Protein AF-A0A6G0EDM1-F1 (afdb_monomer_lite)

pLDDT: mean 84.26, std 10.59, range [36.5, 96.56]

Sequence (423 aa):
MSAPLSSSEIKSTLNNRSKDFVLNLASVLTGAAYDKDEYTKPDTIDELVSDYHSEVRQFVSDYKMLDRESVNLRAAKDFISNNYTNVKREQLDVDNRFSLLLSLYTLELEGELNYIVAASRIYDRKGRRSYFIDREIPISTISQSLDDFHDYWNSERPYPLLIRAYESNISDGGTIFEIFKEQGLRTRDEFGFRNDASGSDEYPSKPKITTRKHYPIKKIRFEITTEGGQTIFTFTDNYENGWKNILESLFKRTIDDEEIYNDLQRHKSKVATEIEQSASNATADSESSDQSVTGIIEDGIKRKIESAKGRVDMMELTDEEKAGLKDRLDSIELGGSELRGDSSTGTNQFRLVANLEDAYSSFDTMEQTFEEILNKASEENMKFVIKIKGRPIAIDSGTWDLLENGRISDENKRALEAFFGQI

Foldseek 3Di:
DDDQDDLVNLLVVQVVDDLVLLQLLLCLQVVDHDDPVPDDSVVSSVCCCPPVVPSSSLLVVLLVVCVVLVQDLVLLLQCCCVLPPPDASVLSPDDDSSVNSSSCSVVVNSVCSVVSSQQSLLSLQLQAFKKKFQADDPVVLLQVCQVVLQVVDVVPDPKHKDKDWDQDSPDPRKIKIKMKIWAPKDKDWDWDFDPPPDDDPDDGDDTDTDIDIDTDIDMWMWMWDDDPRMIMIRISDDCVPPNLVVVLSSCCVRPVDNCVVVRIGHDFQPLLVVLLVQLVVLLVCVVPDPDASQRSSFVSLVVLLVVLLVVLVVRSDDPVLSVLLNVQSVQKGWQAKWFADFVQLVDRIDDGGHPVVVVCVVDVCVSVVRSVSSNRGDSQRMWTWIDTVSFTWIRHPRHIDGPDPDDDDPSNVVSVCSSRVSD

Secondary structure (DSSP, 8-state):
-PPPPPHHHHHHHHHTS-HHHHHHHHHHHH-----TTT--HHHHHHHHHHTSHHHHHHHHHHHHHHHHTT--HHHHHHHHHHH-TT--GGGG--SSHHHHHHHHHHTT-GGGHHHHHHHHHHHTTTTTSEEEESS---HHHHHHTHHHHHHHHHHH-SS-EEEEEEEESSSTTEEEEEEEEE---EEEEEEE-----S-----PPPPEEEEEEE--EEEEEEEEEEETTEEEEEESS-TTTTTHHHHHHHHHHHHS-S-TTTS-EEPPPHHHHHHHHHHHHHHHHTTS-SS-HHHHHHHHHHHHHHHHHHHHHTSS--HHHHHHHHHHHTTEEEEEEEEEEETTTTEEEEEEES-HHHHHHH-TTHHHHHHHHHHHS-GGGEEEEEEETTEEEEEETTEEEESSSSPPPHHHHHHHHHHHT--

Radius of gyration: 26.84 Å; chains: 1; bounding box: 76×59×77 Å

Structure (mmCIF, N/CA/C/O backbone):
data_AF-A0A6G0EDM1-F1
#
_entry.id   AF-A0A6G0EDM1-F1
#
loop_
_atom_site.group_PDB
_atom_site.id
_atom_site.type_symbol
_atom_site.label_atom_id
_atom_site.label_alt_id
_atom_site.label_comp_id
_atom_site.label_asym_id
_atom_site.label_entity_id
_atom_site.label_seq_id
_atom_site.pdbx_PDB_ins_code
_atom_site.Cartn_x
_atom_site.Cartn_y
_atom_site.Cartn_z
_atom_site.occupancy
_atom_site.B_iso_or_equiv
_atom_site.auth_seq_id
_atom_site.auth_comp_id
_atom_site.auth_asym_id
_atom_site.auth_atom_id
_atom_site.pdbx_PDB_model_num
ATOM 1 N N . MET A 1 1 ? 25.141 -0.342 -5.848 1.00 36.50 1 MET A N 1
ATOM 2 C CA . MET A 1 1 ? 24.909 -0.536 -7.295 1.00 36.50 1 MET A CA 1
ATOM 3 C C . MET A 1 1 ? 25.006 -2.020 -7.614 1.00 36.50 1 MET A C 1
ATOM 5 O O . MET A 1 1 ? 25.980 -2.645 -7.210 1.00 36.50 1 MET A O 1
ATOM 9 N N . SER A 1 2 ? 23.981 -2.597 -8.242 1.00 44.38 2 SER A N 1
ATOM 10 C CA . SER A 1 2 ? 24.028 -3.982 -8.737 1.00 44.38 2 SER A CA 1
ATOM 11 C C . SER A 1 2 ? 24.921 -4.054 -9.978 1.00 44.38 2 SER A C 1
ATOM 13 O O . SER A 1 2 ? 25.015 -3.071 -10.710 1.00 44.38 2 SER A O 1
ATOM 15 N N . ALA A 1 3 ? 25.579 -5.193 -10.205 1.00 53.31 3 ALA A N 1
ATOM 16 C CA . ALA A 1 3 ? 26.336 -5.428 -11.432 1.00 53.31 3 ALA A CA 1
ATOM 17 C C . ALA A 1 3 ? 25.427 -5.246 -12.669 1.00 53.31 3 ALA A C 1
ATOM 19 O O . ALA A 1 3 ? 24.222 -5.513 -12.567 1.00 53.31 3 ALA A O 1
ATOM 20 N N . PRO A 1 4 ? 25.966 -4.774 -13.809 1.00 64.19 4 PRO A N 1
ATOM 21 C CA . PRO A 1 4 ? 25.211 -4.716 -15.053 1.00 64.19 4 PRO A CA 1
ATOM 22 C C . PRO A 1 4 ? 24.670 -6.111 -15.385 1.00 64.19 4 PRO A C 1
ATOM 24 O O . PRO A 1 4 ? 25.407 -7.092 -15.330 1.00 64.19 4 PRO A O 1
ATOM 27 N N . LEU A 1 5 ? 23.373 -6.178 -15.688 1.00 73.88 5 LEU A N 1
ATOM 28 C CA . LEU A 1 5 ? 22.692 -7.402 -16.101 1.00 73.88 5 LEU A CA 1
ATOM 29 C C . LEU A 1 5 ? 23.375 -7.985 -17.340 1.00 73.88 5 LEU A C 1
ATOM 31 O O . LEU A 1 5 ? 23.517 -7.292 -18.346 1.00 73.88 5 LEU A O 1
ATOM 35 N N . SER A 1 6 ? 23.778 -9.250 -17.269 1.00 82.44 6 SER A N 1
ATOM 36 C CA . SER A 1 6 ? 24.320 -9.968 -18.422 1.00 82.44 6 SER A CA 1
ATOM 37 C C . SER A 1 6 ? 23.206 -10.370 -19.392 1.00 82.44 6 SER A C 1
ATOM 39 O O . SER A 1 6 ? 22.073 -10.640 -18.985 1.00 82.44 6 SER A O 1
ATOM 41 N N . SER A 1 7 ? 23.541 -10.519 -20.676 1.00 81.75 7 SER A N 1
ATOM 42 C CA . SER A 1 7 ? 22.614 -11.046 -21.688 1.00 81.75 7 SER A CA 1
ATOM 43 C C . SER A 1 7 ? 22.028 -12.405 -21.288 1.00 81.75 7 SER A C 1
ATOM 45 O O . SER A 1 7 ? 20.865 -12.682 -21.562 1.00 81.75 7 SER A O 1
ATOM 47 N N . SER A 1 8 ? 22.794 -13.238 -20.572 1.00 83.31 8 SER A N 1
ATOM 48 C CA . SER A 1 8 ? 22.320 -14.533 -20.066 1.00 83.31 8 SER A CA 1
ATOM 49 C C . SER A 1 8 ? 21.222 -14.402 -18.999 1.00 83.31 8 SER A C 1
ATOM 51 O O . SER A 1 8 ? 20.237 -15.140 -19.032 1.00 83.31 8 SER A O 1
ATOM 53 N N . GLU A 1 9 ? 21.339 -13.424 -18.095 1.00 84.25 9 GLU A N 1
ATOM 54 C CA . GLU A 1 9 ? 20.330 -13.148 -17.066 1.00 84.25 9 GLU A CA 1
ATOM 55 C C . GLU A 1 9 ? 19.051 -12.577 -17.680 1.00 84.25 9 GLU A C 1
ATOM 57 O O . GLU A 1 9 ? 17.949 -12.943 -17.262 1.00 84.25 9 GLU A O 1
ATOM 62 N N . ILE A 1 10 ? 19.188 -11.717 -18.692 1.00 88.00 10 ILE A N 1
ATOM 63 C CA . ILE A 1 10 ? 18.056 -11.171 -19.445 1.00 88.00 10 ILE A CA 1
ATOM 64 C C . ILE A 1 10 ? 17.309 -12.304 -20.159 1.00 88.00 10 ILE A C 1
ATOM 66 O O . ILE A 1 10 ? 16.110 -12.477 -19.929 1.00 88.00 10 ILE A O 1
ATOM 70 N N . LYS A 1 11 ? 18.017 -13.134 -20.941 1.00 89.25 11 LYS A N 1
ATOM 71 C CA . LYS A 1 11 ? 17.420 -14.285 -21.643 1.00 89.25 11 LYS A CA 1
ATOM 72 C C . LYS A 1 11 ? 16.709 -15.227 -20.679 1.00 89.25 11 LYS A C 1
ATOM 74 O O . LYS A 1 11 ? 15.572 -15.608 -20.927 1.00 89.25 11 LYS A O 1
ATOM 79 N N . SER A 1 12 ? 17.341 -15.572 -19.556 1.00 88.81 12 SER A N 1
ATOM 80 C CA . SER A 1 12 ? 16.730 -16.414 -18.517 1.00 88.81 12 SER A CA 1
ATOM 81 C C . SER A 1 12 ? 15.439 -15.802 -17.956 1.00 88.81 12 SER A C 1
ATOM 83 O O . SER A 1 12 ? 14.426 -16.488 -17.816 1.00 88.81 12 SER A O 1
ATOM 85 N N . THR A 1 13 ? 15.438 -14.490 -17.703 1.00 89.06 13 THR A N 1
ATOM 86 C CA . THR A 1 13 ? 14.263 -13.773 -17.189 1.00 89.06 13 THR A CA 1
ATOM 87 C C . THR A 1 13 ? 13.094 -13.814 -18.179 1.00 89.06 13 THR A C 1
ATOM 89 O O . THR A 1 13 ? 11.968 -14.111 -17.774 1.00 89.06 13 THR A O 1
ATOM 92 N N . LEU A 1 14 ? 13.350 -13.568 -19.469 1.00 90.69 14 LEU A N 1
ATOM 93 C CA . LEU A 1 14 ? 12.321 -13.565 -20.518 1.00 90.69 14 LEU A CA 1
ATOM 94 C C . LEU A 1 14 ? 11.868 -14.981 -20.914 1.00 90.69 14 LEU A C 1
ATOM 96 O O . LEU A 1 14 ? 10.689 -15.210 -21.185 1.00 90.69 14 LEU A O 1
ATOM 100 N N . ASN A 1 15 ? 12.762 -15.972 -20.867 1.00 90.94 15 ASN A N 1
ATOM 101 C CA . ASN A 1 15 ? 12.434 -17.368 -21.168 1.00 90.94 15 ASN A CA 1
ATOM 102 C C . ASN A 1 15 ? 11.409 -17.975 -20.204 1.00 90.94 15 ASN A C 1
ATOM 104 O O . ASN A 1 15 ? 10.697 -18.900 -20.585 1.00 90.94 15 ASN A O 1
ATOM 108 N N . ASN A 1 16 ? 11.252 -17.428 -19.002 1.00 89.81 16 ASN A N 1
ATOM 109 C CA . ASN A 1 16 ? 10.227 -17.866 -18.051 1.00 89.81 16 ASN A CA 1
ATOM 110 C C . ASN A 1 16 ? 8.853 -17.201 -18.275 1.00 89.81 16 ASN A C 1
ATOM 112 O O . ASN A 1 16 ? 7.969 -17.311 -17.424 1.00 89.81 16 ASN A O 1
ATOM 116 N N . ARG A 1 17 ? 8.663 -16.467 -19.380 1.00 92.12 17 ARG A N 1
ATOM 117 C CA . ARG A 1 17 ? 7.410 -15.766 -19.716 1.00 92.12 17 ARG A CA 1
ATOM 118 C C . ARG A 1 17 ? 6.644 -16.454 -20.841 1.00 92.12 17 ARG A C 1
ATOM 120 O O . ARG A 1 17 ? 7.200 -17.281 -21.561 1.00 92.12 17 ARG A O 1
ATOM 127 N N . SER A 1 18 ? 5.356 -16.152 -20.983 1.00 92.44 18 SER A N 1
ATOM 128 C CA . SER A 1 18 ? 4.567 -16.661 -22.110 1.00 92.44 18 SER A CA 1
ATOM 129 C C . SER A 1 18 ? 5.084 -16.082 -23.432 1.00 92.44 18 SER A C 1
ATOM 131 O O . SER A 1 18 ? 5.744 -15.043 -23.446 1.00 92.44 18 SER A O 1
ATOM 133 N N . LYS A 1 19 ? 4.799 -16.764 -24.548 1.00 93.94 19 LYS A N 1
ATOM 134 C CA . LYS A 1 19 ? 5.107 -16.248 -25.891 1.00 93.94 19 LYS A CA 1
ATOM 135 C C . LYS A 1 19 ? 4.464 -14.873 -26.090 1.00 93.94 19 LYS A C 1
ATOM 137 O O . LYS A 1 19 ? 5.159 -13.922 -26.414 1.00 93.94 19 LYS A O 1
ATOM 142 N N . ASP A 1 20 ? 3.179 -14.770 -25.774 1.00 92.94 20 ASP A N 1
ATOM 143 C CA . ASP A 1 20 ? 2.389 -13.541 -25.878 1.00 92.94 20 ASP A CA 1
ATOM 144 C C . ASP A 1 20 ? 3.014 -12.365 -25.132 1.00 92.94 20 ASP A C 1
ATOM 146 O O . ASP A 1 20 ? 3.123 -11.273 -25.675 1.00 92.94 20 ASP A O 1
ATOM 150 N N . PHE A 1 21 ? 3.484 -12.602 -23.906 1.00 93.75 21 PHE A N 1
ATOM 151 C CA . PHE A 1 21 ? 4.142 -11.566 -23.125 1.00 93.75 21 PHE A CA 1
ATOM 152 C C . PHE A 1 21 ? 5.395 -11.035 -23.836 1.00 93.75 21 PHE A C 1
ATOM 154 O O . PHE A 1 21 ? 5.605 -9.829 -23.899 1.00 93.75 21 PHE A O 1
ATOM 161 N N . VAL A 1 22 ? 6.235 -11.935 -24.355 1.00 95.62 22 VAL A N 1
ATOM 162 C CA . VAL A 1 22 ? 7.496 -11.566 -25.015 1.00 95.62 22 VAL A CA 1
ATOM 163 C C . VAL A 1 22 ? 7.234 -10.771 -26.291 1.00 95.62 22 VAL A C 1
ATOM 165 O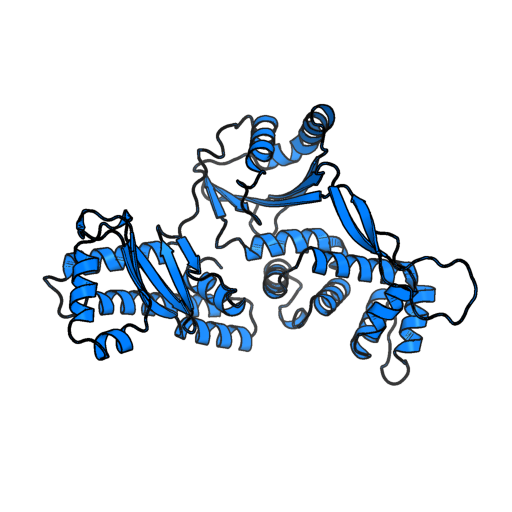 O . VAL A 1 22 ? 7.901 -9.766 -26.514 1.00 95.62 22 VAL A O 1
ATOM 168 N N . LEU A 1 23 ? 6.250 -11.183 -27.093 1.00 95.06 23 LEU A N 1
ATOM 169 C CA . LEU A 1 23 ? 5.884 -10.475 -28.322 1.00 95.06 23 LEU A CA 1
ATOM 170 C C . LEU A 1 23 ? 5.292 -9.091 -28.027 1.00 95.06 23 LEU A C 1
ATOM 172 O O . LEU A 1 23 ? 5.635 -8.121 -28.699 1.00 95.06 23 LEU A O 1
ATOM 176 N N . ASN A 1 24 ? 4.468 -8.970 -26.983 1.00 94.38 24 ASN A N 1
ATOM 177 C CA . ASN A 1 24 ? 3.940 -7.676 -26.553 1.00 94.38 24 ASN A CA 1
ATOM 178 C C . ASN A 1 24 ? 5.055 -6.759 -26.039 1.00 94.38 24 ASN A C 1
ATOM 180 O O . ASN A 1 24 ? 5.098 -5.590 -26.407 1.00 94.38 24 ASN A O 1
ATOM 184 N N . LEU A 1 25 ? 5.988 -7.285 -25.238 1.00 95.62 25 LEU A N 1
ATOM 185 C CA . LEU A 1 25 ? 7.158 -6.526 -24.796 1.00 95.62 25 LEU A CA 1
ATOM 186 C C . LEU A 1 25 ? 7.985 -6.040 -25.990 1.00 95.62 25 LEU A C 1
ATOM 188 O O . LEU A 1 25 ? 8.361 -4.874 -26.027 1.00 95.62 25 LEU A O 1
ATOM 192 N N . ALA A 1 26 ? 8.242 -6.907 -26.969 1.00 95.69 26 ALA A N 1
ATOM 193 C CA . ALA A 1 26 ? 8.959 -6.522 -28.179 1.00 95.69 26 ALA A CA 1
ATOM 194 C C . ALA A 1 26 ? 8.215 -5.433 -28.953 1.00 95.69 26 ALA A C 1
ATOM 196 O O . ALA A 1 26 ? 8.818 -4.436 -29.338 1.00 95.69 26 ALA A O 1
ATOM 197 N N . SER A 1 27 ? 6.897 -5.560 -29.093 1.00 95.31 27 SER A N 1
ATOM 198 C CA . SER A 1 27 ? 6.090 -4.551 -29.779 1.00 95.31 27 SER A CA 1
ATOM 199 C C . SER A 1 27 ? 6.179 -3.185 -29.094 1.00 95.31 27 SER A C 1
ATOM 201 O O . SER A 1 27 ? 6.383 -2.173 -29.757 1.00 95.31 27 SER A O 1
ATOM 203 N N . VAL A 1 28 ? 6.107 -3.159 -27.760 1.00 95.25 28 VAL A N 1
ATOM 204 C CA . VAL A 1 28 ? 6.186 -1.924 -26.967 1.00 95.25 28 VAL A CA 1
ATOM 205 C C . VAL A 1 28 ? 7.579 -1.291 -27.026 1.00 95.25 28 VAL A C 1
ATOM 207 O O . VAL A 1 28 ? 7.689 -0.083 -27.197 1.00 95.25 28 VAL A O 1
ATOM 210 N N . LEU A 1 29 ? 8.649 -2.084 -26.919 1.00 94.31 29 LEU A N 1
ATOM 211 C CA . LEU A 1 29 ? 10.016 -1.546 -26.896 1.00 94.31 29 LEU A CA 1
ATOM 212 C C . LEU A 1 29 ? 10.536 -1.127 -28.275 1.00 94.31 29 LEU A C 1
ATOM 214 O O . LEU A 1 29 ? 11.389 -0.249 -28.363 1.00 94.31 29 LEU A O 1
ATOM 218 N N . THR A 1 30 ? 10.061 -1.766 -29.343 1.00 93.00 30 THR A N 1
ATOM 219 C CA . THR A 1 30 ? 10.554 -1.516 -30.709 1.00 93.00 30 THR A CA 1
ATOM 220 C C . THR A 1 30 ? 9.620 -0.632 -31.535 1.00 93.00 30 THR A C 1
ATOM 222 O O . THR A 1 30 ? 10.042 -0.080 -32.550 1.00 93.00 30 THR A O 1
ATOM 225 N N . GLY A 1 31 ? 8.347 -0.520 -31.138 1.00 89.06 31 GLY A N 1
ATOM 226 C CA . GLY A 1 31 ? 7.288 0.110 -31.927 1.00 89.06 31 GLY A CA 1
ATOM 227 C C . GLY A 1 31 ? 6.832 -0.707 -33.146 1.00 89.06 31 GLY A C 1
ATOM 228 O O . GLY A 1 31 ? 6.008 -0.223 -33.921 1.00 89.06 31 GLY A O 1
ATOM 229 N N . ALA A 1 32 ? 7.357 -1.923 -33.345 1.00 90.56 32 ALA A N 1
ATOM 230 C CA . ALA A 1 32 ? 6.982 -2.808 -34.447 1.00 90.56 32 ALA A CA 1
ATOM 231 C C . ALA A 1 32 ? 5.837 -3.760 -34.061 1.00 90.56 32 ALA A C 1
ATOM 233 O O . ALA A 1 32 ? 5.612 -4.051 -32.890 1.00 90.56 32 ALA A O 1
ATOM 234 N N . ALA A 1 33 ? 5.109 -4.272 -35.054 1.00 88.44 33 ALA A N 1
ATOM 235 C CA . ALA A 1 33 ? 4.076 -5.281 -34.833 1.00 88.44 33 ALA A CA 1
ATOM 236 C C . ALA A 1 33 ? 4.687 -6.689 -34.879 1.00 88.44 33 ALA A C 1
ATOM 238 O O . ALA A 1 33 ? 5.347 -7.036 -35.855 1.00 88.44 33 ALA A O 1
ATOM 239 N N . TYR A 1 34 ? 4.427 -7.501 -33.852 1.00 89.88 34 TYR A N 1
ATOM 240 C CA . TYR A 1 34 ? 4.870 -8.896 -33.789 1.00 89.88 34 TYR A CA 1
ATOM 241 C C . TYR A 1 34 ? 3.672 -9.844 -33.855 1.00 89.88 34 TYR A C 1
ATOM 243 O O . TYR A 1 34 ? 2.905 -9.958 -32.896 1.00 89.88 34 TYR A O 1
ATOM 251 N N . ASP A 1 35 ? 3.524 -10.551 -34.977 1.00 83.81 35 ASP A N 1
ATOM 252 C CA . ASP A 1 35 ? 2.489 -11.573 -35.145 1.00 83.81 35 ASP A CA 1
ATOM 253 C C . ASP A 1 35 ? 2.888 -12.890 -34.447 1.00 83.81 35 ASP A C 1
ATOM 255 O O . ASP A 1 35 ? 4.031 -13.355 -34.526 1.00 83.81 35 ASP A O 1
ATOM 259 N N . LYS A 1 36 ? 1.932 -13.522 -33.757 1.00 85.38 36 LYS A N 1
ATOM 260 C CA . LYS A 1 36 ? 2.135 -14.807 -33.075 1.00 85.38 36 LYS A CA 1
ATOM 261 C C . LYS A 1 36 ? 2.402 -15.956 -34.041 1.00 85.38 36 LYS A C 1
ATOM 263 O O . LYS A 1 36 ? 3.023 -16.931 -33.611 1.00 85.38 36 LYS A O 1
ATOM 268 N N . ASP A 1 37 ? 1.945 -15.878 -35.281 1.00 87.31 37 ASP A N 1
ATOM 269 C CA . ASP A 1 37 ? 2.121 -16.940 -36.271 1.00 87.31 37 ASP A CA 1
ATOM 270 C C . ASP A 1 37 ? 3.470 -16.827 -36.995 1.00 87.31 37 ASP A C 1
ATOM 272 O O . ASP A 1 37 ? 4.042 -17.842 -37.393 1.00 87.31 37 ASP A O 1
ATOM 276 N N . GLU A 1 38 ? 4.022 -15.615 -37.090 1.00 87.50 38 GLU A N 1
ATOM 277 C CA . GLU A 1 38 ? 5.274 -15.337 -37.808 1.00 87.50 38 GLU A CA 1
ATOM 278 C C . GLU A 1 38 ? 6.511 -15.396 -36.903 1.00 87.50 38 GLU A C 1
ATOM 280 O O . GLU A 1 38 ? 7.567 -15.869 -37.326 1.00 87.50 38 GLU A O 1
ATOM 285 N N . TYR A 1 39 ? 6.388 -14.969 -35.642 1.00 90.38 39 TYR A N 1
ATOM 286 C CA . TYR A 1 39 ? 7.527 -14.845 -34.733 1.00 90.38 39 TYR A CA 1
ATOM 287 C C . TYR A 1 39 ? 7.566 -15.962 -33.693 1.00 90.38 39 TYR A C 1
ATOM 289 O O . TYR A 1 39 ? 6.559 -16.315 -33.064 1.00 90.38 39 TYR A O 1
ATOM 297 N N . THR A 1 40 ? 8.754 -16.521 -33.451 1.00 92.88 40 THR A N 1
ATOM 298 C CA . THR A 1 40 ? 8.971 -17.463 -32.349 1.00 92.88 40 THR A CA 1
ATOM 299 C C . THR A 1 40 ? 9.501 -16.739 -31.115 1.00 92.88 40 THR A C 1
ATOM 301 O O . THR A 1 40 ? 10.226 -15.756 -31.203 1.00 92.88 40 THR A O 1
ATOM 304 N N . LYS A 1 41 ? 9.156 -17.246 -29.925 1.00 93.94 41 LYS A N 1
ATOM 305 C CA . LYS A 1 41 ? 9.627 -16.659 -28.664 1.00 93.94 41 LYS A CA 1
ATOM 306 C C . LYS A 1 41 ? 11.166 -16.616 -28.559 1.00 93.94 41 LYS A C 1
ATOM 308 O O . LYS A 1 41 ? 11.662 -15.581 -28.126 1.00 93.94 41 LYS A O 1
ATOM 313 N N . PRO A 1 42 ? 11.920 -17.688 -28.886 1.00 94.25 42 PRO A N 1
ATOM 314 C CA . PRO A 1 42 ? 13.382 -17.633 -28.867 1.00 94.25 42 PRO A CA 1
ATOM 315 C C . PRO A 1 42 ? 13.954 -16.563 -29.798 1.00 94.25 42 PRO A C 1
ATOM 317 O O . PRO A 1 42 ? 14.795 -15.790 -29.350 1.00 94.25 42 PRO A O 1
ATOM 320 N N . ASP A 1 43 ? 13.448 -16.469 -31.031 1.00 93.12 43 ASP A N 1
ATOM 321 C CA . ASP A 1 43 ? 13.957 -15.514 -32.023 1.00 93.12 43 ASP A CA 1
ATOM 322 C C . ASP A 1 43 ? 13.710 -14.070 -31.573 1.00 93.12 43 ASP A C 1
ATOM 324 O O . ASP A 1 43 ? 14.628 -13.255 -31.582 1.00 93.12 43 ASP A O 1
ATOM 328 N N . THR A 1 44 ? 12.511 -13.772 -31.058 1.00 94.81 44 THR A N 1
ATOM 329 C CA . THR A 1 44 ? 12.201 -12.446 -30.504 1.00 94.81 44 THR A CA 1
ATOM 330 C C . THR A 1 44 ? 13.064 -12.111 -29.288 1.00 94.81 44 THR A C 1
ATOM 332 O O . THR A 1 44 ? 13.474 -10.969 -29.121 1.00 94.81 44 THR A O 1
ATOM 335 N N . ILE A 1 45 ? 13.365 -13.081 -28.414 1.00 94.81 45 ILE A N 1
ATOM 336 C CA . ILE A 1 45 ? 14.278 -12.853 -27.281 1.00 94.81 45 ILE A CA 1
ATOM 337 C C . ILE A 1 45 ? 15.694 -12.553 -27.781 1.00 94.81 45 ILE A C 1
ATOM 339 O O . ILE A 1 45 ? 16.375 -11.707 -27.200 1.00 94.81 45 ILE A O 1
ATOM 343 N N . ASP A 1 46 ? 16.153 -13.250 -28.817 1.00 93.38 46 ASP A N 1
ATOM 344 C CA . ASP A 1 46 ? 17.483 -13.048 -29.383 1.00 93.38 46 ASP A CA 1
ATOM 345 C C . ASP A 1 46 ? 17.608 -11.676 -30.055 1.00 93.38 46 ASP A C 1
ATOM 347 O O . ASP A 1 46 ? 18.583 -10.973 -29.779 1.00 93.38 46 ASP A O 1
ATOM 351 N N . GLU A 1 47 ? 16.597 -11.258 -30.819 1.00 93.75 47 GLU A N 1
ATOM 352 C CA . GLU A 1 47 ? 16.471 -9.905 -31.378 1.00 93.75 47 GLU A CA 1
ATOM 353 C C . GLU A 1 47 ? 16.492 -8.844 -30.272 1.00 93.75 47 GLU A C 1
ATOM 355 O O . GLU A 1 47 ? 17.353 -7.966 -30.256 1.00 93.75 47 GLU A O 1
ATOM 360 N N . LEU A 1 48 ? 15.619 -8.978 -29.272 1.00 93.38 48 LEU A N 1
ATOM 361 C CA . LEU A 1 48 ? 15.533 -8.070 -28.129 1.00 93.38 48 LEU A CA 1
ATOM 362 C C . LEU A 1 48 ? 16.864 -7.912 -27.374 1.00 93.38 48 LEU A C 1
ATOM 364 O O . LEU A 1 48 ? 17.205 -6.828 -26.907 1.00 93.38 48 LEU A O 1
ATOM 368 N N . VAL A 1 49 ? 17.618 -9.000 -27.217 1.00 93.38 49 VAL A N 1
ATOM 369 C CA . VAL A 1 49 ? 18.892 -8.996 -26.483 1.00 93.38 49 VAL A CA 1
ATOM 370 C C . VAL A 1 49 ? 20.054 -8.480 -27.330 1.00 93.38 49 VAL A C 1
ATOM 372 O O . VAL A 1 49 ? 21.020 -7.977 -26.746 1.00 93.38 49 VAL A O 1
ATOM 375 N N . SER A 1 50 ? 19.980 -8.633 -28.653 1.00 91.81 50 SER A N 1
ATOM 376 C CA . SER A 1 50 ? 20.985 -8.165 -29.611 1.00 91.81 50 SER A CA 1
ATOM 377 C C . SER A 1 50 ? 20.796 -6.685 -29.936 1.00 91.81 50 SER A C 1
ATOM 379 O O . SER A 1 50 ? 21.697 -5.881 -29.696 1.00 91.81 50 SER A O 1
ATOM 381 N N . ASP A 1 51 ? 19.609 -6.330 -30.421 1.00 93.12 51 ASP A N 1
ATOM 382 C CA . ASP A 1 51 ? 19.368 -5.076 -31.134 1.00 93.12 51 ASP A CA 1
ATOM 383 C C . ASP A 1 51 ? 18.741 -4.011 -30.219 1.00 93.12 51 ASP A C 1
ATOM 385 O O . ASP A 1 51 ? 19.002 -2.823 -30.391 1.00 93.12 51 ASP A O 1
ATOM 389 N N . TYR A 1 52 ? 18.014 -4.438 -29.177 1.00 93.00 52 TYR A N 1
ATOM 390 C CA . TYR A 1 52 ? 17.325 -3.578 -28.195 1.00 93.00 52 TYR A CA 1
ATOM 391 C C . TYR A 1 52 ? 17.819 -3.819 -26.759 1.00 93.00 52 TYR A C 1
ATOM 393 O O . TYR A 1 52 ? 17.067 -3.824 -25.775 1.00 93.00 52 TYR A O 1
ATOM 401 N N . HIS A 1 53 ? 19.124 -4.078 -26.635 1.00 90.06 53 HIS A N 1
ATOM 402 C CA . HIS A 1 53 ? 19.741 -4.508 -25.385 1.00 90.06 53 HIS A CA 1
ATOM 403 C C . HIS A 1 53 ? 19.539 -3.507 -24.238 1.00 90.06 53 HIS A C 1
ATOM 405 O O . HIS A 1 53 ? 19.308 -3.912 -23.095 1.00 90.06 53 HIS A O 1
ATOM 411 N N . SER A 1 54 ? 19.654 -2.205 -24.514 1.00 91.25 54 SER A N 1
ATOM 412 C CA . SER A 1 54 ? 19.504 -1.132 -23.522 1.00 91.25 54 SER A CA 1
ATOM 413 C C . SER A 1 54 ? 18.097 -1.077 -22.942 1.00 91.25 54 SER A C 1
ATOM 415 O O . SER A 1 54 ? 17.932 -1.026 -21.723 1.00 91.25 54 SER A O 1
ATOM 417 N N . GLU A 1 55 ? 17.103 -1.133 -23.815 1.00 93.88 55 GLU A N 1
ATOM 418 C CA . GLU A 1 55 ? 15.678 -1.010 -23.547 1.00 93.88 55 GLU A CA 1
ATOM 419 C C . GLU A 1 55 ? 15.214 -2.194 -22.702 1.00 93.88 55 GLU A C 1
ATOM 421 O O . GLU A 1 55 ? 14.651 -2.029 -21.618 1.00 93.88 55 GLU A O 1
ATOM 426 N N . VAL A 1 56 ? 15.562 -3.411 -23.121 1.00 94.19 56 VAL A N 1
ATOM 427 C CA . VAL A 1 56 ? 15.245 -4.622 -22.356 1.00 94.19 56 VAL A CA 1
ATOM 428 C C . VAL A 1 56 ? 15.984 -4.663 -21.026 1.00 94.19 56 VAL A C 1
ATOM 430 O O . VAL A 1 56 ? 15.431 -5.105 -20.014 1.00 94.19 56 VAL A O 1
ATOM 433 N N . ARG A 1 57 ? 17.236 -4.204 -20.984 1.00 93.19 57 ARG A N 1
ATOM 434 C CA . ARG A 1 57 ? 17.979 -4.119 -19.727 1.00 93.19 57 ARG A CA 1
ATOM 435 C C . ARG A 1 57 ? 17.313 -3.148 -18.754 1.00 93.19 57 ARG A C 1
ATOM 437 O O . ARG A 1 57 ? 17.254 -3.465 -17.561 1.00 93.19 57 ARG A O 1
ATOM 444 N N . GLN A 1 58 ? 16.828 -2.007 -19.239 1.00 93.81 58 GLN A N 1
ATOM 445 C CA . GLN A 1 58 ? 16.080 -1.046 -18.434 1.00 93.81 58 GLN A CA 1
ATOM 446 C C . GLN A 1 58 ? 14.784 -1.677 -17.917 1.00 93.81 58 GLN A C 1
ATOM 448 O O . GLN A 1 58 ? 14.585 -1.724 -16.704 1.00 93.81 58 GLN A O 1
ATOM 453 N N . PHE A 1 59 ? 14.006 -2.320 -18.789 1.00 95.19 59 PHE A N 1
ATOM 454 C CA . PHE A 1 59 ? 12.783 -3.028 -18.411 1.00 95.19 59 PHE A CA 1
ATOM 455 C C . PHE A 1 59 ? 13.020 -4.089 -17.316 1.00 95.19 59 PHE A C 1
ATOM 457 O O . PHE A 1 59 ? 12.318 -4.148 -16.305 1.00 95.19 59 PHE A O 1
ATOM 464 N N . VAL A 1 60 ? 14.056 -4.925 -17.453 1.00 93.38 60 VAL A N 1
ATOM 465 C CA . VAL A 1 60 ? 14.390 -5.937 -16.432 1.00 93.38 60 VAL A CA 1
ATOM 466 C C . VAL A 1 60 ? 14.873 -5.285 -15.129 1.00 93.38 60 VAL A C 1
ATOM 468 O O . VAL A 1 60 ? 14.598 -5.800 -14.040 1.00 93.38 60 VAL A O 1
ATOM 471 N N . SER A 1 61 ? 15.588 -4.160 -15.207 1.00 92.00 61 SER A N 1
ATOM 472 C CA . SER A 1 61 ? 16.000 -3.382 -14.032 1.00 92.00 61 SER A CA 1
ATOM 473 C C . SER A 1 61 ? 14.795 -2.805 -13.282 1.00 92.00 61 SER A C 1
ATOM 475 O O . SER A 1 61 ? 14.717 -2.922 -12.055 1.00 92.00 61 SER A O 1
ATOM 477 N N . ASP A 1 62 ? 13.832 -2.259 -14.014 1.00 95.19 62 ASP A N 1
ATOM 478 C CA . ASP A 1 62 ? 12.583 -1.711 -13.489 1.00 95.19 62 ASP A CA 1
ATOM 479 C C . ASP A 1 62 ? 11.731 -2.791 -12.826 1.00 95.19 62 ASP A C 1
ATOM 481 O O . ASP A 1 62 ? 11.245 -2.615 -11.705 1.00 95.19 62 ASP A O 1
ATOM 485 N N . TYR A 1 63 ? 11.657 -3.979 -13.430 1.00 93.44 63 TYR A N 1
ATOM 486 C CA . TYR A 1 63 ? 11.011 -5.123 -12.794 1.00 93.44 63 TYR A CA 1
ATOM 487 C C . TYR A 1 63 ? 11.694 -5.502 -11.474 1.00 93.44 63 TYR A C 1
ATOM 489 O O . TYR A 1 63 ? 11.025 -5.703 -10.456 1.00 93.44 63 TYR A O 1
ATOM 497 N N . LYS A 1 64 ? 13.032 -5.570 -11.455 1.00 90.88 64 LYS A N 1
ATOM 498 C CA . LYS A 1 64 ? 13.785 -5.844 -10.220 1.00 90.88 64 LYS A CA 1
ATOM 499 C C . LYS A 1 64 ? 13.532 -4.777 -9.153 1.00 90.88 64 LYS A C 1
ATOM 501 O O . LYS A 1 64 ? 13.559 -5.104 -7.966 1.00 90.88 64 LYS A O 1
ATOM 506 N N . MET A 1 65 ? 13.284 -3.525 -9.540 1.00 90.88 65 MET A N 1
ATOM 507 C CA . MET A 1 65 ? 12.878 -2.478 -8.606 1.00 90.88 65 MET A CA 1
ATOM 508 C C . MET A 1 65 ? 11.490 -2.754 -8.023 1.00 90.88 65 MET A C 1
ATOM 510 O O . MET A 1 65 ? 11.368 -2.745 -6.798 1.00 90.88 65 MET A O 1
ATOM 514 N N . LEU A 1 66 ? 10.483 -3.042 -8.856 1.00 92.75 66 LEU A N 1
ATOM 515 C CA . LEU A 1 66 ? 9.129 -3.383 -8.393 1.00 92.75 66 LEU A CA 1
ATOM 516 C C . LEU A 1 66 ? 9.137 -4.569 -7.421 1.00 92.75 66 LEU A C 1
ATOM 518 O O . LEU A 1 66 ? 8.431 -4.558 -6.409 1.00 92.75 66 LEU A O 1
ATOM 522 N N . ASP A 1 67 ? 9.946 -5.586 -7.716 1.00 89.94 67 ASP A N 1
ATOM 523 C CA . ASP A 1 67 ? 10.069 -6.777 -6.879 1.00 89.94 67 ASP A CA 1
ATOM 524 C C . ASP A 1 67 ? 10.787 -6.485 -5.552 1.00 89.94 67 ASP A C 1
ATOM 526 O O . ASP A 1 67 ? 10.270 -6.796 -4.477 1.00 89.94 67 ASP A O 1
ATOM 530 N N . ARG A 1 68 ? 11.929 -5.782 -5.599 1.00 89.12 68 ARG A N 1
ATOM 531 C CA . ARG A 1 68 ? 12.679 -5.364 -4.401 1.00 89.12 68 ARG A CA 1
ATOM 532 C C . ARG A 1 68 ? 11.846 -4.476 -3.482 1.00 89.12 68 ARG A C 1
ATOM 534 O O . ARG A 1 68 ? 11.917 -4.608 -2.265 1.00 89.12 68 ARG A O 1
ATOM 541 N N . GLU A 1 69 ? 11.076 -3.565 -4.061 1.00 87.31 69 GLU A N 1
ATOM 542 C CA . GLU A 1 69 ? 10.170 -2.676 -3.335 1.00 87.31 69 GLU A CA 1
ATOM 543 C C . GLU A 1 69 ? 8.866 -3.383 -2.946 1.00 87.31 69 GLU A C 1
ATOM 545 O O . GLU A 1 69 ? 8.015 -2.764 -2.313 1.00 87.31 69 GLU A O 1
ATOM 550 N N . SER A 1 70 ? 8.710 -4.672 -3.280 1.00 87.69 70 SER A N 1
ATOM 551 C CA . SER A 1 70 ? 7.553 -5.503 -2.933 1.00 87.69 70 SER A CA 1
ATOM 552 C C . SER A 1 70 ? 6.232 -4.796 -3.224 1.00 87.69 70 SER A C 1
ATOM 554 O O . SER A 1 70 ? 5.330 -4.785 -2.386 1.00 87.69 70 SER A O 1
ATOM 556 N N . VAL A 1 71 ? 6.141 -4.167 -4.399 1.00 90.00 71 VAL A N 1
ATOM 557 C CA . VAL A 1 71 ? 4.986 -3.348 -4.779 1.00 90.00 71 VAL A CA 1
ATOM 558 C C . VAL A 1 71 ? 3.721 -4.192 -4.690 1.00 90.00 71 VAL A C 1
ATOM 560 O O . VAL A 1 71 ? 3.670 -5.317 -5.205 1.00 90.00 71 VAL A O 1
ATOM 563 N N . ASN A 1 72 ? 2.725 -3.670 -3.979 1.00 90.19 72 ASN A N 1
ATOM 564 C CA . ASN A 1 72 ? 1.426 -4.305 -3.884 1.00 90.19 72 ASN A CA 1
ATOM 565 C C . ASN A 1 72 ? 0.676 -4.042 -5.197 1.00 90.19 72 ASN A C 1
ATOM 567 O O . ASN A 1 72 ? 0.437 -2.889 -5.545 1.00 90.19 72 ASN A O 1
ATOM 571 N N . LEU A 1 73 ? 0.345 -5.110 -5.928 1.00 91.62 73 LEU A N 1
ATOM 572 C CA . LEU A 1 73 ? -0.327 -5.022 -7.226 1.00 91.62 73 LEU A CA 1
ATOM 573 C C . LEU A 1 73 ? -1.644 -4.259 -7.116 1.00 91.62 73 LEU A C 1
ATOM 575 O O . LEU A 1 73 ? -1.859 -3.329 -7.878 1.00 91.62 73 LEU A O 1
ATOM 579 N N . ARG A 1 74 ? -2.479 -4.596 -6.130 1.00 88.56 74 ARG A N 1
ATOM 580 C CA . ARG A 1 74 ? -3.762 -3.928 -5.896 1.00 88.56 74 ARG A CA 1
ATOM 581 C C . ARG A 1 74 ? -3.571 -2.435 -5.654 1.00 88.56 74 ARG A C 1
ATOM 583 O O . ARG A 1 74 ? -4.165 -1.638 -6.366 1.00 88.56 74 ARG A O 1
ATOM 590 N N . ALA A 1 75 ? -2.721 -2.065 -4.696 1.00 89.31 75 ALA A N 1
ATOM 591 C CA . ALA A 1 75 ? -2.511 -0.659 -4.352 1.00 89.31 75 ALA A CA 1
ATOM 592 C C . ALA A 1 75 ? -1.917 0.142 -5.517 1.00 89.31 75 ALA A C 1
ATOM 594 O O . ALA A 1 75 ? -2.284 1.294 -5.711 1.00 89.31 75 ALA A O 1
ATOM 595 N N . ALA A 1 76 ? -1.030 -0.464 -6.314 1.00 93.25 76 ALA A N 1
ATOM 596 C CA . ALA A 1 76 ? -0.497 0.171 -7.513 1.00 93.25 76 ALA A CA 1
ATOM 597 C C . ALA A 1 76 ? -1.578 0.377 -8.574 1.00 93.25 76 ALA A C 1
ATOM 599 O O . ALA A 1 76 ? -1.718 1.489 -9.067 1.00 93.25 76 ALA A O 1
ATOM 600 N N . LYS A 1 77 ? -2.369 -0.656 -8.885 1.00 92.69 77 LYS A N 1
ATOM 601 C CA . LYS A 1 77 ? -3.472 -0.534 -9.842 1.00 92.69 77 LYS A CA 1
ATOM 602 C C . LYS A 1 77 ? -4.497 0.509 -9.384 1.00 92.69 77 LYS A C 1
ATOM 604 O O . LYS A 1 77 ? -4.913 1.315 -10.201 1.00 92.69 77 LYS A O 1
ATOM 609 N N . ASP A 1 78 ? -4.885 0.488 -8.101 1.00 88.06 78 ASP A N 1
ATOM 610 C CA . ASP A 1 78 ? -5.869 1.416 -7.515 1.00 88.06 78 ASP A CA 1
ATOM 611 C C . ASP A 1 78 ? -5.344 2.854 -7.595 1.00 88.06 78 ASP A C 1
ATOM 613 O O . ASP A 1 78 ? -6.047 3.756 -8.037 1.00 88.06 78 ASP A O 1
ATOM 617 N N . PHE A 1 79 ? -4.077 3.056 -7.226 1.00 91.06 79 PHE A N 1
ATOM 618 C CA . PHE A 1 79 ? -3.425 4.350 -7.349 1.00 91.06 79 PHE A CA 1
ATOM 619 C C . PHE A 1 79 ? -3.422 4.837 -8.804 1.00 91.06 79 PHE A C 1
ATOM 621 O O . PHE A 1 79 ? -3.873 5.947 -9.069 1.00 91.06 79 PHE A O 1
ATOM 628 N N . ILE A 1 80 ? -2.963 4.017 -9.752 1.00 93.19 80 ILE A N 1
ATOM 629 C CA . ILE A 1 80 ? -2.851 4.444 -11.151 1.00 93.19 80 ILE A CA 1
ATOM 630 C C . ILE A 1 80 ? -4.235 4.780 -11.725 1.00 93.19 80 ILE A C 1
ATOM 632 O O . ILE A 1 80 ? -4.408 5.859 -12.280 1.00 93.19 80 ILE A O 1
ATOM 636 N N . SER A 1 81 ? -5.237 3.912 -11.549 1.00 90.62 81 SER A N 1
ATOM 637 C CA . SER A 1 81 ? -6.576 4.152 -12.107 1.00 90.62 81 SER A CA 1
ATOM 638 C C . SER A 1 81 ? -7.272 5.376 -11.507 1.00 90.62 81 SER A C 1
ATOM 640 O O . SER A 1 81 ? -8.037 6.037 -12.197 1.00 90.62 81 SER A O 1
ATOM 642 N N . ASN A 1 82 ? -7.007 5.696 -10.237 1.00 87.62 82 ASN A N 1
ATOM 643 C CA . ASN A 1 82 ? -7.664 6.816 -9.559 1.00 87.62 82 ASN A CA 1
ATOM 644 C C . ASN A 1 82 ? -6.969 8.163 -9.798 1.00 87.62 82 ASN A C 1
ATOM 646 O O . ASN A 1 82 ? -7.597 9.202 -9.622 1.00 87.62 82 ASN A O 1
ATOM 650 N N . ASN A 1 83 ? -5.682 8.159 -10.161 1.00 89.31 83 ASN A N 1
ATOM 651 C CA . ASN A 1 83 ? -4.867 9.379 -10.230 1.00 89.31 83 ASN A CA 1
ATOM 652 C C . ASN A 1 83 ? -4.412 9.728 -11.656 1.00 89.31 83 ASN A C 1
ATOM 654 O O . ASN A 1 83 ? -3.973 10.851 -11.893 1.00 89.31 83 ASN A O 1
ATOM 658 N N . TYR A 1 84 ? -4.538 8.806 -12.616 1.00 88.75 84 TYR A N 1
ATOM 659 C CA . TYR A 1 84 ? -4.236 9.054 -14.026 1.00 88.75 84 TYR A CA 1
ATOM 660 C C . TYR A 1 84 ? -5.525 9.014 -14.843 1.00 88.75 84 TYR A C 1
ATOM 662 O O . TYR A 1 84 ? -6.069 7.950 -15.127 1.00 88.75 84 TYR A O 1
ATOM 670 N N . THR A 1 85 ? -5.988 10.185 -15.281 1.00 84.25 85 THR A N 1
ATOM 671 C CA . THR A 1 85 ? -7.273 10.361 -15.988 1.00 84.25 85 THR A CA 1
ATOM 672 C C . THR A 1 85 ? -7.400 9.556 -17.284 1.00 84.25 85 THR A C 1
ATOM 674 O O . THR A 1 85 ? -8.510 9.231 -17.701 1.00 84.25 85 THR A O 1
ATOM 677 N N . ASN A 1 86 ? -6.277 9.216 -17.921 1.00 86.12 86 ASN A N 1
ATOM 678 C CA . ASN A 1 86 ? -6.240 8.472 -19.182 1.00 86.12 86 ASN A CA 1
ATOM 679 C C . ASN A 1 86 ? -6.102 6.953 -19.001 1.00 86.12 86 ASN A C 1
ATOM 681 O O . ASN A 1 86 ? -6.056 6.234 -19.999 1.00 86.12 86 ASN A O 1
ATOM 685 N N . VAL A 1 87 ? -6.021 6.458 -17.762 1.00 90.56 87 VAL A N 1
ATOM 686 C CA . VAL A 1 87 ? -5.804 5.036 -17.485 1.00 90.56 87 VAL A CA 1
ATOM 687 C C . VAL A 1 87 ? -7.042 4.432 -16.850 1.00 90.56 87 VAL A C 1
ATOM 689 O O . VAL A 1 87 ? -7.424 4.770 -15.734 1.00 90.56 87 VAL A O 1
ATOM 692 N N . LYS A 1 88 ? -7.650 3.482 -17.555 1.00 88.75 88 LYS A N 1
ATOM 693 C CA . LYS A 1 88 ? -8.794 2.730 -17.048 1.00 88.75 88 LYS A CA 1
ATOM 694 C C . LYS A 1 88 ? -8.349 1.500 -16.269 1.00 88.75 88 LYS A C 1
ATOM 696 O O . LYS A 1 88 ? -7.308 0.905 -16.560 1.00 88.75 88 LYS A O 1
ATOM 701 N N . ARG A 1 89 ? -9.177 1.074 -15.312 1.00 88.12 89 ARG A N 1
ATOM 702 C CA . ARG A 1 89 ? -8.896 -0.079 -14.448 1.00 88.12 89 ARG A CA 1
ATOM 703 C C . ARG A 1 89 ? -8.656 -1.365 -15.243 1.00 88.12 89 ARG A C 1
ATOM 705 O O . ARG A 1 89 ? -7.753 -2.125 -14.903 1.00 88.12 89 ARG A O 1
ATOM 712 N N . GLU A 1 90 ? -9.395 -1.574 -16.328 1.00 87.50 90 GLU A N 1
ATOM 713 C CA . GLU A 1 90 ? -9.324 -2.780 -17.162 1.00 87.50 90 GLU A CA 1
ATOM 714 C C . GLU A 1 90 ? -7.983 -2.902 -17.900 1.00 87.50 90 GLU A C 1
ATOM 716 O O . GLU A 1 90 ? -7.517 -4.004 -18.173 1.00 87.50 90 GLU A O 1
ATOM 721 N N . GLN A 1 91 ? -7.310 -1.780 -18.182 1.00 88.62 91 GLN A N 1
ATOM 722 C CA . GLN A 1 91 ? -5.979 -1.777 -18.811 1.00 88.62 91 GLN A CA 1
ATOM 723 C C . GLN A 1 91 ? -4.879 -2.273 -17.856 1.00 88.62 91 GLN A C 1
ATOM 725 O O . GLN A 1 91 ? -3.765 -2.595 -18.279 1.00 88.62 91 GLN A O 1
ATOM 730 N N . LEU A 1 92 ? -5.194 -2.336 -16.561 1.00 91.56 92 LEU A N 1
ATOM 731 C CA . LEU A 1 92 ? -4.317 -2.796 -15.493 1.00 91.56 92 LEU A CA 1
ATOM 732 C C . LEU A 1 92 ? -4.769 -4.152 -14.933 1.00 91.56 92 LEU A C 1
ATOM 734 O O . LEU A 1 92 ? -4.323 -4.547 -13.850 1.00 91.56 92 LEU A O 1
ATOM 738 N N . ASP A 1 93 ? -5.639 -4.879 -15.638 1.00 87.81 93 ASP A N 1
ATOM 739 C CA . ASP A 1 93 ? -6.122 -6.188 -15.205 1.00 87.81 93 ASP A CA 1
ATOM 740 C C . ASP A 1 93 ? -5.075 -7.292 -15.431 1.00 87.81 93 ASP A C 1
ATOM 742 O O . ASP A 1 93 ? -5.085 -8.047 -16.400 1.00 87.81 93 ASP A O 1
ATOM 746 N N . VAL A 1 94 ? -4.069 -7.299 -14.554 1.00 90.12 94 VAL A N 1
ATOM 747 C CA . VAL A 1 94 ? -2.910 -8.192 -14.635 1.00 90.12 94 VAL A CA 1
ATOM 748 C C . VAL A 1 94 ? -2.551 -8.828 -13.293 1.00 90.12 94 VAL A C 1
ATOM 750 O O . VAL A 1 94 ? -2.585 -8.179 -12.246 1.00 90.12 94 VAL A O 1
ATOM 753 N N . ASP A 1 95 ? -2.098 -10.077 -13.313 1.00 89.12 95 ASP A N 1
ATOM 754 C CA . ASP A 1 95 ? -1.944 -10.865 -12.075 1.00 89.12 95 ASP A CA 1
ATOM 755 C C . ASP A 1 95 ? -0.559 -10.772 -11.425 1.00 89.12 95 ASP A C 1
ATOM 757 O O . ASP A 1 95 ? -0.310 -11.325 -10.354 1.00 89.12 95 ASP A O 1
ATOM 761 N N . ASN A 1 96 ? 0.400 -10.116 -12.080 1.00 91.25 96 ASN A N 1
ATOM 762 C CA . ASN A 1 96 ? 1.786 -10.097 -11.620 1.00 91.25 96 ASN A CA 1
ATOM 763 C C . ASN A 1 96 ? 2.505 -8.786 -11.959 1.00 91.25 96 ASN A C 1
ATOM 765 O O . ASN A 1 96 ? 2.174 -8.098 -12.921 1.00 91.25 96 ASN A O 1
ATOM 769 N N . ARG A 1 97 ? 3.548 -8.461 -11.178 1.00 93.25 97 ARG A N 1
ATOM 770 C CA . ARG A 1 97 ? 4.330 -7.214 -11.317 1.00 93.25 97 ARG A CA 1
ATOM 771 C C . ARG A 1 97 ? 5.002 -7.065 -12.680 1.00 93.25 97 ARG A C 1
ATOM 773 O O . ARG A 1 97 ? 5.243 -5.950 -13.118 1.00 93.25 97 ARG A O 1
ATOM 780 N N . PHE A 1 98 ? 5.322 -8.182 -13.329 1.00 93.00 98 PHE A N 1
ATOM 781 C CA . PHE A 1 98 ? 5.963 -8.196 -14.642 1.00 93.00 98 PHE A CA 1
ATOM 782 C C . PHE A 1 98 ? 4.986 -7.712 -15.724 1.00 93.00 98 PHE A C 1
ATOM 784 O O . PHE A 1 98 ? 5.345 -6.914 -16.582 1.00 93.00 98 PHE A O 1
ATOM 791 N N . SER A 1 99 ? 3.735 -8.161 -15.631 1.00 94.38 99 SER A N 1
ATOM 792 C CA . SER A 1 99 ? 2.639 -7.750 -16.510 1.00 94.38 99 SER A CA 1
ATOM 793 C C . SER A 1 99 ? 2.177 -6.329 -16.188 1.00 94.38 99 SER A C 1
ATOM 795 O O . SER A 1 99 ? 1.948 -5.561 -17.110 1.00 94.38 99 SER A O 1
ATOM 797 N N . LEU A 1 100 ? 2.168 -5.934 -14.906 1.00 95.38 100 LEU A N 1
ATOM 798 C CA . LEU A 1 100 ? 1.940 -4.538 -14.511 1.00 95.38 100 LEU A CA 1
ATOM 799 C C . LEU A 1 100 ? 2.978 -3.604 -15.135 1.00 95.38 100 LEU A C 1
ATOM 801 O O . LEU A 1 100 ? 2.608 -2.572 -15.678 1.00 95.38 100 LEU A O 1
ATOM 805 N N . LEU A 1 101 ? 4.263 -3.970 -15.097 1.00 96.56 101 LEU A N 1
ATOM 806 C CA . LEU A 1 101 ? 5.311 -3.162 -15.716 1.00 96.56 101 LEU A CA 1
ATOM 807 C C . LEU A 1 101 ? 5.122 -3.033 -17.229 1.00 96.56 101 LEU A C 1
ATOM 809 O O . LEU A 1 101 ? 5.297 -1.947 -17.768 1.00 96.56 101 LEU A O 1
ATOM 813 N N . LEU A 1 102 ? 4.742 -4.119 -17.907 1.00 96.00 102 LEU A N 1
ATOM 814 C CA . LEU A 1 102 ? 4.440 -4.061 -19.335 1.00 96.00 102 LEU A CA 1
ATOM 815 C C . LEU A 1 102 ? 3.254 -3.130 -19.623 1.00 96.00 102 LEU A C 1
ATOM 817 O O . LEU A 1 102 ? 3.341 -2.333 -20.553 1.00 96.00 102 LEU A O 1
ATOM 821 N N . SER A 1 103 ? 2.189 -3.171 -18.814 1.00 95.62 103 SER A N 1
ATOM 822 C CA . SER A 1 103 ? 1.084 -2.210 -18.923 1.00 95.62 103 SER A CA 1
ATOM 823 C C . SER A 1 103 ? 1.565 -0.772 -18.730 1.00 95.62 103 SER A C 1
ATOM 825 O O . SER A 1 103 ? 1.168 0.092 -19.499 1.00 95.62 103 SER A O 1
ATOM 827 N N . LEU A 1 104 ? 2.458 -0.508 -17.767 1.00 95.88 104 LEU A N 1
ATOM 828 C CA . LEU A 1 104 ? 3.020 0.833 -17.558 1.00 95.88 104 LEU A CA 1
ATOM 829 C C . LEU A 1 104 ? 3.804 1.335 -18.774 1.00 95.88 104 LEU A C 1
ATOM 831 O O . LEU A 1 104 ? 3.590 2.466 -19.183 1.00 95.88 104 LEU A O 1
ATOM 835 N N . TYR A 1 105 ? 4.646 0.494 -19.379 1.00 96.06 105 TYR A N 1
ATOM 836 C CA . TYR A 1 105 ? 5.355 0.840 -20.618 1.00 96.06 105 TYR A CA 1
ATOM 837 C C . TYR A 1 105 ? 4.387 1.037 -21.797 1.00 96.06 105 TYR A C 1
ATOM 839 O O . TYR A 1 105 ? 4.570 1.926 -22.616 1.00 96.06 105 TYR A O 1
ATOM 847 N N . THR A 1 106 ? 3.325 0.230 -21.880 1.00 94.31 106 THR A N 1
ATOM 848 C CA . THR A 1 106 ? 2.293 0.364 -22.928 1.00 94.31 106 THR A CA 1
ATOM 849 C C . THR A 1 106 ? 1.511 1.675 -22.794 1.00 94.31 106 THR A C 1
ATOM 851 O O . THR A 1 106 ? 1.025 2.210 -23.784 1.00 94.31 106 THR A O 1
ATOM 854 N N . LEU A 1 107 ? 1.370 2.174 -21.565 1.00 94.38 107 LEU A N 1
ATOM 855 C CA . LEU A 1 107 ? 0.688 3.423 -21.230 1.00 94.38 107 LEU A CA 1
ATOM 856 C C . LEU A 1 107 ? 1.641 4.631 -21.186 1.00 94.38 107 LEU A C 1
ATOM 858 O O . LEU A 1 107 ? 1.203 5.704 -20.780 1.00 94.38 107 LEU A O 1
ATOM 862 N N . GLU A 1 108 ? 2.913 4.459 -21.569 1.00 93.81 108 GLU A N 1
ATOM 863 C CA . GLU A 1 108 ? 3.953 5.504 -21.548 1.00 93.81 108 GLU A CA 1
ATOM 864 C C . GLU A 1 108 ? 4.177 6.119 -20.146 1.00 93.81 108 GLU A C 1
ATOM 866 O O . GLU A 1 108 ? 4.455 7.307 -19.985 1.00 93.81 108 GLU A O 1
ATOM 871 N N . LEU A 1 109 ? 4.029 5.301 -19.095 1.00 93.88 109 LEU A N 1
ATOM 872 C CA . LEU A 1 109 ? 4.184 5.688 -17.685 1.00 93.88 109 LEU A CA 1
ATOM 873 C C . LEU A 1 109 ? 5.517 5.241 -17.066 1.00 93.88 109 LEU A C 1
ATOM 875 O O . LEU A 1 109 ? 5.736 5.399 -15.860 1.00 93.88 109 LEU A O 1
ATOM 879 N N . GLU A 1 110 ? 6.434 4.668 -17.844 1.00 92.44 110 GLU A N 1
ATOM 880 C CA . GLU A 1 110 ? 7.729 4.192 -17.349 1.00 92.44 110 GLU A CA 1
ATOM 881 C C . GLU A 1 110 ? 8.603 5.322 -16.784 1.00 92.44 110 GLU A C 1
ATOM 883 O O . GLU A 1 110 ? 9.329 5.108 -15.808 1.00 92.44 110 GLU A O 1
ATOM 888 N N . GLY A 1 111 ? 8.471 6.543 -17.316 1.00 90.31 111 GLY A N 1
ATOM 889 C CA . GLY A 1 111 ? 9.144 7.736 -16.791 1.00 90.31 111 GLY A CA 1
ATOM 890 C C . GLY A 1 111 ? 8.739 8.086 -15.352 1.00 90.31 111 GLY A C 1
ATOM 891 O O . GLY A 1 111 ? 9.543 8.625 -14.588 1.00 90.31 111 GLY A O 1
ATOM 892 N N . GLU A 1 112 ? 7.528 7.706 -14.940 1.00 91.44 112 GLU A N 1
ATOM 893 C CA . GLU A 1 112 ? 6.971 7.986 -13.613 1.00 91.44 112 GLU A CA 1
ATOM 894 C C . GLU A 1 112 ? 7.096 6.808 -12.639 1.00 91.44 112 GLU A C 1
ATOM 896 O O . GLU A 1 112 ? 6.634 6.872 -11.498 1.00 91.44 112 GLU A O 1
ATOM 901 N N . LEU A 1 113 ? 7.773 5.728 -13.033 1.00 92.56 113 LEU A N 1
ATOM 902 C CA . LEU A 1 113 ? 7.799 4.482 -12.269 1.00 92.56 113 LEU A CA 1
ATOM 903 C C . LEU A 1 113 ? 8.255 4.665 -10.810 1.00 92.56 113 LEU A C 1
ATOM 905 O O . LEU A 1 113 ? 7.678 4.070 -9.901 1.00 92.56 113 LEU A O 1
ATOM 909 N N . ASN A 1 114 ? 9.270 5.497 -10.555 1.00 90.44 114 ASN A N 1
ATOM 910 C CA . ASN A 1 114 ? 9.727 5.775 -9.185 1.00 90.44 114 ASN A CA 1
ATOM 911 C C . ASN A 1 114 ? 8.629 6.424 -8.332 1.00 90.44 114 ASN A C 1
ATOM 913 O O . ASN A 1 114 ? 8.445 6.041 -7.173 1.00 90.44 114 ASN A O 1
ATOM 917 N N . TYR A 1 115 ? 7.903 7.378 -8.916 1.00 91.75 115 TYR A N 1
ATOM 918 C CA . TYR A 1 115 ? 6.784 8.052 -8.275 1.00 91.75 115 TYR A CA 1
ATOM 919 C C . TYR A 1 115 ? 5.637 7.069 -8.024 1.00 91.75 115 TYR A C 1
ATOM 921 O O . TYR A 1 115 ? 5.223 6.922 -6.878 1.00 91.75 115 TYR A O 1
ATOM 929 N N . ILE A 1 116 ? 5.226 6.289 -9.031 1.00 93.50 116 ILE A N 1
ATOM 930 C CA . ILE A 1 116 ? 4.184 5.255 -8.901 1.00 93.50 116 ILE A CA 1
ATOM 931 C C . ILE A 1 116 ? 4.524 4.266 -7.778 1.00 93.50 116 ILE A C 1
ATOM 933 O O . ILE A 1 116 ? 3.666 3.908 -6.968 1.00 93.50 116 ILE A O 1
ATOM 937 N N . VAL A 1 117 ? 5.784 3.837 -7.664 1.00 92.31 117 VAL A N 1
ATOM 938 C CA . VAL A 1 117 ? 6.229 2.958 -6.573 1.00 92.31 117 VAL A CA 1
ATOM 939 C C . VAL A 1 117 ? 6.126 3.638 -5.208 1.00 92.31 117 VAL A C 1
ATOM 941 O O . VAL A 1 117 ? 5.720 2.995 -4.236 1.00 92.31 117 VAL A O 1
ATOM 944 N N . ALA A 1 118 ? 6.515 4.907 -5.093 1.00 90.12 118 ALA A N 1
ATOM 945 C CA . ALA A 1 118 ? 6.425 5.631 -3.832 1.00 90.12 118 ALA A CA 1
ATOM 946 C C . ALA A 1 118 ? 4.963 5.875 -3.430 1.00 90.12 118 ALA A C 1
ATOM 948 O O . ALA A 1 118 ? 4.567 5.527 -2.314 1.00 90.12 118 ALA A O 1
ATOM 949 N N . ALA A 1 119 ? 4.169 6.389 -4.366 1.00 90.56 119 ALA A N 1
ATOM 950 C CA . ALA A 1 119 ? 2.774 6.745 -4.188 1.00 90.56 119 ALA A CA 1
ATOM 951 C C . ALA A 1 119 ? 1.898 5.524 -3.892 1.00 90.56 119 ALA A C 1
ATOM 953 O O . ALA A 1 119 ? 1.191 5.515 -2.891 1.00 90.56 119 ALA A O 1
ATOM 954 N N . SER A 1 120 ? 2.027 4.429 -4.649 1.00 91.75 120 SER A N 1
ATOM 955 C CA . SER A 1 120 ? 1.275 3.188 -4.382 1.00 91.75 120 SER A CA 1
ATOM 956 C C . SER A 1 120 ? 1.552 2.596 -2.996 1.00 91.75 120 SER A C 1
ATOM 958 O O . SER A 1 120 ? 0.664 2.016 -2.371 1.00 91.75 120 SER A O 1
ATOM 960 N N . ARG A 1 121 ? 2.773 2.757 -2.469 1.00 89.88 121 ARG A N 1
ATOM 961 C CA . ARG A 1 121 ? 3.111 2.318 -1.106 1.00 89.88 121 ARG A CA 1
ATOM 962 C C . ARG A 1 121 ? 2.506 3.211 -0.031 1.00 89.88 121 ARG A C 1
ATOM 964 O O . ARG A 1 121 ? 2.206 2.702 1.046 1.00 89.88 121 ARG A O 1
ATOM 971 N N . ILE A 1 122 ? 2.375 4.509 -0.291 1.00 88.81 122 ILE A N 1
ATOM 972 C CA . ILE A 1 122 ? 1.674 5.447 0.596 1.00 88.81 122 ILE A CA 1
ATOM 973 C C . ILE A 1 122 ? 0.178 5.141 0.563 1.00 88.81 122 ILE A C 1
ATOM 975 O O . ILE A 1 122 ? -0.427 4.958 1.616 1.00 88.81 122 ILE A O 1
ATOM 979 N N . TYR A 1 123 ? -0.372 4.938 -0.634 1.00 85.19 123 TYR A N 1
ATOM 980 C CA . TYR A 1 123 ? -1.756 4.542 -0.866 1.00 85.19 123 TYR A CA 1
ATOM 981 C C . TYR A 1 123 ? -2.118 3.247 -0.113 1.00 85.19 123 TYR A C 1
ATOM 983 O O . TYR A 1 123 ? -3.109 3.208 0.605 1.00 85.19 123 TYR A O 1
ATOM 991 N N . ASP A 1 124 ? -1.247 2.224 -0.133 1.00 84.00 124 ASP A N 1
ATOM 992 C CA . ASP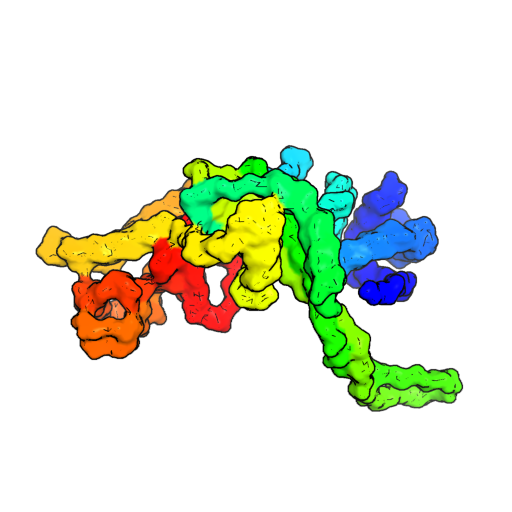 A 1 124 ? -1.404 0.977 0.650 1.00 84.00 124 ASP A CA 1
ATOM 993 C C . ASP A 1 124 ? -1.447 1.188 2.184 1.00 84.00 124 ASP A C 1
ATOM 995 O O . ASP A 1 124 ? -1.753 0.259 2.942 1.00 84.00 124 ASP A O 1
ATOM 999 N N . ARG A 1 125 ? -1.062 2.369 2.681 1.00 81.25 125 ARG A N 1
ATOM 1000 C CA . ARG A 1 125 ? -0.893 2.659 4.116 1.00 81.25 125 ARG A CA 1
ATOM 1001 C C . ARG A 1 125 ? -1.758 3.806 4.631 1.00 81.25 125 ARG A C 1
ATOM 1003 O O . ARG A 1 125 ? -1.849 3.926 5.857 1.00 81.25 125 ARG A O 1
ATOM 1010 N N . LYS A 1 126 ? -2.426 4.552 3.742 1.00 71.12 126 LYS A N 1
ATOM 1011 C CA . LYS A 1 126 ? -3.275 5.717 4.046 1.00 71.12 126 LYS A CA 1
ATOM 1012 C C . LYS A 1 126 ? -4.304 5.433 5.145 1.00 71.12 126 LYS A C 1
ATOM 1014 O O . LYS A 1 126 ? -4.471 6.228 6.052 1.00 71.12 126 LYS A O 1
ATOM 1019 N N . GLY A 1 127 ? -4.890 4.237 5.191 1.00 63.78 127 GLY A N 1
ATOM 1020 C CA . GLY A 1 127 ? -5.838 3.909 6.262 1.00 63.78 127 GLY A CA 1
ATOM 1021 C C . GLY A 1 127 ? -5.243 3.679 7.658 1.00 63.78 127 GLY A C 1
ATOM 1022 O O . GLY A 1 127 ? -5.916 3.877 8.662 1.00 63.78 127 GLY A O 1
ATOM 1023 N N . ARG A 1 128 ? -3.983 3.251 7.789 1.00 66.88 128 ARG A N 1
ATOM 1024 C CA . ARG A 1 128 ? -3.475 2.720 9.079 1.00 66.88 128 ARG A CA 1
ATOM 1025 C C . ARG A 1 128 ? -2.377 3.544 9.726 1.00 66.88 128 ARG A C 1
ATOM 1027 O O . ARG A 1 128 ? -2.132 3.392 10.927 1.00 66.88 128 ARG A O 1
ATOM 1034 N N . ARG A 1 129 ? -1.662 4.325 8.919 1.00 73.12 129 ARG A N 1
ATOM 1035 C CA . ARG A 1 129 ? -0.440 5.043 9.308 1.00 73.12 129 ARG A CA 1
ATOM 1036 C C . ARG A 1 129 ? -0.521 6.522 8.955 1.00 73.12 129 ARG A C 1
ATOM 1038 O O . ARG A 1 129 ? 0.503 7.130 8.645 1.00 73.12 129 ARG A O 1
ATOM 1045 N N . SER A 1 130 ? -1.736 7.058 9.007 1.00 82.12 130 SER A N 1
ATOM 1046 C CA . SER A 1 130 ? -1.975 8.489 8.947 1.00 82.12 130 SER A CA 1
ATOM 1047 C C . SER A 1 130 ? -2.001 9.074 10.348 1.00 82.12 130 SER A C 1
ATOM 1049 O O . SER A 1 130 ? -2.619 8.539 11.274 1.00 82.12 130 SER A O 1
ATOM 1051 N N . TYR A 1 131 ? -1.282 10.169 10.484 1.00 88.25 131 TYR A N 1
ATOM 1052 C CA . TYR A 1 131 ? -1.154 10.960 11.686 1.00 88.25 131 TYR A CA 1
ATOM 1053 C C . TYR A 1 131 ? -1.480 12.403 11.335 1.00 88.25 131 TYR A C 1
ATOM 1055 O O . TYR A 1 131 ? -1.355 12.777 10.175 1.00 88.25 131 TYR A O 1
ATOM 1063 N N . PHE A 1 132 ? -1.872 13.210 12.304 1.00 89.12 132 PHE A N 1
ATOM 1064 C CA . PHE A 1 132 ? -2.145 14.618 12.089 1.00 89.12 132 PHE A CA 1
ATOM 1065 C C . PHE A 1 132 ? -1.573 15.464 13.220 1.00 89.12 132 PHE A C 1
ATOM 1067 O O . PHE A 1 132 ? -1.301 14.965 14.314 1.00 89.12 132 PHE A O 1
ATOM 1074 N N . ILE A 1 133 ? -1.401 16.746 12.927 1.00 90.88 133 ILE A N 1
ATOM 1075 C CA . ILE A 1 133 ? -1.181 17.802 13.911 1.00 90.88 133 ILE A CA 1
ATOM 1076 C C . ILE A 1 133 ? -2.193 18.922 13.660 1.00 90.88 133 ILE A C 1
ATOM 1078 O O . ILE A 1 133 ? -2.541 19.206 12.509 1.00 90.88 133 ILE A O 1
ATOM 1082 N N . ASP A 1 134 ? -2.624 19.592 14.726 1.00 88.31 134 ASP A N 1
ATOM 1083 C CA . ASP A 1 134 ? -3.604 20.688 14.682 1.00 88.31 134 ASP A CA 1
ATOM 1084 C C . ASP A 1 134 ? -2.969 22.037 14.289 1.00 88.31 134 ASP A C 1
ATOM 1086 O O . ASP A 1 134 ? -3.193 23.068 14.926 1.00 88.31 134 ASP A O 1
ATOM 1090 N N . ARG A 1 135 ? -2.120 22.024 13.256 1.00 88.75 135 ARG A N 1
ATOM 1091 C CA . ARG A 1 135 ? -1.557 23.221 12.619 1.00 88.75 135 ARG A CA 1
ATOM 1092 C C . ARG A 1 135 ? -1.125 22.939 11.185 1.00 88.75 135 ARG A C 1
ATOM 1094 O O . ARG A 1 135 ? -0.785 21.806 10.843 1.00 88.75 135 ARG A O 1
ATOM 1101 N N . GLU A 1 136 ? -1.056 23.983 10.368 1.00 89.00 136 GLU A N 1
ATOM 1102 C CA . GLU A 1 136 ? -0.515 23.907 9.010 1.00 89.00 136 GLU A CA 1
ATOM 1103 C C . GLU A 1 136 ? 1.012 24.032 9.009 1.00 89.00 136 GLU A C 1
ATOM 1105 O O . GLU A 1 136 ? 1.580 24.939 9.621 1.00 89.00 136 GLU A O 1
ATOM 1110 N N . ILE A 1 137 ? 1.677 23.137 8.282 1.00 88.25 137 ILE A N 1
ATOM 1111 C CA . ILE A 1 137 ? 3.115 23.191 8.030 1.00 88.25 137 ILE A CA 1
ATOM 1112 C C . ILE A 1 137 ? 3.367 23.728 6.622 1.00 88.25 137 ILE A C 1
ATOM 1114 O O . ILE A 1 137 ? 2.728 23.274 5.671 1.00 88.25 137 ILE A O 1
ATOM 1118 N N . PRO A 1 138 ? 4.338 24.643 6.437 1.00 87.06 138 PRO A N 1
ATOM 1119 C CA . PRO A 1 138 ? 4.673 25.161 5.118 1.00 87.06 138 PRO A CA 1
ATOM 1120 C C . PRO A 1 138 ? 5.486 24.129 4.313 1.00 87.06 138 PRO A C 1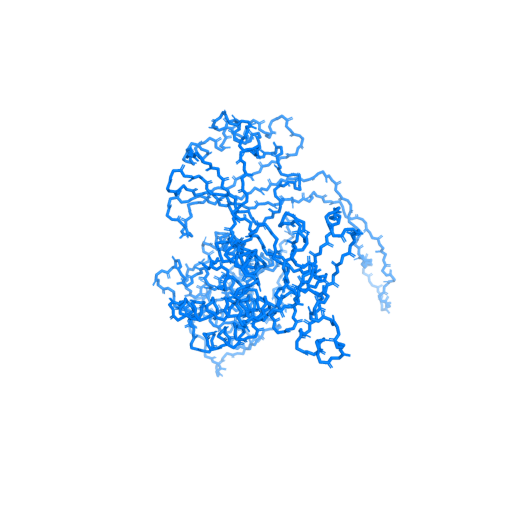
ATOM 1122 O O . PRO A 1 138 ? 6.716 24.180 4.250 1.00 87.06 138 PRO A O 1
ATOM 1125 N N . ILE A 1 139 ? 4.788 23.183 3.674 1.00 87.38 139 ILE A N 1
ATOM 1126 C CA . ILE A 1 139 ? 5.373 22.068 2.900 1.00 87.38 139 ILE A CA 1
ATOM 1127 C C . ILE A 1 139 ? 6.322 22.571 1.797 1.00 87.38 139 ILE A C 1
ATOM 1129 O O . ILE A 1 139 ? 7.383 21.985 1.555 1.00 87.38 139 ILE A O 1
ATOM 1133 N N . SER A 1 140 ? 5.981 23.694 1.159 1.00 86.50 140 SER A N 1
ATOM 1134 C CA . SER A 1 140 ? 6.811 24.327 0.129 1.00 86.50 140 SER A CA 1
ATOM 1135 C C . SER A 1 140 ? 8.190 24.728 0.655 1.00 86.50 140 SER A C 1
ATOM 1137 O O . SER A 1 140 ? 9.184 24.545 -0.045 1.00 86.50 140 SER A O 1
ATOM 1139 N N . THR A 1 141 ? 8.265 25.220 1.895 1.00 87.56 141 THR A N 1
ATOM 1140 C CA . THR A 1 141 ? 9.527 25.615 2.534 1.00 87.56 141 THR A CA 1
ATOM 1141 C C . THR A 1 141 ? 10.416 24.399 2.767 1.00 87.56 141 THR A C 1
ATOM 1143 O O . THR A 1 141 ? 11.604 24.446 2.466 1.00 87.56 141 THR A O 1
ATOM 1146 N N . ILE A 1 142 ? 9.839 23.273 3.205 1.00 88.06 142 ILE A N 1
ATOM 1147 C CA . ILE A 1 142 ? 10.586 22.017 3.380 1.00 88.06 142 ILE A CA 1
ATOM 1148 C C . ILE A 1 142 ? 11.247 21.606 2.065 1.00 88.06 142 ILE A C 1
ATOM 1150 O O . ILE A 1 142 ? 12.441 21.320 2.043 1.00 88.06 142 ILE A O 1
ATOM 1154 N N . SER A 1 143 ? 10.479 21.613 0.974 1.00 85.19 143 SER A N 1
ATOM 1155 C CA . SER A 1 143 ? 10.960 21.189 -0.345 1.00 85.19 143 SER A CA 1
ATOM 1156 C C . SER A 1 143 ? 12.059 22.103 -0.892 1.00 85.19 143 SER A C 1
ATOM 1158 O O . SER A 1 143 ? 13.024 21.616 -1.474 1.00 85.19 143 SER A O 1
ATOM 1160 N N . GLN A 1 144 ? 11.945 23.416 -0.671 1.00 88.75 144 GLN A N 1
ATOM 1161 C CA . GLN A 1 144 ? 12.935 24.406 -1.110 1.00 88.75 144 GLN A CA 1
ATOM 1162 C C . GLN A 1 144 ? 14.237 24.355 -0.299 1.00 88.75 144 GLN A C 1
ATOM 1164 O O . GLN A 1 144 ? 15.292 24.693 -0.826 1.00 88.75 144 GLN A O 1
ATOM 1169 N N . SER A 1 145 ? 14.179 23.909 0.957 1.00 92.06 145 SER A N 1
ATOM 1170 C CA . SER A 1 145 ? 15.334 23.837 1.861 1.00 92.06 145 SER A CA 1
ATOM 1171 C C . SER A 1 145 ? 16.001 22.455 1.917 1.00 92.06 145 SER A C 1
ATOM 1173 O O . SER A 1 145 ? 16.839 22.213 2.790 1.00 92.06 145 SER A O 1
ATOM 1175 N N . LEU A 1 146 ? 15.652 21.525 1.017 1.00 93.56 146 LEU A N 1
ATOM 1176 C CA . LEU A 1 146 ? 16.234 20.177 1.019 1.00 93.56 146 LEU A CA 1
ATOM 1177 C C . LEU A 1 146 ? 17.732 20.167 0.701 1.00 93.56 146 LEU A C 1
ATOM 1179 O O . LEU A 1 146 ? 18.453 19.399 1.335 1.00 93.56 146 LEU A O 1
ATOM 1183 N N . ASP A 1 147 ? 18.193 21.014 -0.221 1.00 93.12 147 ASP A N 1
ATOM 1184 C CA . ASP A 1 147 ? 19.613 21.091 -0.591 1.00 93.12 147 ASP A CA 1
ATOM 1185 C C . ASP A 1 147 ? 20.460 21.563 0.604 1.00 93.12 147 ASP A C 1
ATOM 1187 O O . ASP A 1 147 ? 21.422 20.898 0.989 1.00 93.12 147 ASP A O 1
ATOM 1191 N N . ASP A 1 148 ? 20.019 22.624 1.290 1.00 92.31 148 ASP A N 1
ATOM 1192 C CA . ASP A 1 148 ? 20.654 23.120 2.519 1.00 92.31 148 ASP A CA 1
ATOM 1193 C C . ASP A 1 148 ? 20.686 22.047 3.620 1.00 92.31 148 ASP A C 1
ATOM 1195 O O . ASP A 1 148 ? 21.664 21.914 4.366 1.00 92.31 148 ASP A O 1
ATOM 1199 N N . PHE A 1 149 ? 19.613 21.256 3.737 1.00 93.88 149 PHE A N 1
ATOM 1200 C CA . PHE A 1 149 ? 19.564 20.145 4.682 1.00 93.88 149 PHE A CA 1
ATOM 1201 C C . PHE A 1 149 ? 20.522 19.011 4.295 1.00 93.88 149 PHE A C 1
ATOM 1203 O O . PHE A 1 149 ? 21.162 18.434 5.180 1.00 93.88 149 PHE A O 1
ATOM 1210 N N . HIS A 1 150 ? 20.648 18.678 3.005 1.00 93.94 150 HIS A N 1
ATOM 1211 C CA . HIS A 1 150 ? 21.601 17.669 2.531 1.00 93.94 150 HIS A CA 1
ATOM 1212 C C . HIS A 1 150 ? 23.035 18.098 2.813 1.00 93.94 150 HIS A C 1
ATOM 1214 O O . HIS A 1 150 ? 23.797 17.285 3.337 1.00 93.94 150 HIS A O 1
ATOM 1220 N N . ASP A 1 151 ? 23.385 19.352 2.542 1.00 93.19 151 ASP A N 1
ATOM 1221 C CA . ASP A 1 151 ? 24.721 19.892 2.808 1.00 93.19 151 ASP A CA 1
ATOM 1222 C C . ASP A 1 151 ? 25.056 19.853 4.303 1.00 93.19 151 ASP A C 1
ATOM 1224 O O . ASP A 1 151 ? 26.125 19.378 4.704 1.00 93.19 151 ASP A O 1
ATOM 1228 N N . TYR A 1 152 ? 24.113 20.272 5.149 1.00 93.25 152 TYR A N 1
ATOM 1229 C CA . TYR A 1 152 ? 24.239 20.177 6.602 1.00 93.25 152 TYR A CA 1
ATOM 1230 C C . TYR A 1 152 ? 24.437 18.725 7.067 1.00 93.25 152 TYR A C 1
ATOM 1232 O O . TYR A 1 152 ? 25.409 18.397 7.751 1.00 93.25 152 TYR A O 1
ATOM 1240 N N . TRP A 1 153 ? 23.525 17.830 6.687 1.00 92.75 153 TRP A N 1
ATOM 1241 C CA . TRP A 1 153 ? 23.534 16.461 7.190 1.00 92.75 153 TRP A CA 1
ATOM 1242 C C . TRP A 1 153 ? 24.764 15.691 6.708 1.00 92.75 153 TRP A C 1
ATOM 1244 O O . TRP A 1 153 ? 25.419 15.006 7.496 1.00 92.75 153 TRP A O 1
ATOM 1254 N N . ASN A 1 154 ? 25.081 15.794 5.418 1.00 92.06 154 ASN A N 1
ATOM 1255 C CA . ASN A 1 154 ? 26.128 14.997 4.785 1.00 92.06 154 ASN A CA 1
ATOM 1256 C C . ASN A 1 154 ? 27.542 15.508 5.090 1.00 92.06 154 ASN A C 1
ATOM 1258 O O . ASN A 1 154 ? 28.494 14.747 4.923 1.00 92.06 154 ASN A O 1
ATOM 1262 N N . SER A 1 155 ? 27.695 16.748 5.565 1.00 90.75 155 SER A N 1
ATOM 1263 C CA . SER A 1 155 ? 28.983 17.265 6.045 1.00 90.75 155 SER A CA 1
ATOM 1264 C C . SER A 1 155 ? 29.274 16.891 7.503 1.00 90.75 155 SER A C 1
ATOM 1266 O O . SER A 1 155 ? 30.426 16.626 7.848 1.00 90.75 155 SER A O 1
ATOM 1268 N N . GLU A 1 156 ? 28.251 16.827 8.360 1.00 86.00 156 GLU A N 1
ATOM 1269 C CA . GLU A 1 156 ? 28.427 16.576 9.797 1.00 86.00 156 GLU A CA 1
ATOM 1270 C C . GLU A 1 156 ? 28.290 15.103 10.202 1.00 86.00 156 GLU A C 1
ATOM 1272 O O . GLU A 1 156 ? 28.781 14.694 11.262 1.00 86.00 156 GLU A O 1
ATOM 1277 N N . ARG A 1 157 ? 27.580 14.286 9.413 1.00 84.50 157 ARG A N 1
ATOM 1278 C CA . ARG A 1 157 ? 27.237 12.908 9.789 1.00 84.50 157 ARG A CA 1
ATOM 1279 C C . ARG A 1 157 ? 28.033 11.881 8.981 1.00 84.50 157 ARG A C 1
ATOM 1281 O O . ARG A 1 157 ? 28.218 12.036 7.782 1.00 84.50 157 ARG A O 1
ATOM 1288 N N . PRO A 1 158 ? 28.436 10.758 9.607 1.00 81.81 158 PRO A N 1
ATOM 1289 C CA . PRO A 1 158 ? 29.250 9.736 8.946 1.00 81.81 158 PRO A CA 1
ATOM 1290 C C . PRO A 1 158 ? 28.492 8.935 7.881 1.00 81.81 158 PRO A C 1
ATOM 1292 O O . PRO A 1 158 ? 29.117 8.218 7.106 1.00 81.81 158 PRO A O 1
ATOM 1295 N N . TYR A 1 159 ? 27.159 8.999 7.880 1.00 87.62 159 TYR A N 1
ATOM 1296 C CA . TYR A 1 159 ? 26.325 8.234 6.964 1.00 87.62 159 TYR A CA 1
ATOM 1297 C C . TYR A 1 159 ? 25.474 9.177 6.125 1.00 87.62 159 TYR A C 1
ATOM 1299 O O . TYR A 1 159 ? 24.583 9.831 6.693 1.00 87.62 159 TYR A O 1
ATOM 1307 N N . PRO A 1 160 ? 25.727 9.230 4.806 1.00 89.25 160 PRO A N 1
ATOM 1308 C CA . PRO A 1 160 ? 25.024 10.141 3.934 1.00 89.25 160 PRO A CA 1
ATOM 1309 C C . PRO A 1 160 ? 23.545 9.783 3.825 1.00 89.25 160 PRO A C 1
ATOM 1311 O O . PRO A 1 160 ? 23.112 8.635 4.012 1.00 89.25 160 PRO A O 1
ATOM 1314 N N . LEU A 1 161 ? 22.775 10.809 3.508 1.00 93.19 161 LEU A N 1
ATOM 1315 C CA . LEU A 1 161 ? 21.341 10.769 3.351 1.00 93.19 161 LEU A CA 1
ATOM 1316 C C . LEU A 1 161 ? 20.946 11.533 2.087 1.00 93.19 161 LEU A C 1
ATOM 1318 O O . LEU A 1 161 ? 21.539 12.553 1.743 1.00 93.19 161 LEU A O 1
ATOM 1322 N N . LEU A 1 162 ? 19.932 11.012 1.404 1.00 93.06 162 LEU A N 1
ATOM 1323 C CA . LEU A 1 162 ? 19.299 11.628 0.246 1.00 93.06 162 LEU A CA 1
ATOM 1324 C C . LEU A 1 162 ? 17.796 11.685 0.500 1.00 93.06 162 LEU A C 1
ATOM 1326 O O . LEU A 1 162 ? 17.190 10.658 0.810 1.00 93.06 162 LEU A O 1
ATOM 1330 N N . ILE A 1 163 ? 17.199 12.860 0.330 1.00 93.69 163 ILE A N 1
ATOM 1331 C CA . ILE A 1 163 ? 15.744 13.044 0.326 1.00 93.69 163 ILE A CA 1
ATOM 1332 C C . ILE A 1 163 ? 15.326 13.424 -1.083 1.00 93.69 163 ILE A C 1
ATOM 1334 O O . ILE A 1 163 ? 15.922 14.313 -1.682 1.00 93.69 163 ILE A O 1
ATOM 1338 N N . ARG A 1 164 ? 14.301 12.756 -1.600 1.00 92.06 164 ARG A N 1
ATOM 1339 C CA . ARG A 1 164 ? 13.604 13.162 -2.820 1.00 92.06 164 ARG A CA 1
ATOM 1340 C C . ARG A 1 164 ? 12.209 13.631 -2.452 1.00 92.06 164 ARG A C 1
ATOM 1342 O O . ARG A 1 164 ? 11.567 12.977 -1.634 1.00 92.06 164 ARG A O 1
ATOM 1349 N N . ALA A 1 165 ? 11.770 14.726 -3.052 1.00 91.81 165 ALA A N 1
ATOM 1350 C CA . ALA A 1 165 ? 10.411 15.226 -2.931 1.00 91.81 165 ALA A CA 1
ATOM 1351 C C . ALA A 1 165 ? 9.702 15.120 -4.283 1.00 91.81 165 ALA A C 1
ATOM 1353 O O . ALA A 1 165 ? 10.312 15.357 -5.327 1.00 91.81 165 ALA A O 1
ATOM 1354 N N . TYR A 1 166 ? 8.430 14.749 -4.244 1.00 90.12 166 TYR A N 1
ATOM 1355 C CA . TYR A 1 166 ? 7.541 14.667 -5.395 1.00 90.12 166 TYR A CA 1
ATOM 1356 C C . TYR A 1 166 ? 6.247 15.391 -5.050 1.00 90.12 166 TYR A C 1
ATOM 1358 O O . TYR A 1 166 ? 5.741 15.232 -3.938 1.00 90.12 166 TYR A O 1
ATOM 1366 N N . GLU A 1 167 ? 5.691 16.138 -5.995 1.00 88.38 167 GLU A N 1
ATOM 1367 C CA . GLU A 1 167 ? 4.314 16.606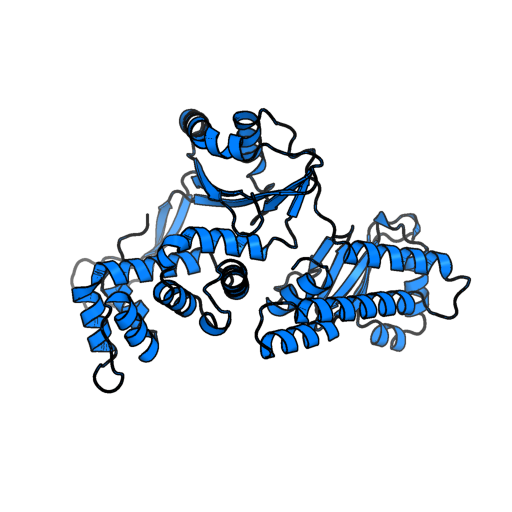 -5.869 1.00 88.38 167 GLU A CA 1
ATOM 1368 C C . GLU A 1 167 ? 3.376 15.391 -5.797 1.00 88.38 167 GLU A C 1
ATOM 1370 O O . GLU A 1 167 ? 3.584 14.384 -6.483 1.00 88.38 167 GLU A O 1
ATOM 1375 N N . SER A 1 168 ? 2.411 15.425 -4.880 1.00 86.50 168 SER A N 1
ATOM 1376 C CA . SER A 1 168 ? 1.488 14.316 -4.672 1.00 86.50 168 SER A CA 1
ATOM 1377 C C . SER A 1 168 ? 0.234 14.515 -5.508 1.00 86.50 168 SER A C 1
ATOM 1379 O O . SER A 1 168 ? -0.506 15.463 -5.290 1.00 86.50 168 SER A O 1
ATOM 1381 N N . ASN A 1 169 ? -0.060 13.558 -6.384 1.00 82.44 169 ASN A N 1
ATOM 1382 C CA . ASN A 1 169 ? -1.375 13.436 -7.008 1.00 82.44 169 ASN A CA 1
ATOM 1383 C C . ASN A 1 169 ? -2.372 12.677 -6.117 1.00 82.44 169 ASN A C 1
ATOM 1385 O O . ASN A 1 169 ? -3.551 12.669 -6.430 1.00 82.44 169 ASN A O 1
ATOM 1389 N N . ILE A 1 170 ? -1.929 12.053 -5.010 1.00 80.56 170 ILE A N 1
ATOM 1390 C CA . ILE A 1 170 ? -2.814 11.300 -4.095 1.00 80.56 170 ILE A CA 1
ATOM 1391 C C . ILE A 1 170 ? -3.793 12.236 -3.374 1.00 80.56 170 ILE A C 1
ATOM 1393 O O . ILE A 1 170 ? -4.903 11.828 -3.021 1.00 80.56 170 ILE A O 1
ATOM 1397 N N . SER A 1 171 ? -3.341 13.454 -3.088 1.00 80.38 171 SER A N 1
ATOM 1398 C CA . SER A 1 171 ? -4.056 14.444 -2.295 1.00 80.38 171 SER A CA 1
ATOM 1399 C C . SER A 1 171 ? -3.676 15.835 -2.798 1.00 80.38 171 SER A C 1
ATOM 1401 O O . SER A 1 171 ? -2.488 16.107 -2.990 1.00 80.38 171 SER A O 1
ATOM 1403 N N . ASP A 1 172 ? -4.659 16.716 -2.970 1.00 77.75 172 ASP A N 1
ATOM 1404 C CA . ASP A 1 172 ? -4.432 18.068 -3.483 1.00 77.75 172 ASP A CA 1
ATOM 1405 C C . ASP A 1 172 ? -3.422 18.841 -2.618 1.00 77.75 172 ASP A C 1
ATOM 1407 O O . ASP A 1 172 ? -3.572 18.957 -1.401 1.00 77.75 172 ASP A O 1
ATOM 1411 N N . GLY A 1 173 ? -2.368 19.365 -3.252 1.00 79.56 173 GLY A N 1
ATOM 1412 C CA . GLY A 1 173 ? -1.321 20.141 -2.577 1.00 79.56 173 GLY A CA 1
ATOM 1413 C C . GLY A 1 173 ? -0.391 19.326 -1.669 1.00 79.56 173 GLY A C 1
ATOM 1414 O O . GLY A 1 173 ? 0.359 19.911 -0.885 1.00 79.56 173 GLY A O 1
ATOM 1415 N N . GLY A 1 174 ? -0.422 17.992 -1.750 1.00 88.31 174 GLY A N 1
ATOM 1416 C CA . GLY A 1 174 ? 0.471 17.125 -0.988 1.00 88.31 174 GLY A CA 1
ATOM 1417 C C . GLY A 1 174 ? 1.892 17.047 -1.548 1.00 88.31 174 GLY A C 1
ATOM 1418 O O . GLY A 1 174 ? 2.152 17.290 -2.726 1.00 88.31 174 GLY A O 1
ATOM 1419 N N . THR A 1 175 ? 2.844 16.630 -0.715 1.00 93.12 175 THR A N 1
ATOM 1420 C CA . THR A 1 175 ? 4.204 16.270 -1.151 1.00 93.12 175 THR A CA 1
ATOM 1421 C C . THR A 1 175 ? 4.615 14.921 -0.585 1.00 93.12 175 THR A C 1
ATOM 1423 O O . THR A 1 175 ? 4.511 14.666 0.616 1.00 93.12 175 THR A O 1
ATOM 1426 N N . ILE A 1 176 ? 5.124 14.054 -1.458 1.00 94.19 176 ILE A N 1
ATOM 1427 C CA . ILE A 1 176 ? 5.715 12.770 -1.095 1.00 94.19 176 ILE A CA 1
ATOM 1428 C C . ILE A 1 176 ? 7.214 12.952 -0.902 1.00 94.19 176 ILE A C 1
ATOM 1430 O O . ILE A 1 176 ? 7.927 13.336 -1.825 1.00 94.19 176 ILE A O 1
ATOM 1434 N N . PHE A 1 177 ? 7.707 12.580 0.272 1.00 94.31 177 PHE A N 1
ATOM 1435 C CA . PHE A 1 177 ? 9.124 12.536 0.592 1.00 94.31 177 PHE A CA 1
ATOM 1436 C C . PHE A 1 177 ? 9.620 11.091 0.627 1.00 94.31 177 PHE A C 1
ATOM 1438 O O . PHE A 1 177 ? 9.038 10.219 1.277 1.00 94.31 177 PHE A O 1
ATOM 1445 N N . GLU A 1 178 ? 10.741 10.832 -0.038 1.00 94.31 178 GLU A N 1
ATOM 1446 C CA . GLU A 1 178 ? 11.439 9.551 -0.043 1.00 94.31 178 GLU A CA 1
ATOM 1447 C C . GLU A 1 178 ? 12.857 9.737 0.499 1.00 94.31 178 GLU A C 1
ATOM 1449 O O . GLU A 1 178 ? 13.708 10.358 -0.138 1.00 94.31 178 GLU A O 1
ATOM 1454 N N . ILE A 1 179 ? 13.114 9.184 1.686 1.00 94.12 179 ILE A N 1
ATOM 1455 C CA . ILE A 1 179 ? 14.400 9.301 2.374 1.00 94.12 179 ILE A CA 1
ATOM 1456 C C . ILE A 1 179 ? 15.188 8.005 2.220 1.00 94.12 179 ILE A C 1
ATOM 1458 O O . ILE A 1 179 ? 14.733 6.927 2.616 1.00 94.12 179 ILE A O 1
ATOM 1462 N N . PHE A 1 180 ? 16.412 8.130 1.722 1.00 92.88 180 PHE A N 1
ATOM 1463 C CA . PHE A 1 180 ? 17.423 7.086 1.668 1.00 92.88 180 PHE A CA 1
ATOM 1464 C C . PHE A 1 180 ? 18.543 7.419 2.639 1.00 92.88 180 PHE A C 1
ATOM 1466 O O . PHE A 1 180 ? 19.117 8.500 2.580 1.00 92.88 180 PHE A O 1
ATOM 1473 N N . LYS A 1 181 ? 18.898 6.471 3.501 1.00 91.75 181 LYS A N 1
ATOM 1474 C CA . LYS A 1 181 ? 20.018 6.616 4.427 1.00 91.75 181 LYS A CA 1
ATOM 1475 C C . LYS A 1 181 ? 20.980 5.460 4.250 1.00 91.75 181 LYS A C 1
ATOM 1477 O O . LYS A 1 181 ? 20.578 4.301 4.390 1.00 91.75 181 LYS A O 1
ATOM 1482 N N . GLU A 1 182 ? 22.246 5.762 4.005 1.00 89.75 182 GLU A N 1
ATOM 1483 C CA . GLU A 1 182 ? 23.285 4.745 4.077 1.00 89.75 182 GLU A CA 1
ATOM 1484 C C . GLU A 1 182 ? 23.419 4.232 5.521 1.00 89.75 182 GLU A C 1
ATOM 1486 O O . GLU A 1 182 ? 23.276 4.964 6.503 1.00 89.75 182 GLU A O 1
ATOM 1491 N N . GLN A 1 183 ? 23.642 2.936 5.676 1.00 85.12 183 GLN A N 1
ATOM 1492 C CA . GLN A 1 183 ? 23.999 2.324 6.946 1.00 85.12 183 GLN A CA 1
ATOM 1493 C C . GLN A 1 183 ? 25.469 1.928 6.913 1.00 85.12 183 GLN A C 1
ATOM 1495 O O . GLN A 1 183 ? 26.010 1.590 5.861 1.00 85.12 183 GLN A O 1
ATOM 1500 N N . GLY A 1 184 ? 26.097 1.911 8.089 1.00 81.94 184 GLY A N 1
ATOM 1501 C CA . GLY A 1 184 ? 27.474 1.455 8.226 1.00 81.94 184 GLY A CA 1
ATOM 1502 C C . GLY A 1 184 ? 27.708 0.062 7.641 1.00 81.94 184 GLY A C 1
ATOM 1503 O O . GLY A 1 184 ? 26.783 -0.743 7.497 1.00 81.94 184 GLY A O 1
ATOM 1504 N N . LEU A 1 185 ? 28.974 -0.200 7.316 1.00 83.12 185 LEU A N 1
ATOM 1505 C CA . LEU A 1 185 ? 29.440 -1.416 6.658 1.00 83.12 185 LEU A CA 1
ATOM 1506 C C . LEU A 1 185 ? 28.874 -2.681 7.322 1.00 83.12 185 LEU A C 1
ATOM 1508 O O . LEU A 1 185 ? 29.104 -2.931 8.506 1.00 83.12 185 LEU A O 1
ATOM 1512 N N . ARG A 1 186 ? 28.187 -3.515 6.539 1.00 82.50 186 ARG A N 1
ATOM 1513 C CA . ARG A 1 186 ? 27.714 -4.840 6.952 1.00 82.50 186 ARG A CA 1
ATOM 1514 C C . ARG A 1 186 ? 28.369 -5.938 6.129 1.00 82.50 186 ARG A C 1
ATOM 1516 O O . ARG A 1 186 ? 28.690 -5.769 4.953 1.00 82.50 186 ARG A O 1
ATOM 1523 N N . THR A 1 187 ? 28.543 -7.095 6.749 1.00 80.38 187 THR A N 1
ATOM 1524 C CA . THR A 1 187 ? 28.984 -8.327 6.091 1.00 80.38 187 THR A CA 1
ATOM 1525 C C . THR A 1 187 ? 27.793 -9.256 5.930 1.00 80.38 187 THR A C 1
ATOM 1527 O O . THR A 1 187 ? 27.059 -9.487 6.889 1.00 80.38 187 THR A O 1
ATOM 1530 N N . ARG A 1 188 ? 27.587 -9.771 4.718 1.00 75.06 188 ARG A N 1
ATOM 1531 C CA . ARG A 1 188 ? 26.602 -10.815 4.434 1.00 75.06 188 ARG A CA 1
ATOM 1532 C C . ARG A 1 188 ? 27.328 -12.085 4.022 1.00 75.06 188 ARG A C 1
ATOM 1534 O O . ARG A 1 188 ? 28.228 -12.024 3.187 1.00 75.06 188 ARG A O 1
ATOM 1541 N N . ASP A 1 189 ? 26.904 -13.200 4.592 1.00 77.50 189 ASP A N 1
ATOM 1542 C CA . ASP A 1 189 ? 27.333 -14.524 4.166 1.00 77.50 189 ASP A CA 1
ATOM 1543 C C . ASP A 1 189 ? 26.647 -14.875 2.841 1.00 77.50 189 ASP A C 1
ATOM 1545 O O . ASP A 1 189 ? 25.420 -14.825 2.721 1.00 77.50 189 ASP A O 1
ATOM 1549 N N . GLU A 1 190 ? 27.444 -15.202 1.832 1.00 74.62 190 GLU A N 1
ATOM 1550 C CA . GLU A 1 190 ? 26.993 -15.625 0.512 1.00 74.62 190 GLU A CA 1
ATOM 1551 C C . GLU A 1 190 ? 27.632 -16.974 0.167 1.00 74.62 190 GLU A C 1
ATOM 1553 O O . GLU A 1 190 ? 28.823 -17.213 0.403 1.00 74.62 190 GLU A O 1
ATOM 1558 N N . PHE A 1 191 ? 26.822 -17.871 -0.396 1.00 68.50 191 PHE A N 1
ATOM 1559 C CA . PHE A 1 191 ? 27.309 -19.129 -0.944 1.00 68.50 191 PHE A CA 1
ATOM 1560 C C . PHE A 1 191 ? 28.039 -18.849 -2.255 1.00 68.50 191 PHE A C 1
ATOM 1562 O O . PHE A 1 191 ? 27.435 -18.380 -3.218 1.00 68.50 191 PHE A O 1
ATOM 1569 N N . GLY A 1 192 ? 29.336 -19.147 -2.284 1.00 57.03 192 GLY A N 1
ATOM 1570 C CA . GLY A 1 192 ? 30.145 -19.093 -3.496 1.00 57.03 192 GLY A CA 1
ATOM 1571 C C . GLY A 1 192 ? 30.534 -20.496 -3.949 1.00 57.03 192 GLY A C 1
ATOM 1572 O O . GLY A 1 192 ? 30.995 -21.309 -3.141 1.00 57.03 192 GLY A O 1
ATOM 1573 N N . PHE A 1 193 ? 30.387 -20.769 -5.245 1.00 57.69 193 PHE A N 1
ATOM 1574 C CA . PHE A 1 193 ? 31.108 -21.859 -5.901 1.00 57.69 193 PHE A CA 1
ATOM 1575 C C . PHE A 1 193 ? 32.547 -21.402 -6.164 1.00 57.69 193 PHE A C 1
ATOM 1577 O O . PHE A 1 193 ? 32.793 -20.210 -6.370 1.00 57.69 193 PHE A O 1
ATOM 1584 N N . ARG A 1 194 ? 33.524 -22.314 -6.118 1.00 55.22 194 ARG A N 1
ATOM 1585 C CA . ARG A 1 194 ? 34.898 -21.950 -6.484 1.00 55.22 194 ARG A CA 1
ATOM 1586 C C . ARG A 1 194 ? 34.947 -21.601 -7.970 1.00 55.22 194 ARG A C 1
ATOM 1588 O O . ARG A 1 194 ? 34.442 -22.353 -8.795 1.00 55.22 194 ARG A O 1
ATOM 1595 N N . ASN A 1 195 ? 35.609 -20.492 -8.298 1.00 49.31 195 ASN A N 1
ATOM 1596 C CA . ASN A 1 195 ? 36.170 -20.300 -9.631 1.00 49.31 195 ASN A CA 1
ATOM 1597 C C . ASN A 1 195 ? 37.351 -21.264 -9.751 1.00 49.31 195 ASN A C 1
ATOM 1599 O O . ASN A 1 195 ? 38.490 -20.884 -9.473 1.00 49.31 195 ASN A O 1
ATOM 1603 N N . ASP A 1 196 ? 37.079 -22.522 -10.080 1.00 50.72 196 ASP A N 1
ATOM 1604 C CA . ASP A 1 196 ? 38.146 -23.436 -10.449 1.00 50.72 196 ASP A CA 1
ATOM 1605 C C . ASP A 1 196 ? 38.623 -22.996 -11.835 1.00 50.72 196 ASP A C 1
ATOM 1607 O O . ASP A 1 196 ? 37.902 -23.049 -12.834 1.00 50.72 196 ASP A O 1
ATOM 1611 N N . ALA A 1 197 ? 39.824 -22.420 -11.855 1.00 48.44 197 ALA A N 1
ATOM 1612 C CA . ALA A 1 197 ? 40.514 -22.066 -13.076 1.00 48.44 197 ALA A CA 1
ATOM 1613 C C . ALA A 1 197 ? 40.648 -23.335 -13.926 1.00 48.44 197 ALA A C 1
ATOM 1615 O O . ALA A 1 197 ? 41.444 -24.207 -13.603 1.00 48.44 197 ALA A O 1
ATOM 1616 N N . SER A 1 198 ? 39.844 -23.409 -14.988 1.00 49.69 198 SER A N 1
ATOM 1617 C CA . SER A 1 198 ? 40.029 -24.239 -16.182 1.00 49.69 198 SER A CA 1
ATOM 1618 C C . SER A 1 198 ? 40.496 -25.686 -15.954 1.00 49.69 198 SER A C 1
ATOM 1620 O O . SER A 1 198 ? 41.689 -25.951 -15.834 1.00 49.69 198 SER A O 1
ATOM 1622 N N . GLY A 1 199 ? 39.557 -26.625 -16.104 1.00 50.56 199 GLY A N 1
ATOM 1623 C CA . GLY A 1 199 ? 39.849 -27.956 -16.640 1.00 50.56 199 GLY A CA 1
ATOM 1624 C C . GLY A 1 199 ? 39.789 -29.098 -15.632 1.00 50.56 199 GLY A C 1
ATOM 1625 O O . GLY A 1 199 ? 40.801 -29.479 -15.058 1.00 50.56 199 GLY A O 1
ATOM 1626 N N . SER A 1 200 ? 38.614 -29.698 -15.472 1.00 49.22 200 SER A N 1
ATOM 1627 C CA . SER A 1 200 ? 38.421 -31.153 -15.340 1.00 49.22 200 SER A CA 1
ATOM 1628 C C . SER A 1 200 ? 36.936 -31.452 -15.132 1.00 49.22 200 SER A C 1
ATOM 1630 O O . SER A 1 200 ? 36.209 -30.632 -14.577 1.00 49.22 200 SER A O 1
ATOM 1632 N N . ASP A 1 201 ? 36.496 -32.621 -15.600 1.00 52.81 201 ASP A N 1
ATOM 1633 C CA . ASP A 1 201 ? 35.164 -33.210 -15.396 1.00 52.81 201 ASP A CA 1
ATOM 1634 C C . ASP A 1 201 ? 34.901 -33.581 -13.915 1.00 52.81 201 ASP A C 1
ATOM 1636 O O . ASP A 1 201 ? 34.484 -34.698 -13.599 1.00 52.81 201 ASP A O 1
ATOM 1640 N N . GLU A 1 202 ? 35.178 -32.681 -12.969 1.00 53.06 202 GLU A N 1
ATOM 1641 C CA . GLU A 1 202 ? 34.894 -32.896 -11.550 1.00 53.06 202 GLU A CA 1
ATOM 1642 C C . GLU A 1 202 ? 33.549 -32.281 -11.142 1.00 53.06 202 GLU A C 1
ATOM 1644 O O . GLU A 1 202 ? 33.190 -31.163 -11.514 1.00 53.06 202 GLU A O 1
ATOM 1649 N N . TYR A 1 203 ? 32.793 -33.052 -10.352 1.00 56.91 203 TYR A N 1
ATOM 1650 C CA . TYR A 1 203 ? 31.538 -32.649 -9.716 1.00 56.91 203 TYR A CA 1
ATOM 1651 C C . TYR A 1 203 ? 31.643 -31.258 -9.061 1.00 56.91 203 TYR A C 1
ATOM 1653 O O . TYR A 1 203 ? 32.694 -30.937 -8.500 1.00 56.91 203 TYR A O 1
ATOM 1661 N N . PRO A 1 204 ? 30.556 -30.456 -9.035 1.00 56.66 204 PRO A N 1
ATOM 1662 C CA . PRO A 1 204 ? 30.587 -29.130 -8.426 1.00 56.66 204 PRO A CA 1
ATOM 1663 C C . PRO A 1 204 ? 31.120 -29.200 -6.990 1.00 56.66 204 PRO A C 1
ATOM 1665 O O . PRO A 1 204 ? 30.622 -29.958 -6.151 1.00 56.66 204 PRO A O 1
ATOM 1668 N N . SER A 1 205 ? 32.165 -28.415 -6.718 1.00 61.56 205 SER A N 1
ATOM 1669 C CA . SER A 1 205 ? 32.844 -28.393 -5.427 1.00 61.56 205 SER A CA 1
ATOM 1670 C C . SER A 1 205 ? 31.886 -27.982 -4.298 1.00 61.56 205 SER A C 1
ATOM 1672 O O . SER A 1 205 ? 30.975 -27.174 -4.491 1.00 61.56 205 SER A O 1
ATOM 1674 N N . LYS A 1 206 ? 32.071 -28.562 -3.096 1.00 62.81 206 LYS A N 1
ATOM 1675 C CA . LYS A 1 206 ? 31.236 -28.259 -1.917 1.00 62.81 206 LYS A CA 1
ATOM 1676 C C . LYS A 1 206 ? 31.170 -26.736 -1.710 1.00 62.81 206 LYS A C 1
ATOM 1678 O O . LYS A 1 206 ? 32.235 -26.115 -1.609 1.00 62.81 206 LYS A O 1
ATOM 1683 N N . PRO A 1 207 ? 29.969 -26.140 -1.605 1.00 62.50 207 PRO A N 1
ATOM 1684 C CA . PRO A 1 207 ? 29.837 -24.698 -1.470 1.00 62.50 207 PRO A CA 1
ATOM 1685 C C . PRO A 1 207 ? 30.510 -24.226 -0.176 1.00 62.50 207 PRO A C 1
ATOM 1687 O O . PRO A 1 207 ? 30.412 -24.882 0.865 1.00 62.50 207 PRO A O 1
ATOM 1690 N N . LYS A 1 208 ? 31.209 -23.087 -0.241 1.00 62.72 208 LYS A N 1
ATOM 1691 C CA . LYS A 1 208 ? 31.792 -22.430 0.936 1.00 62.72 208 LYS A CA 1
ATOM 1692 C C . LYS A 1 208 ? 31.063 -21.126 1.215 1.00 62.72 208 LYS A C 1
ATOM 1694 O O . LYS A 1 208 ? 30.677 -20.406 0.296 1.00 62.72 208 LYS A O 1
ATOM 1699 N N . ILE A 1 209 ? 30.910 -20.830 2.500 1.00 71.12 209 ILE A N 1
ATOM 1700 C CA . ILE A 1 209 ? 30.408 -19.539 2.958 1.00 71.12 209 ILE A CA 1
ATOM 1701 C C . ILE A 1 209 ? 31.520 -18.512 2.735 1.00 71.12 209 ILE A C 1
ATOM 1703 O O . ILE A 1 209 ? 32.629 -18.660 3.252 1.00 71.12 209 ILE A O 1
ATOM 1707 N N . THR A 1 210 ? 31.229 -17.498 1.930 1.00 72.12 210 THR A N 1
ATOM 1708 C CA . THR A 1 210 ? 32.085 -16.328 1.710 1.00 72.12 210 THR A CA 1
ATOM 1709 C C . THR A 1 210 ? 31.406 -15.097 2.295 1.00 72.12 210 THR A C 1
ATOM 1711 O O . THR A 1 210 ? 30.184 -15.056 2.381 1.00 72.12 210 THR A O 1
ATOM 1714 N N . THR A 1 211 ? 32.171 -14.092 2.720 1.00 73.00 211 THR A N 1
ATOM 1715 C CA . THR A 1 211 ? 31.612 -12.853 3.281 1.00 73.00 211 THR A CA 1
ATOM 1716 C C . THR A 1 211 ? 31.730 -11.712 2.281 1.00 73.00 211 THR A C 1
ATOM 1718 O O . THR A 1 211 ? 32.828 -11.327 1.875 1.00 73.00 211 THR A O 1
ATOM 1721 N N . ARG A 1 212 ? 30.594 -11.116 1.910 1.00 77.62 212 ARG A N 1
ATOM 1722 C CA . ARG A 1 212 ? 30.546 -9.904 1.091 1.00 77.62 212 ARG A CA 1
ATOM 1723 C C . ARG A 1 212 ? 30.266 -8.685 1.960 1.00 77.62 212 ARG A C 1
ATOM 1725 O O . ARG A 1 212 ? 29.244 -8.588 2.642 1.00 77.62 212 ARG A O 1
ATOM 1732 N N . LYS A 1 213 ? 31.186 -7.725 1.908 1.00 78.25 213 LYS A N 1
ATOM 1733 C CA . LYS A 1 213 ? 31.030 -6.396 2.505 1.00 78.25 213 LYS A CA 1
ATOM 1734 C C . LYS A 1 213 ? 30.091 -5.541 1.648 1.00 78.25 213 LYS A C 1
ATOM 1736 O O . LYS A 1 213 ? 30.264 -5.475 0.432 1.00 78.25 213 LYS A O 1
ATOM 1741 N N . HIS A 1 214 ? 29.114 -4.893 2.270 1.00 79.94 214 HIS A N 1
ATOM 1742 C CA . HIS A 1 214 ? 28.195 -3.965 1.610 1.00 79.94 214 HIS A CA 1
ATOM 1743 C C . HIS A 1 214 ? 27.732 -2.865 2.574 1.00 79.94 214 HIS A C 1
ATOM 1745 O O . HIS A 1 214 ? 27.767 -3.043 3.789 1.00 79.94 214 HIS A O 1
ATOM 1751 N N . TYR A 1 215 ? 27.275 -1.743 2.023 1.00 81.00 215 TYR A N 1
ATOM 1752 C CA . TYR A 1 215 ? 26.636 -0.656 2.765 1.00 81.00 215 TYR A CA 1
ATOM 1753 C C . TYR A 1 215 ? 25.124 -0.749 2.528 1.00 81.00 215 TYR A C 1
ATOM 1755 O O . TYR A 1 215 ? 24.672 -0.519 1.401 1.00 81.00 215 TYR A O 1
ATOM 1763 N N . PRO A 1 216 ? 24.329 -1.190 3.519 1.00 84.44 216 PRO A N 1
ATOM 1764 C CA . PRO A 1 216 ? 22.884 -1.271 3.358 1.00 84.44 216 PRO A CA 1
ATOM 1765 C C . PRO A 1 216 ? 22.292 0.128 3.216 1.00 84.44 216 PRO A C 1
ATOM 1767 O O . PRO A 1 216 ? 22.748 1.063 3.865 1.00 84.44 216 PRO A O 1
ATOM 1770 N N . ILE A 1 217 ? 21.226 0.260 2.432 1.00 86.81 217 ILE A N 1
ATOM 1771 C CA . ILE A 1 217 ? 20.449 1.498 2.363 1.00 86.81 217 ILE A CA 1
ATOM 1772 C C . ILE A 1 217 ? 19.134 1.260 3.091 1.00 86.81 217 ILE A C 1
ATOM 1774 O O . ILE A 1 217 ? 18.370 0.359 2.740 1.00 86.81 217 ILE A O 1
ATOM 1778 N N . LYS A 1 218 ? 18.879 2.067 4.117 1.00 89.69 218 LYS A N 1
ATOM 1779 C CA . LYS A 1 218 ? 17.587 2.135 4.795 1.00 89.69 218 LYS A CA 1
ATOM 1780 C C . LYS A 1 218 ? 16.707 3.141 4.057 1.00 89.69 218 LYS A C 1
ATOM 1782 O O . LYS A 1 218 ? 17.209 4.168 3.604 1.00 89.69 218 LYS A O 1
ATOM 1787 N N . LYS A 1 219 ? 15.407 2.865 3.966 1.00 91.12 219 LYS A N 1
ATOM 1788 C CA . LYS A 1 219 ? 14.458 3.708 3.237 1.00 91.12 219 LYS A CA 1
ATOM 1789 C C . LYS A 1 219 ? 13.161 3.926 4.014 1.00 91.12 219 LYS A C 1
ATOM 1791 O O . LYS A 1 219 ? 12.663 2.978 4.616 1.00 91.12 219 LYS A O 1
ATOM 1796 N N . ILE A 1 220 ? 12.628 5.144 3.993 1.00 91.81 220 ILE A N 1
ATOM 1797 C CA . ILE A 1 220 ? 11.258 5.464 4.422 1.00 91.81 220 ILE A CA 1
ATOM 1798 C C . ILE A 1 220 ? 10.641 6.424 3.417 1.00 91.81 220 ILE A C 1
ATOM 1800 O O . ILE A 1 220 ? 11.341 7.211 2.783 1.00 91.81 220 ILE A O 1
ATOM 1804 N N . ARG A 1 221 ? 9.325 6.334 3.268 1.00 93.31 221 ARG A N 1
ATOM 1805 C CA . ARG A 1 221 ? 8.529 7.292 2.508 1.00 93.31 221 ARG A CA 1
ATOM 1806 C C . ARG A 1 221 ? 7.387 7.791 3.356 1.00 93.31 221 ARG A C 1
ATOM 1808 O O . ARG A 1 221 ? 6.832 6.994 4.126 1.00 93.31 221 ARG A O 1
ATOM 1815 N N . PHE A 1 222 ? 7.022 9.040 3.156 1.00 93.50 222 PHE A N 1
ATOM 1816 C CA . PHE A 1 222 ? 5.815 9.605 3.724 1.00 93.50 222 PHE A CA 1
ATOM 1817 C C . PHE A 1 222 ? 5.254 10.693 2.823 1.00 93.50 222 PHE A C 1
ATOM 1819 O O . PHE A 1 222 ? 5.992 11.318 2.070 1.00 93.50 222 PHE A O 1
ATOM 1826 N N . GLU A 1 223 ? 3.951 10.889 2.903 1.00 93.88 223 GLU A N 1
ATOM 1827 C CA . GLU A 1 223 ? 3.259 12.035 2.321 1.00 93.88 223 GLU A CA 1
ATOM 1828 C C . GLU A 1 223 ? 2.951 13.039 3.431 1.00 93.88 223 GLU A C 1
ATOM 1830 O O . GLU A 1 223 ? 2.575 12.623 4.531 1.00 93.88 223 GLU A O 1
ATOM 1835 N N . ILE A 1 224 ? 3.124 14.329 3.139 1.00 92.94 224 ILE A N 1
ATOM 1836 C CA . ILE A 1 224 ? 2.580 15.433 3.933 1.00 92.94 224 ILE A CA 1
ATOM 1837 C C . ILE A 1 224 ? 1.499 16.116 3.104 1.00 92.94 224 ILE A C 1
ATOM 1839 O O . ILE A 1 224 ? 1.752 16.462 1.948 1.00 92.94 224 ILE A O 1
ATOM 1843 N N . THR A 1 225 ? 0.333 16.339 3.698 1.00 91.44 225 THR A N 1
ATOM 1844 C CA . THR A 1 225 ? -0.765 17.120 3.115 1.00 91.44 225 THR A CA 1
ATOM 1845 C C . THR A 1 225 ? -1.321 18.091 4.139 1.00 91.44 225 THR A C 1
ATOM 1847 O O . THR A 1 225 ? -1.271 17.821 5.338 1.00 91.44 225 THR A O 1
ATOM 1850 N N . THR A 1 226 ? -1.882 19.202 3.673 1.00 89.06 226 THR A N 1
ATOM 1851 C CA . THR A 1 226 ? -2.562 20.173 4.534 1.00 89.06 226 THR A CA 1
ATOM 1852 C C . THR A 1 226 ? -4.044 20.178 4.187 1.00 89.06 226 THR A C 1
ATOM 1854 O O . THR A 1 226 ? -4.405 20.425 3.040 1.00 89.06 226 THR A O 1
ATOM 1857 N N . GLU A 1 227 ? -4.903 19.893 5.162 1.00 84.38 227 GLU A N 1
ATOM 1858 C CA . GLU A 1 227 ? -6.354 19.845 4.980 1.00 84.38 227 GLU A CA 1
ATOM 1859 C C . GLU A 1 227 ? -7.048 20.454 6.202 1.00 84.38 227 GLU A C 1
ATOM 1861 O O . GLU A 1 227 ? -6.760 20.090 7.339 1.00 84.38 227 GLU A O 1
ATOM 1866 N N . GLY A 1 228 ? -7.957 21.410 5.982 1.00 81.38 228 GLY A N 1
ATOM 1867 C CA . GLY A 1 228 ? -8.799 21.958 7.051 1.00 81.38 228 GLY A CA 1
ATOM 1868 C C . GLY A 1 228 ? -8.044 22.613 8.218 1.00 81.38 228 GLY A C 1
ATOM 1869 O O . GLY A 1 228 ? -8.533 22.569 9.344 1.00 81.38 228 GLY A O 1
ATOM 1870 N N . GLY A 1 229 ? -6.865 23.202 7.980 1.00 83.75 229 GLY A N 1
ATOM 1871 C CA . GLY A 1 229 ? -6.020 23.779 9.035 1.00 83.75 229 GLY A CA 1
ATOM 1872 C C . GLY A 1 229 ? -5.135 22.766 9.774 1.00 83.75 229 GLY A C 1
ATOM 1873 O O . GLY A 1 229 ? -4.382 23.157 10.668 1.00 83.75 229 GLY A O 1
ATOM 1874 N N . GLN A 1 230 ? -5.208 21.483 9.411 1.00 90.19 230 GLN A N 1
ATOM 1875 C CA . GLN A 1 230 ? -4.391 20.404 9.960 1.00 90.19 230 GLN A CA 1
ATOM 1876 C C . GLN A 1 230 ? -3.342 19.955 8.942 1.00 90.19 230 GLN A C 1
ATOM 1878 O O . GLN A 1 230 ? -3.559 20.018 7.731 1.00 90.19 230 GLN A O 1
ATOM 1883 N N . THR A 1 231 ? -2.214 19.445 9.434 1.00 90.56 231 THR A N 1
ATOM 1884 C CA . THR A 1 231 ? -1.224 18.760 8.593 1.00 90.56 231 THR A CA 1
ATOM 1885 C C . THR A 1 231 ? -1.304 17.265 8.840 1.00 90.56 231 THR A C 1
ATOM 1887 O O . THR A 1 231 ? -1.174 16.824 9.981 1.00 90.56 231 THR A O 1
ATOM 1890 N N . ILE A 1 232 ? -1.476 16.487 7.776 1.00 89.69 232 ILE A N 1
ATOM 1891 C CA . ILE A 1 232 ? -1.598 15.033 7.806 1.00 89.69 232 ILE A CA 1
ATOM 1892 C C . ILE A 1 232 ? -0.305 14.405 7.277 1.00 89.69 232 ILE A C 1
ATOM 1894 O O . ILE A 1 232 ? 0.205 14.774 6.222 1.00 89.69 232 ILE A O 1
ATOM 1898 N N . PHE A 1 233 ? 0.206 13.418 8.007 1.00 91.19 233 PHE A N 1
ATOM 1899 C CA . PHE A 1 233 ? 1.373 12.616 7.662 1.00 91.19 233 PHE A CA 1
ATOM 1900 C C . PHE A 1 233 ? 0.961 11.178 7.398 1.00 91.19 233 PHE A C 1
ATOM 1902 O O . PHE A 1 233 ? 0.481 10.506 8.309 1.00 91.19 233 PHE A O 1
ATOM 1909 N N . THR A 1 234 ? 1.234 10.657 6.206 1.00 90.12 234 THR A N 1
ATOM 1910 C CA . THR A 1 234 ? 0.990 9.243 5.885 1.00 90.12 234 THR A CA 1
ATOM 1911 C C . THR A 1 234 ? 2.309 8.512 5.684 1.00 90.12 234 THR A C 1
ATOM 1913 O O . THR A 1 234 ? 2.967 8.678 4.659 1.00 90.12 234 THR A O 1
ATOM 1916 N N . PHE A 1 235 ? 2.707 7.670 6.643 1.00 90.12 235 PHE A N 1
ATOM 1917 C CA . PHE A 1 235 ? 3.987 6.958 6.587 1.00 90.12 235 PHE A CA 1
ATOM 1918 C C . PHE A 1 235 ? 3.870 5.552 5.991 1.00 90.12 235 PHE A C 1
ATOM 1920 O O . PHE A 1 235 ? 3.016 4.743 6.361 1.00 90.12 235 PHE A O 1
ATOM 1927 N N . THR A 1 236 ? 4.831 5.194 5.138 1.00 88.56 236 THR A N 1
ATOM 1928 C CA . THR A 1 236 ? 4.942 3.818 4.623 1.00 88.56 236 THR A CA 1
ATOM 1929 C C . THR A 1 236 ? 5.489 2.832 5.653 1.00 88.56 236 THR A C 1
ATOM 1931 O O . THR A 1 236 ? 5.139 1.648 5.613 1.00 88.56 236 THR A O 1
ATOM 1934 N N . ASP A 1 237 ? 6.318 3.302 6.592 1.00 84.50 237 ASP A N 1
ATOM 1935 C CA . ASP A 1 237 ? 6.847 2.507 7.702 1.00 84.50 237 ASP A CA 1
ATOM 1936 C C . ASP A 1 237 ? 6.672 3.190 9.069 1.00 84.50 237 ASP A C 1
ATOM 1938 O O . ASP A 1 237 ? 6.354 4.371 9.114 1.00 84.50 237 ASP A O 1
ATOM 1942 N N . ASN A 1 238 ? 6.875 2.479 10.184 1.00 82.69 238 ASN A N 1
ATOM 1943 C CA . ASN A 1 238 ? 6.916 3.130 11.495 1.00 82.69 238 ASN A CA 1
ATOM 1944 C C . ASN A 1 238 ? 8.107 4.113 11.542 1.00 82.69 238 ASN A C 1
ATOM 1946 O O . ASN A 1 238 ? 9.270 3.698 11.476 1.00 82.69 238 ASN A O 1
ATOM 1950 N N . TYR A 1 239 ? 7.815 5.411 11.661 1.00 82.62 239 TYR A N 1
ATOM 1951 C CA . TYR A 1 239 ? 8.821 6.473 11.722 1.00 82.62 239 TYR A CA 1
ATOM 1952 C C . TYR A 1 239 ? 9.668 6.408 13.009 1.00 82.62 239 TYR A C 1
ATOM 1954 O O . TYR A 1 239 ? 10.834 6.814 13.022 1.00 82.62 239 TYR A O 1
ATOM 1962 N N . GLU A 1 240 ? 9.147 5.822 14.085 1.00 83.44 240 GLU A N 1
ATOM 1963 C CA . GLU A 1 240 ? 9.868 5.682 15.355 1.00 83.44 240 GLU A CA 1
ATOM 1964 C C . GLU A 1 240 ? 11.053 4.719 15.251 1.00 83.44 240 GLU A C 1
ATOM 1966 O O . GLU A 1 240 ? 12.022 4.836 16.002 1.00 83.44 240 GLU A O 1
ATOM 1971 N N . ASN A 1 241 ? 11.037 3.805 14.273 1.00 83.44 241 ASN A N 1
ATOM 1972 C CA . ASN A 1 241 ? 12.083 2.805 14.068 1.00 83.44 241 ASN A CA 1
ATOM 1973 C C . ASN A 1 241 ? 13.354 3.422 13.471 1.00 83.44 241 ASN A C 1
ATOM 1975 O O . ASN A 1 241 ? 13.778 3.049 12.380 1.00 83.44 241 ASN A O 1
ATOM 1979 N N . GLY A 1 242 ? 13.991 4.365 14.164 1.00 81.62 242 GLY A N 1
ATOM 1980 C CA . GLY A 1 242 ? 15.252 4.998 13.780 1.00 81.62 242 GLY A CA 1
ATOM 1981 C C . GLY A 1 242 ? 15.138 6.013 12.640 1.00 81.62 242 GLY A C 1
ATOM 1982 O O . GLY A 1 242 ? 16.124 6.189 11.918 1.00 81.62 242 GLY A O 1
ATOM 1983 N N . TRP A 1 243 ? 13.957 6.608 12.431 1.00 89.94 243 TRP A N 1
ATOM 1984 C CA . TRP A 1 243 ? 13.766 7.770 11.549 1.00 89.94 243 TRP A CA 1
ATOM 1985 C C . TRP A 1 243 ? 13.445 9.060 12.303 1.00 89.94 243 TRP A C 1
ATOM 1987 O O . TRP A 1 243 ? 13.833 10.113 11.810 1.00 89.94 243 TRP A O 1
ATOM 1997 N N . LYS A 1 244 ? 12.857 8.979 13.505 1.00 88.06 244 LYS A N 1
ATOM 1998 C CA . LYS A 1 244 ? 12.515 10.124 14.368 1.00 88.06 244 LYS A CA 1
ATOM 1999 C C . LYS A 1 244 ? 13.586 11.228 14.383 1.00 88.06 244 LYS A C 1
ATOM 2001 O O . LYS A 1 244 ? 13.330 12.298 13.858 1.00 88.06 244 LYS A O 1
ATOM 2006 N N . ASN A 1 245 ? 14.821 10.935 14.799 1.00 87.88 245 ASN A N 1
ATOM 2007 C CA . ASN A 1 245 ? 15.886 11.953 14.879 1.00 87.88 245 ASN A CA 1
ATOM 2008 C C . ASN A 1 245 ? 16.250 12.606 13.530 1.00 87.88 245 ASN A C 1
ATOM 2010 O O . ASN A 1 245 ? 16.692 13.751 13.489 1.00 87.88 245 ASN A O 1
ATOM 2014 N N . ILE A 1 246 ? 16.147 11.857 12.424 1.00 89.75 246 ILE A N 1
ATOM 2015 C CA . ILE A 1 246 ? 16.427 12.383 11.076 1.00 89.75 246 ILE A CA 1
ATOM 2016 C C . ILE A 1 246 ? 15.341 13.375 10.694 1.00 89.75 246 ILE A C 1
ATOM 2018 O O . ILE A 1 246 ? 15.640 14.446 10.181 1.00 89.75 246 ILE A O 1
ATOM 2022 N N . LEU A 1 247 ? 14.093 12.997 10.950 1.00 90.12 247 LEU A N 1
ATOM 2023 C CA . LEU A 1 247 ? 12.939 13.805 10.616 1.00 90.12 247 LEU A CA 1
ATOM 2024 C C . LEU A 1 247 ? 12.843 15.035 11.531 1.00 90.12 247 LEU A C 1
ATOM 2026 O O . LEU A 1 247 ? 12.642 16.125 11.026 1.00 90.12 247 LEU A O 1
ATOM 2030 N N . GLU A 1 248 ? 13.111 14.908 12.834 1.00 90.62 248 GLU A N 1
ATOM 2031 C CA . GLU A 1 248 ? 13.253 16.054 13.752 1.00 90.62 248 GLU A CA 1
ATOM 2032 C C . GLU A 1 248 ? 14.320 17.035 13.258 1.00 90.62 248 GLU A C 1
ATOM 2034 O O . GLU A 1 248 ? 14.088 18.236 13.216 1.00 90.62 248 GLU A O 1
ATOM 2039 N N . SER A 1 249 ? 15.481 16.530 12.823 1.00 91.06 249 SER A N 1
ATOM 2040 C CA . SER A 1 249 ? 16.537 17.391 12.272 1.00 91.06 249 SER A CA 1
ATOM 2041 C C . SER A 1 249 ? 16.108 18.068 10.970 1.00 91.06 249 SER A C 1
ATOM 2043 O O . SER A 1 249 ? 16.497 19.210 10.734 1.00 91.06 249 SER A O 1
ATOM 2045 N N . LEU A 1 250 ? 15.336 17.368 10.130 1.00 92.19 250 LEU A N 1
ATOM 2046 C CA . LEU A 1 250 ? 14.766 17.920 8.904 1.00 92.19 250 LEU A CA 1
ATOM 2047 C C . LEU A 1 250 ? 13.829 19.080 9.248 1.00 92.19 250 LEU A C 1
ATOM 2049 O O . LEU A 1 250 ? 14.114 20.203 8.852 1.00 92.19 250 LEU A O 1
ATOM 2053 N N . PHE A 1 251 ? 12.787 18.838 10.045 1.00 92.25 251 PHE A N 1
ATOM 2054 C CA . PHE A 1 251 ? 11.788 19.855 10.385 1.00 92.25 251 PHE A CA 1
ATOM 2055 C C . PHE A 1 251 ? 12.384 21.028 11.167 1.00 92.25 251 PHE A C 1
ATOM 2057 O O . PHE A 1 251 ? 12.152 22.178 10.798 1.00 92.25 251 PHE A O 1
ATOM 2064 N N . LYS A 1 252 ? 13.262 20.771 12.142 1.00 91.88 252 LYS A N 1
ATOM 2065 C CA . LYS A 1 252 ? 14.022 21.822 12.832 1.00 91.88 252 LYS A CA 1
ATOM 2066 C C . LYS A 1 252 ? 14.755 22.721 11.846 1.00 91.88 252 LYS A C 1
ATOM 2068 O O . LYS A 1 252 ? 14.749 23.936 11.974 1.00 91.88 252 LYS A O 1
ATOM 2073 N N . ARG A 1 253 ? 15.433 22.139 10.857 1.00 90.38 253 ARG A N 1
ATOM 2074 C CA . ARG A 1 253 ? 16.281 22.929 9.963 1.00 90.38 253 ARG A CA 1
ATOM 2075 C C . ARG A 1 253 ? 15.492 23.640 8.872 1.00 90.38 253 ARG A C 1
ATOM 2077 O O . ARG A 1 253 ? 15.890 24.729 8.477 1.00 90.38 253 ARG A O 1
ATOM 2084 N N . THR A 1 254 ? 14.420 23.030 8.380 1.00 90.88 254 THR A N 1
ATOM 2085 C CA . THR A 1 254 ? 13.641 23.584 7.270 1.00 90.88 254 THR A CA 1
ATOM 2086 C C . THR A 1 254 ? 12.551 24.546 7.726 1.00 90.88 254 THR A C 1
ATOM 2088 O O . THR A 1 254 ? 12.222 25.467 6.989 1.00 90.88 254 THR A O 1
ATOM 2091 N N . ILE A 1 255 ? 11.961 24.327 8.905 1.00 90.81 255 ILE A N 1
ATOM 2092 C CA . ILE A 1 255 ? 10.797 25.089 9.391 1.00 90.81 255 ILE A CA 1
ATOM 2093 C C . ILE A 1 255 ? 10.897 25.501 10.871 1.00 90.81 255 ILE A C 1
ATOM 2095 O O . ILE A 1 255 ? 9.916 25.996 11.411 1.00 90.81 255 ILE A O 1
ATOM 2099 N N . ASP A 1 256 ? 12.057 25.322 11.514 1.00 89.06 256 ASP A N 1
ATOM 2100 C CA . ASP A 1 256 ? 12.299 25.662 12.930 1.00 89.06 256 ASP A CA 1
ATOM 2101 C C . ASP A 1 256 ? 11.342 24.969 13.919 1.00 89.06 256 ASP A C 1
ATOM 2103 O O . ASP A 1 256 ? 10.948 25.529 14.938 1.00 89.06 256 ASP A O 1
ATOM 2107 N N . ASP A 1 257 ? 10.963 23.723 13.609 1.00 84.94 257 ASP A N 1
ATOM 2108 C CA . ASP A 1 257 ? 10.036 22.921 14.415 1.00 84.94 257 ASP A CA 1
ATOM 2109 C C . ASP A 1 257 ? 10.708 21.648 14.958 1.00 84.94 257 ASP A C 1
ATOM 2111 O O . ASP A 1 257 ? 10.930 20.674 14.232 1.00 84.94 257 ASP A O 1
ATOM 2115 N N . GLU A 1 258 ? 11.046 21.660 16.251 1.00 76.31 258 GLU A N 1
ATOM 2116 C CA . GLU A 1 258 ? 11.636 20.517 16.970 1.00 76.31 258 GLU A CA 1
ATOM 2117 C C . GLU A 1 258 ? 10.592 19.595 17.613 1.00 76.31 258 GLU A C 1
ATOM 2119 O O . GLU A 1 258 ? 10.914 18.464 17.981 1.00 76.31 258 GLU A O 1
ATOM 2124 N N . GLU A 1 259 ? 9.348 20.057 17.754 1.00 77.25 259 GLU A N 1
ATOM 2125 C CA . GLU A 1 259 ? 8.319 19.406 18.573 1.00 77.25 259 GLU A CA 1
ATOM 2126 C C . GLU A 1 259 ? 7.195 18.774 17.750 1.00 77.25 259 GLU A C 1
ATOM 2128 O O . GLU A 1 259 ? 6.287 18.167 18.312 1.00 77.25 259 GLU A O 1
ATOM 2133 N N . ILE A 1 260 ? 7.294 18.812 16.421 1.00 82.50 260 ILE A N 1
ATOM 2134 C CA . ILE A 1 260 ? 6.344 18.213 15.475 1.00 82.50 260 ILE A CA 1
ATOM 2135 C C . ILE A 1 260 ? 5.879 16.792 15.847 1.00 82.50 260 ILE A C 1
ATOM 2137 O O . ILE A 1 260 ? 4.731 16.427 15.613 1.00 82.50 260 ILE A O 1
ATOM 2141 N N . TYR A 1 261 ? 6.755 15.981 16.451 1.00 78.62 261 TYR A N 1
ATOM 2142 C CA . TYR A 1 261 ? 6.441 14.612 16.871 1.00 78.62 261 TYR A CA 1
ATOM 2143 C C . TYR A 1 261 ? 5.769 14.502 18.233 1.00 78.62 261 TYR A C 1
ATOM 2145 O O . TYR A 1 261 ? 5.139 13.481 18.496 1.00 78.62 261 TYR A O 1
ATOM 2153 N N . ASN A 1 262 ? 5.923 15.504 19.096 1.00 80.38 262 ASN A N 1
ATOM 2154 C CA . ASN A 1 262 ? 5.192 15.569 20.358 1.00 80.38 262 ASN A CA 1
ATOM 2155 C C . ASN A 1 262 ? 3.715 15.890 20.098 1.00 80.38 262 ASN A C 1
ATOM 2157 O O . ASN A 1 262 ? 2.849 15.381 20.804 1.00 80.38 262 ASN A O 1
ATOM 2161 N N . ASP A 1 263 ? 3.446 16.657 19.040 1.00 83.56 263 ASP A N 1
ATOM 2162 C CA . ASP A 1 263 ? 2.096 17.047 18.629 1.00 83.56 263 ASP A CA 1
ATOM 2163 C C . ASP A 1 263 ? 1.408 15.992 17.747 1.00 83.56 263 ASP A C 1
ATOM 2165 O O . ASP A 1 263 ? 0.211 16.087 17.480 1.00 83.56 263 ASP A O 1
ATOM 2169 N N . LEU A 1 264 ? 2.151 14.982 17.279 1.00 86.69 264 LEU A N 1
ATOM 2170 C CA . LEU A 1 264 ? 1.680 14.016 16.294 1.00 86.69 264 LEU A CA 1
ATOM 2171 C C . LEU A 1 264 ? 0.647 13.049 16.891 1.00 86.69 264 LEU A C 1
ATOM 2173 O O . LEU A 1 264 ? 0.973 12.170 17.690 1.00 86.69 264 LEU A O 1
ATOM 2177 N N . GLN A 1 265 ? -0.597 13.151 16.431 1.00 85.25 265 GLN A N 1
ATOM 2178 C CA . GLN A 1 265 ? -1.700 12.286 16.847 1.00 85.25 265 GLN A CA 1
ATOM 2179 C C . GLN A 1 265 ? -2.056 11.293 15.744 1.00 85.25 265 GLN A C 1
ATOM 2181 O O . GLN A 1 265 ? -2.055 11.622 14.562 1.00 85.25 265 GLN A O 1
ATOM 2186 N N . ARG A 1 266 ? -2.375 10.045 16.099 1.00 81.81 266 ARG A N 1
ATOM 2187 C CA . ARG A 1 266 ? -2.808 9.042 15.112 1.00 81.81 266 ARG A CA 1
ATOM 2188 C C . ARG A 1 266 ? -4.251 9.318 14.691 1.00 81.81 266 ARG A C 1
ATOM 2190 O O . ARG A 1 266 ? -5.112 9.521 15.545 1.00 81.81 266 ARG A O 1
ATOM 2197 N N . HIS A 1 267 ? -4.534 9.259 13.390 1.00 78.00 267 HIS A N 1
ATOM 2198 C CA . HIS A 1 267 ? -5.902 9.395 12.901 1.00 78.00 267 HIS A CA 1
ATOM 2199 C C . HIS A 1 267 ? -6.751 8.209 13.385 1.00 78.00 267 HIS A C 1
ATOM 2201 O O . HIS A 1 267 ? -6.423 7.046 13.133 1.00 78.00 267 HIS A O 1
ATOM 2207 N N . LYS A 1 268 ? -7.856 8.506 14.074 1.00 80.31 268 LYS A N 1
ATOM 2208 C CA . LYS A 1 268 ? -8.842 7.510 14.516 1.00 80.31 268 LYS A CA 1
ATOM 2209 C C . LYS A 1 268 ? -9.900 7.302 13.432 1.00 80.31 268 LYS A C 1
ATOM 2211 O O . LYS A 1 268 ? -10.324 8.260 12.788 1.00 80.31 268 LYS A O 1
ATOM 2216 N N . SER A 1 269 ? -10.316 6.061 13.200 1.00 82.25 269 SER A N 1
ATOM 2217 C CA . SER A 1 269 ? -11.465 5.743 12.354 1.00 82.25 269 SER A CA 1
ATOM 2218 C C . SER A 1 269 ? -12.743 6.139 13.081 1.00 82.25 269 SER A C 1
ATOM 2220 O O . SER A 1 269 ? -13.038 5.633 14.162 1.00 82.25 269 SER A O 1
ATOM 2222 N N . LYS A 1 270 ? -13.546 6.989 12.436 1.00 83.94 270 LYS A N 1
ATOM 2223 C CA . LYS A 1 270 ? -14.872 7.362 12.935 1.00 83.94 270 LYS A CA 1
ATOM 2224 C C . LYS A 1 270 ? -15.750 6.133 13.178 1.00 83.94 270 LYS A C 1
ATOM 2226 O O . LYS A 1 270 ? -16.428 6.071 14.191 1.00 83.94 270 LYS A O 1
ATOM 2231 N N . VAL A 1 271 ? -15.696 5.141 12.286 1.00 85.19 271 VAL A N 1
ATOM 2232 C CA . VAL A 1 271 ? -16.473 3.899 12.421 1.00 85.19 271 VAL A CA 1
ATOM 2233 C C . VAL A 1 271 ? -16.001 3.077 13.617 1.00 85.19 271 VAL A C 1
ATOM 2235 O O . VAL A 1 271 ? -16.835 2.574 14.358 1.00 85.19 271 VAL A O 1
ATOM 2238 N N . ALA A 1 272 ? -14.687 2.962 13.833 1.00 85.12 272 ALA A N 1
ATOM 2239 C CA . ALA A 1 272 ? -14.148 2.277 15.008 1.00 85.12 272 ALA A CA 1
ATOM 2240 C C . ALA A 1 272 ? -14.614 2.951 16.307 1.00 85.12 272 ALA A C 1
ATOM 2242 O O . ALA A 1 272 ? -15.149 2.277 17.182 1.00 85.12 272 ALA A O 1
ATOM 2243 N N . THR A 1 273 ? -14.504 4.279 16.383 1.00 84.38 273 THR A N 1
ATOM 2244 C CA . THR A 1 273 ? -14.971 5.060 17.537 1.00 84.38 273 THR A CA 1
ATOM 2245 C C . THR A 1 273 ? -16.483 4.954 17.737 1.00 84.38 273 THR A C 1
ATOM 2247 O O . THR A 1 273 ? -16.945 4.835 18.863 1.00 84.38 273 THR A O 1
ATOM 2250 N N . GLU A 1 274 ? -17.274 4.949 16.663 1.00 84.25 274 GLU A N 1
ATOM 2251 C CA . GLU A 1 274 ? -18.727 4.763 16.748 1.00 84.25 274 GLU A CA 1
ATOM 2252 C C . GLU A 1 274 ? -19.110 3.356 17.223 1.00 84.25 274 GLU A C 1
ATOM 2254 O O . GLU A 1 274 ? -20.114 3.219 17.916 1.00 84.25 274 GLU A O 1
ATOM 2259 N N . ILE A 1 275 ? -18.345 2.317 16.869 1.00 83.19 275 ILE A N 1
ATOM 2260 C CA . ILE A 1 275 ? -18.557 0.951 17.376 1.00 83.19 275 ILE A CA 1
ATOM 2261 C C . ILE A 1 275 ? -18.245 0.892 18.872 1.00 83.19 275 ILE A C 1
ATOM 2263 O O . ILE A 1 275 ? -19.076 0.401 19.631 1.00 83.19 275 ILE A O 1
ATOM 2267 N N . GLU A 1 276 ? -17.100 1.437 19.293 1.00 81.69 276 GLU A N 1
ATOM 2268 C CA . GLU A 1 276 ? -16.716 1.534 20.709 1.00 81.69 276 GLU A CA 1
ATOM 2269 C C . GLU A 1 276 ? -17.783 2.290 21.514 1.00 81.69 276 GLU A C 1
ATOM 2271 O O . GLU A 1 276 ? -18.290 1.776 22.505 1.00 81.69 276 GLU A O 1
ATOM 2276 N N . GLN A 1 277 ? -18.218 3.455 21.025 1.00 81.94 277 GLN A N 1
ATOM 2277 C CA . GLN A 1 277 ? -19.239 4.268 21.682 1.00 81.94 277 GLN A CA 1
ATOM 2278 C C . GLN A 1 277 ? -20.621 3.599 21.682 1.00 81.94 277 GLN A C 1
ATOM 2280 O O . GLN A 1 277 ? -21.361 3.717 22.655 1.00 81.94 277 GLN A O 1
ATOM 2285 N N . SER A 1 278 ? -20.992 2.890 20.610 1.00 79.06 278 SER A N 1
ATOM 2286 C CA . SER A 1 278 ? -22.257 2.139 20.571 1.00 79.06 278 SER A CA 1
ATOM 2287 C C . SER A 1 278 ? -22.260 1.019 21.602 1.00 79.06 278 SER A C 1
ATOM 2289 O O . SER A 1 278 ? -23.284 0.789 22.237 1.00 79.06 278 SER A O 1
ATOM 2291 N N . ALA A 1 279 ? -21.122 0.352 21.792 1.00 75.25 279 ALA A N 1
ATOM 2292 C CA . ALA A 1 279 ? -20.985 -0.678 22.805 1.00 75.25 279 ALA A CA 1
ATOM 2293 C C . ALA A 1 279 ? -21.040 -0.094 24.224 1.00 75.25 279 ALA A C 1
ATOM 2295 O O . ALA A 1 279 ? -21.798 -0.598 25.046 1.00 75.25 279 ALA A O 1
ATOM 2296 N N . SER A 1 280 ? -20.344 1.017 24.484 1.00 76.44 280 SER A N 1
ATOM 2297 C CA . SER A 1 280 ? -20.462 1.757 25.747 1.00 76.44 280 SER A CA 1
ATOM 2298 C C . SER A 1 280 ? -21.903 2.164 26.060 1.00 76.44 280 SER A C 1
ATOM 2300 O O . SER A 1 280 ? -22.416 1.893 27.144 1.00 76.44 280 SER A O 1
ATOM 2302 N N . ASN A 1 281 ? -22.606 2.761 25.095 1.00 77.06 281 ASN A N 1
ATOM 2303 C CA . ASN A 1 281 ? -23.996 3.175 25.290 1.00 77.06 281 ASN A CA 1
ATOM 2304 C C . ASN A 1 281 ? -24.919 1.972 25.536 1.00 77.06 281 ASN A C 1
ATOM 2306 O O . ASN A 1 281 ? -25.789 2.034 26.399 1.00 77.06 281 ASN A O 1
ATOM 2310 N N . ALA A 1 282 ? -24.704 0.859 24.824 1.00 74.75 282 ALA A N 1
ATOM 2311 C CA . ALA A 1 282 ? -25.481 -0.363 25.015 1.00 74.75 282 ALA A CA 1
ATOM 2312 C C . ALA A 1 282 ? -25.327 -0.929 26.436 1.00 74.75 282 ALA A C 1
ATOM 2314 O O . ALA A 1 282 ? -26.308 -1.396 27.009 1.00 74.75 282 ALA A O 1
ATOM 2315 N N . THR A 1 283 ? -24.133 -0.836 27.031 1.00 69.38 283 THR A N 1
ATOM 2316 C CA . THR A 1 283 ? -23.920 -1.247 28.429 1.00 69.38 283 THR A CA 1
ATOM 2317 C C . THR A 1 283 ? -24.660 -0.347 29.424 1.00 69.38 283 THR A C 1
ATOM 2319 O O . THR A 1 283 ? -25.280 -0.849 30.363 1.00 69.38 283 THR A O 1
ATOM 2322 N N . ALA A 1 284 ? -24.682 0.970 29.181 1.00 66.25 284 ALA A N 1
ATOM 2323 C CA . ALA A 1 284 ? -25.339 1.951 30.046 1.00 66.25 284 ALA A CA 1
ATOM 2324 C C . ALA A 1 284 ? -26.880 1.891 29.991 1.00 66.25 284 ALA A C 1
ATOM 2326 O O . ALA A 1 284 ? -27.532 2.080 31.016 1.00 66.25 284 ALA A O 1
ATOM 2327 N N . ASP A 1 285 ? -27.458 1.597 28.821 1.00 61.22 285 ASP A N 1
ATOM 2328 C CA . ASP A 1 285 ? -28.914 1.570 28.600 1.00 61.22 285 ASP A CA 1
ATOM 2329 C C . ASP A 1 285 ? -29.553 0.180 28.827 1.00 61.22 285 ASP A C 1
ATOM 2331 O O . ASP A 1 285 ? -30.784 0.046 28.768 1.00 61.22 285 ASP A O 1
ATOM 2335 N N . SER A 1 286 ? -28.743 -0.851 29.115 1.00 55.53 286 SER A N 1
ATOM 2336 C CA . SER A 1 286 ? -29.163 -2.261 29.243 1.00 55.53 286 SER A CA 1
ATOM 2337 C C . SER A 1 286 ? -30.234 -2.526 30.314 1.00 55.53 286 SER A C 1
ATOM 2339 O O . SER A 1 286 ? -30.926 -3.538 30.250 1.00 55.53 286 SER A O 1
ATOM 2341 N N . GLU A 1 287 ? -30.462 -1.600 31.252 1.00 54.09 287 GLU A N 1
ATOM 2342 C CA . GLU A 1 287 ? -31.556 -1.701 32.231 1.00 54.09 287 GLU A CA 1
ATOM 2343 C C . GLU A 1 287 ? -32.955 -1.397 31.642 1.00 54.09 287 GLU A C 1
ATOM 2345 O O . GLU A 1 287 ? -33.960 -1.573 32.333 1.00 54.09 287 GLU A O 1
ATOM 2350 N N . SER A 1 288 ? -33.055 -0.937 30.385 1.00 50.78 288 SER A N 1
ATOM 2351 C CA . SER A 1 288 ? -34.299 -0.381 29.815 1.00 50.78 288 SER A CA 1
ATOM 2352 C C . SER A 1 288 ? -34.712 -0.899 28.427 1.00 50.78 288 SER A C 1
ATOM 2354 O O . SER A 1 288 ? -35.722 -0.442 27.885 1.00 50.78 288 SER A O 1
ATOM 2356 N N . SER A 1 289 ? -33.977 -1.858 27.855 1.00 57.41 289 SER A N 1
ATOM 2357 C CA . SER A 1 289 ? -34.179 -2.363 26.488 1.00 57.41 289 SER A CA 1
ATOM 2358 C C . SER A 1 289 ? -34.379 -3.886 26.461 1.00 57.41 289 SER A C 1
ATOM 2360 O O . SER A 1 289 ? -33.661 -4.608 27.143 1.00 57.41 289 SER A O 1
ATOM 2362 N N . ASP A 1 290 ? -35.311 -4.380 25.634 1.00 63.94 290 ASP A N 1
ATOM 2363 C CA . ASP A 1 290 ? -35.541 -5.824 25.409 1.00 63.94 290 ASP A CA 1
ATOM 2364 C C . ASP A 1 290 ? -34.449 -6.486 24.530 1.00 63.94 290 ASP A C 1
ATOM 2366 O O . ASP A 1 290 ? -34.476 -7.700 24.324 1.00 63.94 290 ASP A O 1
ATOM 2370 N N . GLN A 1 291 ? -33.508 -5.713 23.969 1.00 68.00 291 GLN A N 1
ATOM 2371 C CA . GLN A 1 291 ? -32.379 -6.234 23.189 1.00 68.00 291 GLN A CA 1
ATOM 2372 C C . GLN A 1 291 ? -31.137 -6.430 24.069 1.00 68.00 291 GLN A C 1
ATOM 2374 O O . GLN A 1 291 ? -30.815 -5.575 24.895 1.00 68.00 291 GLN A O 1
ATOM 2379 N N . SER A 1 292 ? -30.416 -7.532 23.837 1.00 76.38 292 SER A N 1
ATOM 2380 C CA . SER A 1 292 ? -29.106 -7.797 24.442 1.00 76.38 292 SER A CA 1
ATOM 2381 C C . SER A 1 292 ? -28.064 -6.763 23.999 1.00 76.38 292 SER A C 1
ATOM 2383 O O . SER A 1 292 ? -28.153 -6.187 22.904 1.00 76.38 292 SER A O 1
ATOM 2385 N N . VAL A 1 293 ? -27.036 -6.548 24.826 1.00 76.50 293 VAL A N 1
ATOM 2386 C CA . VAL A 1 293 ? -25.931 -5.614 24.525 1.00 76.50 293 VAL A CA 1
ATOM 2387 C C . VAL A 1 293 ? -25.235 -6.029 23.225 1.00 76.50 293 VAL A C 1
ATOM 2389 O O . VAL A 1 293 ? -24.888 -5.197 22.384 1.00 76.50 293 VAL A O 1
ATOM 2392 N N . THR A 1 294 ? -25.085 -7.339 23.031 1.00 78.44 294 THR A N 1
ATOM 2393 C CA . THR A 1 294 ? -24.518 -7.961 21.830 1.00 78.44 294 THR A CA 1
ATOM 2394 C C . THR A 1 294 ? -25.339 -7.645 20.579 1.00 78.44 294 THR A C 1
ATOM 2396 O O . THR A 1 294 ? -24.767 -7.214 19.577 1.00 78.44 294 THR A O 1
ATOM 2399 N N . GLY A 1 295 ? -26.671 -7.747 20.650 1.00 81.38 295 GLY A N 1
ATOM 2400 C CA . GLY A 1 295 ? -27.572 -7.453 19.532 1.00 81.38 295 GLY A CA 1
ATOM 2401 C C . GLY A 1 295 ? -27.498 -5.997 19.059 1.00 81.38 295 GLY A C 1
ATOM 2402 O O . GLY A 1 295 ? -27.453 -5.737 17.855 1.00 81.38 295 GLY A O 1
ATOM 2403 N N . ILE A 1 296 ? -27.393 -5.040 19.988 1.00 81.69 296 ILE A N 1
ATOM 2404 C CA . ILE A 1 296 ? -27.253 -3.610 19.655 1.00 81.69 296 ILE A CA 1
ATOM 2405 C C . ILE A 1 296 ? -25.942 -3.349 18.892 1.00 81.69 296 ILE A C 1
ATOM 2407 O O . ILE A 1 296 ? -25.926 -2.610 17.897 1.00 81.69 296 ILE A O 1
ATOM 2411 N N . ILE A 1 297 ? -24.841 -3.969 19.330 1.00 82.81 297 ILE A N 1
ATOM 2412 C CA . ILE A 1 297 ? -23.528 -3.846 18.679 1.00 82.81 297 ILE A CA 1
ATOM 2413 C C . ILE A 1 297 ? -23.567 -4.468 17.278 1.00 82.81 297 ILE A C 1
ATOM 2415 O O . ILE A 1 297 ? -23.103 -3.849 16.316 1.00 82.81 297 ILE A O 1
ATOM 2419 N N . GLU A 1 298 ? -24.155 -5.656 17.136 1.00 87.62 298 GLU A N 1
ATOM 2420 C CA . GLU A 1 298 ? -24.301 -6.342 15.849 1.00 87.62 298 GLU A CA 1
ATOM 2421 C C . GLU A 1 298 ? -25.135 -5.538 14.844 1.00 87.62 298 GLU A C 1
ATOM 2423 O O . GLU A 1 298 ? -24.740 -5.402 13.683 1.00 87.62 298 GLU A O 1
ATOM 2428 N N . ASP A 1 299 ? -26.243 -4.936 15.276 1.00 87.06 299 ASP A N 1
ATOM 2429 C CA . ASP A 1 299 ? -27.057 -4.054 14.432 1.00 87.06 299 ASP A CA 1
ATOM 2430 C C . ASP A 1 299 ? -26.299 -2.772 14.044 1.00 87.06 299 ASP A C 1
ATOM 2432 O O . ASP A 1 299 ? -26.449 -2.243 12.933 1.00 87.06 299 ASP A O 1
ATOM 2436 N N . GLY A 1 300 ? -25.436 -2.268 14.931 1.00 86.81 300 GLY A N 1
ATOM 2437 C CA . GLY A 1 300 ? -24.465 -1.218 14.624 1.00 86.81 300 GLY A CA 1
ATOM 2438 C C . GLY A 1 300 ? -23.510 -1.626 13.500 1.00 86.81 300 GLY A C 1
ATOM 2439 O O . GLY A 1 300 ? -23.390 -0.907 12.503 1.00 86.81 300 GLY A O 1
ATOM 2440 N N . ILE A 1 301 ? -22.888 -2.801 13.619 1.00 90.12 301 ILE A N 1
ATOM 2441 C CA . ILE A 1 301 ? -21.967 -3.355 12.617 1.00 90.12 301 ILE A CA 1
ATOM 2442 C C . ILE A 1 301 ? -22.682 -3.547 11.271 1.00 90.12 301 ILE A C 1
ATOM 2444 O O . ILE A 1 301 ? -22.182 -3.062 10.253 1.00 90.12 301 ILE A O 1
ATOM 2448 N N . LYS A 1 302 ? -23.882 -4.146 11.249 1.00 92.12 302 LYS A N 1
ATOM 2449 C CA . LYS A 1 302 ? -24.685 -4.347 10.025 1.00 92.12 302 LYS A CA 1
ATOM 2450 C C . LYS A 1 302 ? -24.984 -3.034 9.300 1.00 92.12 302 LYS A C 1
ATOM 2452 O O . LYS A 1 302 ? -24.801 -2.938 8.088 1.00 92.12 302 LYS A O 1
ATOM 2457 N N . ARG A 1 303 ? -25.362 -1.974 10.026 1.00 91.00 303 ARG A N 1
ATOM 2458 C CA . ARG A 1 303 ? -25.569 -0.641 9.422 1.00 91.00 303 ARG A CA 1
ATOM 2459 C C . ARG A 1 303 ? -24.293 -0.086 8.785 1.00 91.00 303 ARG A C 1
ATOM 2461 O O . ARG A 1 303 ? -24.352 0.543 7.726 1.00 91.00 303 ARG A O 1
ATOM 2468 N N . LYS A 1 304 ? -23.132 -0.310 9.408 1.00 92.38 304 LYS A N 1
ATOM 2469 C CA . LYS A 1 304 ? -21.834 0.120 8.862 1.00 92.38 304 LYS A CA 1
ATOM 2470 C C . LYS A 1 304 ? -21.404 -0.717 7.659 1.00 92.38 304 LYS A C 1
ATOM 2472 O O . LYS A 1 304 ? -20.826 -0.146 6.735 1.00 92.38 304 LYS A O 1
ATOM 2477 N N . ILE A 1 305 ? -21.750 -2.005 7.618 1.00 94.25 305 ILE A N 1
ATOM 2478 C CA . ILE A 1 305 ? -21.581 -2.868 6.439 1.00 94.25 305 ILE A CA 1
ATOM 2479 C C . ILE A 1 305 ? -22.367 -2.307 5.252 1.00 94.25 305 ILE A C 1
ATOM 2481 O O . ILE A 1 305 ? -21.779 -2.085 4.196 1.00 94.25 305 ILE A O 1
ATOM 2485 N N . GLU A 1 306 ? -23.648 -1.978 5.421 1.00 94.31 306 GLU A N 1
ATOM 2486 C CA . GLU A 1 306 ? -24.458 -1.413 4.329 1.00 94.31 306 GLU A CA 1
ATOM 2487 C C . GLU A 1 306 ? -23.907 -0.068 3.829 1.00 94.31 306 GLU A C 1
ATOM 2489 O O . GLU A 1 306 ? -23.778 0.161 2.625 1.00 94.31 306 GLU A O 1
ATOM 2494 N N . SER A 1 307 ? -23.461 0.800 4.742 1.00 91.94 307 SER A N 1
ATOM 2495 C CA . SER A 1 307 ? -22.770 2.041 4.367 1.00 91.94 307 SER A CA 1
ATOM 2496 C C . SER A 1 307 ? -21.435 1.785 3.646 1.00 91.94 307 SER A C 1
ATOM 2498 O O . SER A 1 307 ? -21.059 2.526 2.736 1.00 91.94 307 SER A O 1
ATOM 2500 N N . ALA A 1 308 ? -20.700 0.735 4.019 1.00 92.44 308 ALA A N 1
ATOM 2501 C CA . ALA A 1 308 ? -19.485 0.314 3.326 1.00 92.44 308 ALA A CA 1
ATOM 2502 C C . ALA A 1 308 ? -19.773 -0.205 1.913 1.00 92.44 308 ALA A C 1
ATOM 2504 O O . ALA A 1 308 ? -19.064 0.176 0.984 1.00 92.44 308 ALA A O 1
ATOM 2505 N N . LYS A 1 309 ? -20.839 -0.988 1.717 1.00 94.31 309 LYS A N 1
ATOM 2506 C CA . LYS A 1 309 ? -21.259 -1.452 0.386 1.00 94.31 309 LYS A CA 1
ATOM 2507 C C . LYS A 1 309 ? -21.597 -0.286 -0.540 1.00 94.31 309 LYS A C 1
ATOM 2509 O O . LYS A 1 309 ? -21.157 -0.290 -1.686 1.00 94.31 309 LYS A O 1
ATOM 2514 N N . GLY A 1 310 ? -22.289 0.734 -0.026 1.00 91.31 310 GLY A N 1
ATOM 2515 C CA . GLY A 1 310 ? -22.568 1.958 -0.782 1.00 91.31 310 GLY A CA 1
ATOM 2516 C C . GLY A 1 310 ? -21.300 2.709 -1.206 1.00 91.31 310 GLY A C 1
ATOM 2517 O O . GLY A 1 310 ? -21.242 3.233 -2.313 1.00 91.31 310 GLY A O 1
ATOM 2518 N N . ARG A 1 311 ? -20.249 2.709 -0.373 1.00 88.56 311 ARG A N 1
ATOM 2519 C CA . ARG A 1 311 ? -18.930 3.255 -0.750 1.00 88.56 311 ARG A CA 1
ATOM 2520 C C . ARG A 1 311 ? -18.253 2.414 -1.829 1.00 88.56 311 ARG A C 1
ATOM 2522 O O . ARG A 1 311 ? -17.721 2.985 -2.771 1.00 88.56 311 ARG A O 1
ATOM 2529 N N . VAL A 1 312 ? -18.318 1.083 -1.729 1.00 90.56 312 VAL A N 1
ATOM 2530 C CA . VAL A 1 312 ? -17.783 0.162 -2.752 1.00 90.56 312 VAL A CA 1
ATOM 2531 C C . VAL A 1 312 ? -18.434 0.400 -4.117 1.00 90.56 312 VAL A C 1
ATOM 2533 O O . VAL A 1 312 ? -17.746 0.348 -5.134 1.00 90.56 312 VAL A O 1
ATOM 2536 N N . ASP A 1 313 ? -19.729 0.720 -4.155 1.00 89.81 313 ASP A N 1
ATOM 2537 C CA . ASP A 1 313 ? -20.428 1.023 -5.409 1.00 89.81 313 ASP A CA 1
ATOM 2538 C C . ASP A 1 313 ? -19.866 2.246 -6.140 1.00 89.81 313 ASP A C 1
ATOM 2540 O O . ASP A 1 313 ? -19.838 2.256 -7.373 1.00 89.81 313 ASP A O 1
ATOM 2544 N N . MET A 1 314 ? -19.356 3.225 -5.390 1.00 86.75 314 MET A N 1
ATOM 2545 C CA . MET A 1 314 ? -18.753 4.453 -5.916 1.00 86.75 314 MET A CA 1
ATOM 2546 C C . MET A 1 314 ? -17.279 4.290 -6.313 1.00 86.75 314 MET A C 1
ATOM 2548 O O . MET A 1 314 ? -16.697 5.225 -6.849 1.00 86.75 314 MET A O 1
ATOM 2552 N N . MET A 1 315 ? -16.654 3.141 -6.040 1.00 86.50 315 MET A N 1
ATOM 2553 C CA . MET A 1 315 ? -15.251 2.918 -6.391 1.00 86.50 315 MET A CA 1
ATOM 2554 C C . MET A 1 315 ? -15.087 2.602 -7.883 1.00 86.50 315 MET A C 1
ATOM 2556 O O . MET A 1 315 ? -15.903 1.885 -8.469 1.00 86.50 315 MET A O 1
ATOM 2560 N N . GLU A 1 316 ? -13.978 3.059 -8.466 1.00 84.31 316 GLU A N 1
ATOM 2561 C CA . GLU A 1 316 ? -13.545 2.729 -9.831 1.00 84.31 316 GLU A CA 1
ATOM 2562 C C . GLU A 1 316 ? -12.957 1.309 -9.882 1.00 84.31 316 GLU A C 1
ATOM 2564 O O . GLU A 1 316 ? -11.744 1.089 -9.898 1.00 84.31 316 GLU A O 1
ATOM 2569 N N . LEU A 1 317 ? -13.851 0.322 -9.821 1.00 85.38 317 LEU A N 1
ATOM 2570 C CA . LEU A 1 317 ? -13.541 -1.104 -9.822 1.00 85.38 317 LEU A CA 1
ATOM 2571 C C . LEU A 1 317 ? -14.403 -1.864 -10.808 1.00 85.38 317 LEU A C 1
ATOM 2573 O O . LEU A 1 317 ? -15.529 -1.459 -11.096 1.00 85.38 317 LEU A O 1
ATOM 2577 N N . THR A 1 318 ? -13.886 -3.007 -11.247 1.00 86.81 318 THR A N 1
ATOM 2578 C CA . THR A 1 318 ? -14.665 -3.955 -12.045 1.00 86.81 318 THR A CA 1
ATOM 2579 C C . THR A 1 318 ? -15.843 -4.505 -11.232 1.00 86.81 318 THR A C 1
ATOM 2581 O O . THR A 1 318 ? -15.794 -4.576 -9.999 1.00 86.81 318 THR A O 1
ATOM 2584 N N . ASP A 1 319 ? -16.911 -4.928 -11.910 1.00 88.75 319 ASP A N 1
ATOM 2585 C CA . ASP A 1 319 ? -18.100 -5.483 -11.246 1.00 88.75 319 ASP A CA 1
ATOM 2586 C C . ASP A 1 319 ? -17.771 -6.729 -10.407 1.00 88.75 319 ASP A C 1
ATOM 2588 O O . ASP A 1 319 ? -18.321 -6.920 -9.320 1.00 88.75 319 ASP A O 1
ATOM 2592 N N . GLU A 1 320 ? -16.826 -7.548 -10.875 1.00 88.12 320 GLU A N 1
ATOM 2593 C CA . GLU A 1 320 ? -16.334 -8.719 -10.149 1.00 88.12 320 GLU A CA 1
ATOM 2594 C C . GLU A 1 320 ? -15.601 -8.321 -8.858 1.00 88.12 320 GLU A C 1
ATOM 2596 O O . GLU A 1 320 ? -15.877 -8.875 -7.790 1.00 88.12 320 GLU A O 1
ATOM 2601 N N . GLU A 1 321 ? -14.731 -7.304 -8.910 1.00 88.50 321 GLU A N 1
ATOM 2602 C CA . GLU A 1 321 ? -14.055 -6.766 -7.723 1.00 88.50 321 GLU A CA 1
ATOM 2603 C C . GLU A 1 321 ? -15.055 -6.171 -6.720 1.00 88.50 321 GLU A C 1
ATOM 2605 O O . GLU A 1 321 ? -14.918 -6.392 -5.511 1.00 88.50 321 GLU A O 1
ATOM 2610 N N . LYS A 1 322 ? -16.082 -5.452 -7.198 1.00 92.50 322 LYS A N 1
ATOM 2611 C CA . LYS A 1 322 ? -17.151 -4.909 -6.342 1.00 92.50 322 LYS A CA 1
ATOM 2612 C C . LYS A 1 322 ? -17.932 -6.028 -5.660 1.00 92.50 322 LYS A C 1
ATOM 2614 O O . LYS A 1 322 ? -18.117 -5.983 -4.443 1.00 92.50 322 LYS A O 1
ATOM 2619 N N . ALA A 1 323 ? -18.353 -7.046 -6.410 1.00 93.50 323 ALA A N 1
ATOM 2620 C CA . ALA A 1 323 ? -19.075 -8.194 -5.865 1.00 93.50 323 ALA A CA 1
ATOM 2621 C C . ALA A 1 323 ? -18.240 -8.943 -4.812 1.00 93.50 323 ALA A C 1
ATOM 2623 O O . ALA A 1 323 ? -18.730 -9.213 -3.713 1.00 93.50 323 ALA A O 1
ATOM 2624 N N . GLY A 1 324 ? -16.961 -9.199 -5.102 1.00 92.50 324 GLY A N 1
ATOM 2625 C CA . GLY A 1 324 ? -16.041 -9.849 -4.168 1.00 92.50 324 GLY A CA 1
ATOM 2626 C C . GLY A 1 324 ? -15.792 -9.040 -2.890 1.00 92.50 324 GLY A C 1
ATOM 2627 O O . GLY A 1 324 ? -15.654 -9.618 -1.809 1.00 92.50 324 GLY A O 1
ATOM 2628 N N . LEU A 1 325 ? -15.764 -7.705 -2.974 1.00 92.81 325 LEU A N 1
ATOM 2629 C CA . LEU A 1 325 ? -15.665 -6.841 -1.795 1.00 92.81 325 LEU A CA 1
ATOM 2630 C C . LEU A 1 325 ? -16.940 -6.851 -0.956 1.00 92.81 325 LEU A C 1
ATOM 2632 O O . LEU A 1 325 ? -16.845 -6.925 0.268 1.00 92.81 325 LEU A O 1
ATOM 2636 N N . LYS A 1 326 ? -18.116 -6.814 -1.590 1.00 95.50 326 LYS A N 1
ATOM 2637 C CA . LYS A 1 326 ? -19.404 -6.880 -0.886 1.00 95.50 326 LYS A CA 1
ATOM 2638 C C . LYS A 1 326 ? -19.569 -8.200 -0.128 1.00 95.50 326 LYS A C 1
ATOM 2640 O O . LYS A 1 326 ? -19.873 -8.155 1.056 1.00 95.50 326 LYS A O 1
ATOM 2645 N N . ASP A 1 327 ? -19.231 -9.335 -0.742 1.00 95.50 327 ASP A N 1
ATOM 2646 C CA . ASP A 1 327 ? -19.234 -10.653 -0.075 1.00 95.50 327 ASP A CA 1
ATOM 2647 C C . ASP A 1 327 ? -18.287 -10.717 1.143 1.00 95.50 327 ASP A C 1
ATOM 2649 O O . ASP A 1 327 ? -18.538 -11.403 2.139 1.00 95.50 327 ASP A O 1
ATOM 2653 N N . ARG A 1 328 ? -17.168 -9.988 1.097 1.00 95.19 328 ARG A N 1
ATOM 2654 C CA . ARG A 1 328 ? -16.241 -9.895 2.234 1.00 95.19 328 ARG A CA 1
ATOM 2655 C C . ARG A 1 328 ? -16.755 -8.967 3.322 1.00 95.19 328 ARG A C 1
ATOM 2657 O O . ARG A 1 328 ? -16.614 -9.317 4.492 1.00 95.19 328 ARG A O 1
ATOM 2664 N N . LEU A 1 329 ? -17.368 -7.844 2.956 1.00 95.50 329 LEU A N 1
ATOM 2665 C CA . LEU A 1 329 ? -18.064 -6.965 3.897 1.00 95.50 329 LEU A CA 1
ATOM 2666 C C . LEU A 1 329 ? -19.194 -7.712 4.619 1.00 95.50 329 LEU A C 1
ATOM 2668 O O . LEU A 1 329 ? -19.319 -7.569 5.828 1.00 95.50 329 LEU A O 1
ATOM 2672 N N . ASP A 1 330 ? -19.937 -8.564 3.912 1.00 94.94 330 ASP A N 1
ATOM 2673 C CA . ASP A 1 330 ? -20.996 -9.409 4.482 1.00 94.94 330 ASP A CA 1
ATOM 2674 C C . ASP A 1 330 ? -20.492 -10.451 5.482 1.00 94.94 330 ASP A C 1
ATOM 2676 O O . ASP A 1 330 ? -21.247 -10.929 6.319 1.00 94.94 330 ASP A O 1
ATOM 2680 N N . SER A 1 331 ? -19.204 -10.786 5.426 1.00 94.06 331 SER A N 1
ATOM 2681 C CA . SER A 1 331 ? -18.577 -11.680 6.401 1.00 94.06 331 SER A CA 1
ATOM 2682 C C . SER A 1 331 ? -18.052 -10.970 7.649 1.00 94.06 331 SER A C 1
ATOM 2684 O O . SER A 1 331 ? -17.348 -11.605 8.440 1.00 94.06 331 SER A O 1
ATOM 2686 N N . ILE A 1 332 ? -18.295 -9.659 7.779 1.00 93.25 332 ILE A N 1
ATOM 2687 C CA . ILE A 1 332 ? -17.906 -8.903 8.965 1.00 93.25 332 ILE A CA 1
ATOM 2688 C C . ILE A 1 332 ? -18.927 -9.143 10.076 1.00 93.25 332 ILE A C 1
ATOM 2690 O O . ILE A 1 332 ? -20.109 -8.862 9.916 1.00 93.25 332 ILE A O 1
ATOM 2694 N N . GLU A 1 333 ? -18.456 -9.628 11.219 1.00 91.62 333 GLU A N 1
ATOM 2695 C CA . GLU A 1 333 ? -19.300 -9.981 12.367 1.00 91.62 333 GLU A CA 1
ATOM 2696 C C . GLU A 1 333 ? -18.611 -9.638 13.692 1.00 91.62 333 GLU A C 1
ATOM 2698 O O . GLU A 1 333 ? -17.393 -9.423 13.740 1.00 91.62 333 GLU A O 1
ATOM 2703 N N . LEU A 1 334 ? -19.378 -9.598 14.783 1.00 88.56 334 LEU A N 1
ATOM 2704 C CA . LEU A 1 334 ? -18.824 -9.440 16.122 1.00 88.56 334 LEU A CA 1
ATOM 2705 C C . LEU A 1 334 ? -18.089 -10.728 16.532 1.00 88.56 334 LEU A C 1
ATOM 2707 O O . LEU A 1 334 ? -18.637 -11.824 16.514 1.00 88.56 334 LEU A O 1
ATOM 2711 N N . GLY A 1 335 ? -16.815 -10.593 16.889 1.00 86.00 335 GLY A N 1
ATOM 2712 C CA . GLY A 1 335 ? -15.942 -11.697 17.289 1.00 86.00 335 GLY A CA 1
ATOM 2713 C C . GLY A 1 335 ? -15.706 -11.812 18.795 1.00 86.00 335 GLY A C 1
ATOM 2714 O O . GLY A 1 335 ? -15.132 -12.814 19.220 1.00 86.00 335 GLY A O 1
ATOM 2715 N N . GLY A 1 336 ? -16.104 -10.804 19.579 1.00 87.94 336 GLY A N 1
ATOM 2716 C CA . GLY A 1 336 ? -15.973 -10.753 21.038 1.00 87.94 336 GLY A CA 1
ATOM 2717 C C . GLY A 1 336 ? -15.224 -9.512 21.538 1.00 87.94 336 GLY A C 1
ATOM 2718 O O . GLY A 1 336 ? -15.291 -8.450 20.919 1.00 87.94 336 GLY A O 1
ATOM 2719 N N . SER A 1 337 ? -14.520 -9.635 22.666 1.00 85.25 337 SER A N 1
ATOM 2720 C CA . SER A 1 337 ? -13.748 -8.545 23.278 1.00 85.25 337 SER A CA 1
ATOM 2721 C C . SER A 1 337 ? -12.489 -9.048 23.997 1.00 85.25 337 SER A C 1
ATOM 2723 O O . SER A 1 337 ? -12.381 -10.213 24.395 1.00 85.25 337 SER A O 1
ATOM 2725 N N . GLU A 1 338 ? -11.506 -8.165 24.155 1.00 84.06 338 GLU A N 1
ATOM 2726 C CA . GLU A 1 338 ? -10.319 -8.373 24.982 1.00 84.06 338 GLU A CA 1
ATOM 2727 C C . GLU A 1 338 ? -10.210 -7.252 26.017 1.00 84.06 338 GLU A C 1
ATOM 2729 O O . GLU A 1 338 ? -10.250 -6.074 25.682 1.00 84.06 338 GLU A O 1
ATOM 2734 N N . LEU A 1 339 ? -10.029 -7.632 27.276 1.00 80.56 339 LEU A N 1
ATOM 2735 C CA . LEU A 1 339 ? -9.865 -6.743 28.415 1.00 80.56 339 LEU A CA 1
ATOM 2736 C C . LEU A 1 339 ? -8.549 -7.070 29.119 1.00 80.56 339 LEU A C 1
ATOM 2738 O O . LEU A 1 339 ? -8.240 -8.239 29.384 1.00 80.56 339 LEU A O 1
ATOM 2742 N N . ARG A 1 340 ? -7.749 -6.045 29.418 1.00 76.12 340 ARG A N 1
ATOM 2743 C CA . ARG A 1 340 ? -6.464 -6.205 30.111 1.00 76.12 340 ARG A CA 1
ATOM 2744 C C . ARG A 1 340 ? -6.311 -5.198 31.236 1.00 76.12 340 ARG A C 1
ATOM 2746 O O . ARG A 1 340 ? -6.419 -4.004 31.006 1.00 76.12 340 ARG A O 1
ATOM 2753 N N . GLY A 1 341 ? -5.932 -5.700 32.409 1.00 64.56 341 GLY A N 1
ATOM 2754 C CA . GLY A 1 341 ? -5.469 -4.878 33.523 1.00 64.56 341 GLY A CA 1
ATOM 2755 C C . GLY A 1 341 ? -6.535 -3.961 34.113 1.00 64.56 341 GLY A C 1
ATOM 2756 O O . GLY A 1 341 ? -6.194 -2.864 34.543 1.00 64.56 341 GLY A O 1
ATOM 2757 N N . ASP A 1 342 ? -7.796 -4.397 34.145 1.00 71.69 342 ASP A N 1
ATOM 2758 C CA . ASP A 1 342 ? -8.886 -3.565 34.640 1.00 71.69 342 ASP A CA 1
ATOM 2759 C C . ASP A 1 342 ? -9.260 -3.905 36.088 1.00 71.69 342 ASP A C 1
ATOM 2761 O O . ASP A 1 342 ? -9.808 -4.972 36.386 1.00 71.69 342 ASP A O 1
ATOM 2765 N N . SER A 1 343 ? -8.987 -2.971 36.998 1.00 68.25 343 SER A N 1
ATOM 2766 C CA . SER A 1 343 ? -9.306 -3.113 38.419 1.00 68.25 343 SER A CA 1
ATOM 2767 C C . SER A 1 343 ? -10.812 -3.147 38.696 1.00 68.25 343 SER A C 1
ATOM 2769 O O . SER A 1 343 ? -11.216 -3.751 39.691 1.00 68.25 343 SER A O 1
ATOM 2771 N N . SER A 1 344 ? -11.640 -2.561 37.824 1.00 69.88 344 SER A N 1
ATOM 2772 C CA . SER A 1 344 ? -13.103 -2.499 37.977 1.00 69.88 344 SER A CA 1
ATOM 2773 C C . SER A 1 344 ? -13.784 -3.861 37.793 1.00 69.88 344 SER A C 1
ATOM 2775 O O . SER A 1 344 ? -14.745 -4.187 38.489 1.00 69.88 344 SER A O 1
ATOM 2777 N N . THR A 1 345 ? -13.228 -4.706 36.925 1.00 67.62 345 THR A N 1
ATOM 2778 C CA . THR A 1 345 ? -13.717 -6.072 36.666 1.00 67.62 345 THR A CA 1
ATOM 2779 C C . THR A 1 345 ? -13.118 -7.115 37.613 1.00 67.62 345 THR A C 1
ATOM 2781 O O . THR A 1 345 ? -13.501 -8.285 37.575 1.00 67.62 345 THR A O 1
ATOM 2784 N N . GLY A 1 346 ? -12.127 -6.732 38.430 1.00 66.50 346 GLY A N 1
ATOM 2785 C CA . GLY A 1 346 ? -11.342 -7.658 39.253 1.00 66.50 346 GLY A CA 1
ATOM 2786 C C . GLY A 1 346 ? -10.504 -8.660 38.445 1.00 66.50 346 GLY A C 1
ATOM 2787 O O . GLY A 1 346 ? -10.010 -9.636 39.012 1.00 66.50 346 GLY A O 1
ATOM 2788 N N . THR A 1 347 ? -10.346 -8.443 37.134 1.00 67.31 347 THR A N 1
ATOM 2789 C CA . THR A 1 347 ? -9.743 -9.403 36.206 1.00 67.31 347 THR A CA 1
ATOM 2790 C C . THR A 1 347 ? -8.474 -8.839 35.571 1.00 67.31 347 THR A C 1
ATOM 2792 O O . THR A 1 347 ? -8.475 -7.795 34.925 1.00 67.31 347 THR A O 1
ATOM 2795 N N . ASN A 1 348 ? -7.365 -9.574 35.701 1.00 68.88 348 ASN A N 1
ATOM 2796 C CA . ASN A 1 348 ? -6.088 -9.177 35.094 1.00 68.88 348 ASN A CA 1
ATOM 2797 C C . ASN A 1 348 ? -6.115 -9.281 33.562 1.00 68.88 348 ASN A C 1
ATOM 2799 O O . ASN A 1 348 ? -5.486 -8.478 32.874 1.00 68.88 348 ASN A O 1
ATOM 2803 N N . GLN A 1 349 ? -6.813 -10.282 33.026 1.00 76.50 349 GLN A N 1
ATOM 2804 C CA . GLN A 1 349 ? -7.002 -10.463 31.593 1.00 76.50 349 GLN A CA 1
ATOM 2805 C C . GLN A 1 349 ? -8.262 -11.285 31.325 1.00 76.50 349 GLN A C 1
ATOM 2807 O O . GLN A 1 349 ? -8.410 -12.381 31.864 1.00 76.50 349 GLN A O 1
ATOM 2812 N N . PHE A 1 350 ? -9.128 -10.779 30.454 1.00 79.25 350 PHE A N 1
ATOM 2813 C CA . PHE A 1 350 ? -10.242 -11.518 29.874 1.00 79.25 350 PHE A CA 1
ATOM 2814 C C . PHE A 1 350 ? -10.158 -11.411 28.353 1.00 79.25 350 PHE A C 1
ATOM 2816 O O . PHE A 1 350 ? -9.845 -10.354 27.814 1.00 79.25 350 PHE A O 1
ATOM 2823 N N . ARG A 1 351 ? -10.385 -12.512 27.640 1.00 82.75 351 ARG A N 1
ATOM 2824 C CA . ARG A 1 351 ? -10.379 -12.508 26.178 1.00 82.75 351 ARG A CA 1
ATOM 2825 C C . ARG A 1 351 ? -11.389 -13.514 25.659 1.00 82.75 351 ARG A C 1
ATOM 2827 O O . ARG A 1 351 ? -11.191 -14.717 25.821 1.00 82.75 351 ARG A O 1
ATOM 2834 N N . LEU A 1 352 ? -12.410 -13.012 24.976 1.00 82.00 352 LEU A N 1
ATOM 2835 C CA . LEU A 1 352 ? -13.352 -13.803 24.201 1.00 82.00 352 LEU A CA 1
ATOM 2836 C C . LEU A 1 352 ? -13.137 -13.504 22.719 1.00 82.00 352 LEU A C 1
ATOM 2838 O O . LEU A 1 352 ? -13.365 -12.389 22.265 1.00 82.00 352 LEU A O 1
ATOM 2842 N N . VAL A 1 353 ? -12.678 -14.506 21.969 1.00 82.00 353 VAL A N 1
ATOM 2843 C CA . VAL A 1 353 ? -12.578 -14.446 20.506 1.00 82.00 353 VAL A CA 1
ATOM 2844 C C . VAL A 1 353 ? -13.196 -15.721 19.950 1.00 82.00 353 VAL A C 1
ATOM 2846 O O . VAL A 1 353 ? -12.539 -16.759 19.898 1.00 82.00 353 VAL A O 1
ATOM 2849 N N . ALA A 1 354 ? -14.471 -15.663 19.584 1.00 80.00 354 ALA A N 1
ATOM 2850 C CA . ALA A 1 354 ? -15.254 -16.824 19.165 1.00 80.00 354 ALA A CA 1
ATOM 2851 C C . ALA A 1 354 ? -16.337 -16.416 18.163 1.00 80.00 354 ALA A C 1
ATOM 2853 O O . ALA A 1 354 ? -16.503 -15.237 17.864 1.00 80.00 354 ALA A O 1
ATOM 2854 N N . ASN A 1 355 ? -16.974 -17.389 17.506 1.00 80.81 355 ASN A N 1
ATOM 2855 C CA . ASN A 1 355 ? -18.277 -17.109 16.907 1.00 80.81 355 ASN A CA 1
ATOM 2856 C C . ASN A 1 355 ? -19.229 -17.022 18.100 1.00 80.81 355 ASN A C 1
ATOM 2858 O O . ASN A 1 355 ? -19.340 -18.000 18.839 1.00 80.81 355 ASN A O 1
ATOM 2862 N N . LEU A 1 356 ? -19.758 -15.832 18.378 1.00 81.12 356 LEU A N 1
ATOM 2863 C CA . LEU A 1 356 ? -20.475 -15.590 19.626 1.00 81.12 356 LEU A CA 1
ATOM 2864 C C . LEU A 1 356 ? -21.744 -16.438 19.711 1.00 81.12 356 LEU A C 1
ATOM 2866 O O . LEU A 1 356 ? -22.006 -16.997 20.768 1.00 81.12 356 LEU A O 1
ATOM 2870 N N . GLU A 1 357 ? -22.433 -16.657 18.592 1.00 79.19 357 GLU A N 1
ATOM 2871 C CA . GLU A 1 357 ? -23.610 -17.529 18.524 1.00 79.19 357 GLU A CA 1
ATOM 2872 C C . GLU A 1 357 ? -23.269 -18.984 18.906 1.00 79.19 357 GLU A C 1
ATOM 2874 O O . GLU A 1 357 ? -23.933 -19.602 19.745 1.00 79.19 357 GLU A O 1
ATOM 2879 N N . ASP A 1 358 ? -22.159 -19.516 18.384 1.00 78.94 358 ASP A N 1
ATOM 2880 C CA . ASP A 1 358 ? -21.659 -20.848 18.754 1.00 78.94 358 ASP A CA 1
ATOM 2881 C C . ASP A 1 358 ? -21.210 -20.899 20.226 1.00 78.94 358 ASP A C 1
ATOM 2883 O O . ASP A 1 358 ? -21.406 -21.900 20.918 1.00 78.94 358 ASP A O 1
ATOM 2887 N N . ALA A 1 359 ? -20.592 -19.826 20.728 1.00 78.81 359 ALA A N 1
ATOM 2888 C CA . ALA A 1 359 ? -20.116 -19.753 22.107 1.00 78.81 359 ALA A CA 1
ATOM 2889 C C . ALA A 1 359 ? -21.273 -19.680 23.114 1.00 78.81 359 ALA A C 1
ATOM 2891 O O . ALA A 1 359 ? -21.220 -20.357 24.142 1.00 78.81 359 ALA A O 1
ATOM 2892 N N . TYR A 1 360 ? -22.314 -18.902 22.814 1.00 83.56 360 TYR A N 1
ATOM 2893 C CA . TYR A 1 360 ? -23.505 -18.762 23.654 1.00 83.56 360 TYR A CA 1
ATOM 2894 C C . TYR A 1 360 ? -24.352 -20.031 23.637 1.00 83.56 360 TYR A C 1
ATOM 2896 O O . TYR A 1 360 ? -24.793 -20.481 24.690 1.00 83.56 360 TYR A O 1
ATOM 2904 N N . SER A 1 361 ? -24.492 -20.684 22.480 1.00 79.44 361 SER A N 1
ATOM 2905 C CA . SER A 1 361 ? -25.185 -21.977 22.395 1.00 79.44 361 SER A CA 1
ATOM 2906 C C . SER A 1 361 ? -24.428 -23.130 23.068 1.00 79.44 361 SER A C 1
ATOM 2908 O O . SER A 1 361 ? -25.047 -24.109 23.482 1.00 79.44 361 SER A O 1
ATOM 2910 N N . SER A 1 362 ? -23.102 -23.029 23.205 1.00 81.56 362 SER A N 1
ATOM 2911 C CA . SER A 1 362 ? -22.278 -24.055 23.863 1.00 81.56 362 SER A CA 1
ATOM 2912 C C . SER A 1 362 ? -22.226 -23.926 25.391 1.00 81.56 362 SER A C 1
ATOM 2914 O O . SER A 1 362 ? -21.864 -24.895 26.063 1.00 81.56 362 SER A O 1
ATOM 2916 N N . PHE A 1 363 ? -22.541 -22.753 25.949 1.00 77.88 363 PHE A N 1
ATOM 2917 C CA . PHE A 1 363 ? -22.389 -22.456 27.375 1.00 77.88 363 PHE A CA 1
ATOM 2918 C C . PHE A 1 363 ? -23.509 -21.532 27.883 1.00 77.88 363 PHE A C 1
ATOM 2920 O O . PHE A 1 363 ? -23.465 -20.323 27.662 1.00 77.88 363 PHE A O 1
ATOM 2927 N N . ASP A 1 364 ? -24.444 -22.090 28.661 1.00 73.88 364 ASP A N 1
ATOM 2928 C CA . ASP A 1 364 ? -25.679 -21.424 29.124 1.00 73.88 364 ASP A CA 1
ATOM 2929 C C . ASP A 1 364 ? -25.481 -20.059 29.817 1.00 73.88 364 ASP A C 1
ATOM 2931 O O . ASP A 1 364 ? -26.364 -19.209 29.776 1.00 73.88 364 ASP A O 1
ATOM 2935 N N . THR A 1 365 ? -24.339 -19.825 30.472 1.00 80.75 365 THR A N 1
ATOM 2936 C CA . THR A 1 365 ? -24.064 -18.578 31.216 1.00 80.75 365 THR A CA 1
ATOM 2937 C C . THR A 1 365 ? -23.085 -17.644 30.507 1.00 80.75 365 THR A C 1
ATOM 2939 O O . THR A 1 365 ? -22.704 -16.616 31.070 1.00 80.75 365 THR A O 1
ATOM 2942 N N . MET A 1 366 ? -22.609 -17.999 29.312 1.00 81.50 366 MET A N 1
ATOM 2943 C CA . MET A 1 366 ? -21.518 -17.277 28.655 1.00 81.50 366 MET A CA 1
ATOM 2944 C C . MET A 1 366 ? -21.945 -15.899 28.157 1.00 81.50 366 MET A C 1
ATOM 2946 O O . MET A 1 366 ? -21.173 -14.954 28.292 1.00 81.50 366 MET A O 1
ATOM 2950 N N . GLU A 1 367 ? -23.165 -15.775 27.635 1.00 81.06 367 GLU A N 1
ATOM 2951 C CA . GLU A 1 367 ? -23.733 -14.490 27.215 1.00 81.06 367 GLU A CA 1
ATOM 2952 C C . GLU A 1 367 ? -23.842 -13.533 28.406 1.00 81.06 367 GLU A C 1
ATOM 2954 O O . GLU A 1 367 ? -23.223 -12.475 28.397 1.00 81.06 367 GLU A O 1
ATOM 2959 N N . GLN A 1 368 ? -24.486 -13.971 29.493 1.00 80.06 368 GLN A N 1
ATOM 2960 C CA . GLN A 1 368 ? -24.606 -13.186 30.729 1.00 80.06 368 GLN A CA 1
ATOM 2961 C C . GLN A 1 368 ? -23.241 -12.795 31.306 1.00 80.06 368 GLN A C 1
ATOM 2963 O O . GLN A 1 368 ? -23.031 -11.650 31.693 1.00 80.06 368 GLN A O 1
ATOM 2968 N N . THR A 1 369 ? -22.281 -13.727 31.330 1.00 78.81 369 THR A N 1
ATOM 2969 C CA . THR A 1 369 ? -20.923 -13.445 31.824 1.00 78.81 369 THR A CA 1
ATOM 2970 C C . THR A 1 369 ? -20.215 -12.419 30.942 1.00 78.81 369 THR A C 1
ATOM 2972 O O . THR A 1 369 ? -19.503 -11.553 31.447 1.00 78.81 369 THR A O 1
ATOM 2975 N N . PHE A 1 370 ? -20.392 -12.509 29.623 1.00 81.75 370 PHE A N 1
ATOM 2976 C CA . PHE A 1 370 ? -19.816 -11.562 28.680 1.00 81.75 370 PHE A CA 1
ATOM 2977 C C . PHE A 1 370 ? -20.413 -10.165 28.868 1.00 81.75 370 PHE A C 1
ATOM 2979 O O . PHE A 1 370 ? -19.656 -9.208 29.011 1.00 81.75 370 PHE A O 1
ATOM 2986 N N . GLU A 1 371 ? -21.737 -10.053 28.957 1.00 79.38 371 GLU A N 1
ATOM 2987 C CA . GLU A 1 371 ? -22.429 -8.783 29.201 1.00 79.38 371 GLU A CA 1
ATOM 2988 C C . GLU A 1 371 ? -22.060 -8.168 30.555 1.00 79.38 371 GLU A C 1
ATOM 2990 O O . GLU A 1 371 ? -21.774 -6.975 30.633 1.00 79.38 371 GLU A O 1
ATOM 2995 N N . GLU A 1 372 ? -21.963 -8.972 31.618 1.00 78.50 372 GLU A N 1
ATOM 2996 C CA . GLU A 1 372 ? -21.503 -8.492 32.924 1.00 78.50 372 GLU A CA 1
ATOM 2997 C C . GLU A 1 372 ? -20.088 -7.907 32.876 1.00 78.50 372 GLU A C 1
ATOM 2999 O O . GLU A 1 372 ? -19.798 -6.930 33.572 1.00 78.50 372 GLU A O 1
ATOM 3004 N N . ILE A 1 373 ? -19.194 -8.512 32.089 1.00 78.88 373 ILE A N 1
ATOM 3005 C CA . ILE A 1 373 ? -17.829 -8.014 31.918 1.00 78.88 373 ILE A CA 1
ATOM 3006 C C . ILE A 1 373 ? -17.842 -6.710 31.126 1.00 78.88 373 ILE A C 1
ATOM 3008 O O . ILE A 1 373 ? -17.171 -5.771 31.546 1.00 78.88 373 ILE A O 1
ATOM 3012 N N . LEU A 1 374 ? -18.616 -6.629 30.038 1.00 78.69 374 LEU A N 1
ATOM 3013 C CA . LEU A 1 374 ? -18.767 -5.392 29.267 1.00 78.69 374 LEU A CA 1
ATOM 3014 C C . LEU A 1 374 ? -19.311 -4.252 30.143 1.00 78.69 374 LEU A C 1
ATOM 3016 O O . LEU A 1 374 ? -18.778 -3.151 30.093 1.00 78.69 374 LEU A O 1
ATOM 3020 N N . ASN A 1 375 ? -20.297 -4.530 31.002 1.00 76.56 375 ASN A N 1
ATOM 3021 C CA . ASN A 1 375 ? -20.912 -3.538 31.890 1.00 76.56 375 ASN A CA 1
ATOM 3022 C C . ASN A 1 375 ? -19.983 -3.045 33.012 1.00 76.56 375 ASN A C 1
ATOM 3024 O O . ASN A 1 375 ? -20.144 -1.929 33.503 1.00 76.56 375 ASN A O 1
ATOM 3028 N N . LYS A 1 376 ? -19.049 -3.884 33.479 1.00 77.19 376 LYS A N 1
ATOM 3029 C CA . LYS A 1 376 ? -18.118 -3.526 34.566 1.00 77.19 376 LYS A CA 1
ATOM 3030 C C . LYS A 1 376 ? -16.824 -2.902 34.059 1.00 77.19 376 LYS A C 1
ATOM 3032 O O . LYS A 1 376 ? -16.169 -2.221 34.840 1.00 77.19 376 LYS A O 1
ATOM 3037 N N . ALA A 1 377 ? -16.439 -3.177 32.815 1.00 75.06 377 ALA A N 1
ATOM 3038 C CA . ALA A 1 377 ? -15.187 -2.728 32.228 1.00 75.06 377 ALA A CA 1
ATOM 3039 C C . ALA A 1 377 ? -15.117 -1.203 32.087 1.00 75.06 377 ALA A C 1
ATOM 3041 O O . ALA A 1 377 ? -16.070 -0.552 31.670 1.00 75.06 377 ALA A O 1
ATOM 3042 N N . SER A 1 378 ? -13.944 -0.641 32.364 1.00 69.75 378 SER A N 1
ATOM 3043 C CA . SER A 1 378 ? -13.588 0.703 31.930 1.00 69.75 378 SER A CA 1
ATOM 3044 C C . SER A 1 378 ? -13.426 0.722 30.412 1.00 69.75 378 SER A C 1
ATOM 3046 O O . SER A 1 378 ? -12.713 -0.114 29.847 1.00 69.75 378 SER A O 1
ATOM 3048 N N . GLU A 1 379 ? -14.026 1.719 29.763 1.00 69.94 379 GLU A N 1
ATOM 3049 C CA . GLU A 1 379 ? -13.947 1.924 28.311 1.00 69.94 379 GLU A CA 1
ATOM 3050 C C . GLU A 1 379 ? -12.497 1.950 27.809 1.00 69.94 379 GLU A C 1
ATOM 3052 O O . GLU A 1 379 ? -12.186 1.390 26.762 1.00 69.94 379 GLU A O 1
ATOM 3057 N N . GLU A 1 380 ? -11.583 2.531 28.592 1.00 68.94 380 GLU A N 1
ATOM 3058 C CA . GLU A 1 380 ? -10.164 2.672 28.236 1.00 68.94 380 GLU A CA 1
ATOM 3059 C C . GLU A 1 380 ? -9.387 1.341 28.235 1.00 68.94 380 GLU A C 1
ATOM 3061 O O . GLU A 1 380 ? -8.311 1.253 27.643 1.00 68.94 380 GLU A O 1
ATOM 3066 N N . ASN A 1 381 ? -9.911 0.299 28.889 1.00 75.25 381 ASN A N 1
ATOM 3067 C CA . ASN A 1 381 ? -9.249 -1.005 29.027 1.00 75.25 381 ASN A CA 1
ATOM 3068 C C . ASN A 1 381 ? -9.897 -2.106 28.175 1.00 75.25 381 ASN A C 1
ATOM 3070 O O . ASN A 1 381 ? -9.438 -3.257 28.197 1.00 75.25 381 ASN A O 1
ATOM 3074 N N . MET A 1 382 ? -10.957 -1.765 27.441 1.00 76.56 382 MET A N 1
ATOM 3075 C CA . MET A 1 382 ? -11.751 -2.692 26.649 1.00 76.56 382 MET A CA 1
ATOM 3076 C C . MET A 1 382 ? -11.433 -2.552 25.160 1.00 76.56 382 MET A C 1
ATOM 3078 O O . MET A 1 382 ? -11.500 -1.474 24.582 1.00 76.56 382 MET A O 1
ATOM 3082 N N . LYS A 1 383 ? -11.120 -3.679 24.519 1.00 85.00 383 LYS A N 1
ATOM 3083 C CA . LYS A 1 383 ? -10.913 -3.780 23.072 1.00 85.00 383 LYS A CA 1
ATOM 3084 C C . LYS A 1 383 ? -12.013 -4.627 22.472 1.00 85.00 383 LYS A C 1
ATOM 3086 O O . LYS A 1 383 ? -12.258 -5.741 22.938 1.00 85.00 383 LYS A O 1
ATOM 3091 N N . PHE A 1 384 ? -12.628 -4.148 21.403 1.00 86.50 384 PHE A N 1
ATOM 3092 C CA . PHE A 1 384 ? -13.606 -4.937 20.665 1.00 86.50 384 PHE A CA 1
ATOM 3093 C C . PHE A 1 384 ? -12.915 -5.783 19.612 1.00 86.50 384 PHE A C 1
ATOM 3095 O O . PHE A 1 384 ? -11.876 -5.412 19.072 1.00 86.50 384 PHE A O 1
ATOM 3102 N N . VAL A 1 385 ? -13.481 -6.944 19.312 1.00 89.12 385 VAL A N 1
ATOM 3103 C CA . VAL A 1 385 ? -12.976 -7.814 18.256 1.00 89.12 385 VAL A CA 1
ATOM 3104 C C . VAL A 1 385 ? -14.087 -8.013 17.248 1.00 89.12 385 VAL A C 1
ATOM 3106 O O . VAL A 1 385 ? -15.137 -8.546 17.587 1.00 89.12 385 VAL A O 1
ATOM 3109 N N . ILE A 1 386 ? -13.846 -7.623 16.000 1.00 91.25 386 ILE A N 1
ATOM 3110 C CA . ILE A 1 386 ? -14.668 -8.046 14.862 1.00 91.25 386 ILE A CA 1
ATOM 3111 C C . ILE A 1 386 ? -13.955 -9.174 14.124 1.00 91.25 386 ILE A C 1
ATOM 3113 O O . ILE A 1 386 ? -12.750 -9.384 14.285 1.00 91.25 386 ILE A O 1
ATOM 3117 N N . LYS A 1 387 ? -14.676 -9.905 13.287 1.00 91.44 387 LYS A N 1
ATOM 3118 C CA . LYS A 1 387 ? -14.104 -10.908 12.393 1.00 91.44 387 LYS A CA 1
ATOM 3119 C C . LYS A 1 387 ? -14.380 -10.552 10.951 1.00 91.44 387 LYS A C 1
ATOM 3121 O O . LYS A 1 387 ? -15.385 -9.930 10.667 1.00 91.44 387 LYS A O 1
ATOM 3126 N N . ILE A 1 388 ? -13.501 -10.976 10.049 1.00 91.44 388 ILE A N 1
ATOM 3127 C CA . ILE A 1 388 ? -13.746 -10.974 8.602 1.00 91.44 388 ILE A CA 1
ATOM 3128 C C . ILE A 1 388 ? -13.303 -12.315 8.022 1.00 91.44 388 ILE A C 1
ATOM 3130 O O . ILE A 1 388 ? -12.148 -12.717 8.201 1.00 91.44 388 ILE A O 1
ATOM 3134 N N . LYS A 1 389 ? -14.218 -13.052 7.377 1.00 89.56 389 LYS A N 1
ATOM 3135 C CA . LYS A 1 389 ? -14.000 -14.460 6.975 1.00 89.56 389 LYS A CA 1
ATOM 3136 C C . LYS A 1 389 ? -13.357 -15.288 8.112 1.00 89.56 389 LYS A C 1
ATOM 3138 O O . LYS A 1 389 ? -12.372 -15.998 7.904 1.00 89.56 389 LYS A O 1
ATOM 3143 N N . GLY A 1 390 ? -13.855 -15.108 9.341 1.00 85.25 390 GLY A N 1
ATOM 3144 C CA . GLY A 1 390 ? -13.376 -15.786 10.554 1.00 85.25 390 GLY A CA 1
ATOM 3145 C C . GLY A 1 390 ? -12.045 -15.287 11.140 1.00 85.25 390 GLY A C 1
ATOM 3146 O O . GLY A 1 390 ? -11.602 -15.821 12.156 1.00 85.25 390 GLY A O 1
ATOM 3147 N N . ARG A 1 391 ? -11.385 -14.280 10.548 1.00 88.25 391 ARG A N 1
ATOM 3148 C CA . ARG A 1 391 ? -10.119 -13.719 11.060 1.00 88.25 391 ARG A CA 1
ATOM 3149 C C . ARG A 1 391 ? -10.369 -12.577 12.050 1.00 88.25 391 ARG A C 1
ATOM 3151 O O . ARG A 1 391 ? -11.038 -11.628 11.652 1.00 88.25 391 ARG A O 1
ATOM 3158 N N . PRO A 1 392 ? -9.806 -12.612 13.272 1.00 88.75 392 PRO A N 1
ATOM 3159 C CA . PRO A 1 392 ? -10.071 -11.605 14.297 1.00 88.75 392 PRO A CA 1
ATOM 3160 C C . PRO A 1 392 ? -9.287 -10.302 14.076 1.00 88.75 392 PRO A C 1
ATOM 3162 O O . PRO A 1 392 ? -8.067 -10.307 13.878 1.00 88.75 392 PRO A O 1
ATOM 3165 N N . ILE A 1 393 ? -9.996 -9.183 14.172 1.00 89.31 393 ILE A N 1
ATOM 3166 C CA . ILE A 1 393 ? -9.502 -7.812 14.061 1.00 89.31 393 ILE A CA 1
ATOM 3167 C C . ILE A 1 393 ? -9.829 -7.098 15.368 1.00 89.31 393 ILE A C 1
ATOM 3169 O O . ILE A 1 393 ? -10.998 -6.974 15.726 1.00 89.31 3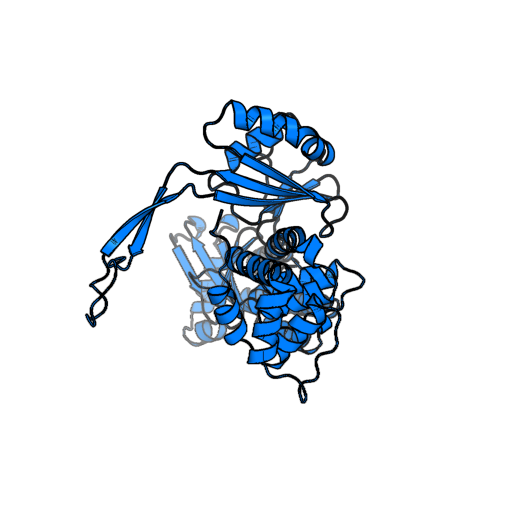93 ILE A O 1
ATOM 3173 N N . ALA A 1 394 ? -8.797 -6.646 16.073 1.00 87.44 394 ALA A N 1
ATOM 3174 C CA . ALA A 1 394 ? -8.948 -5.803 17.246 1.00 87.44 394 ALA A CA 1
ATOM 3175 C C . ALA A 1 394 ? -9.347 -4.392 16.810 1.00 87.44 394 ALA A C 1
ATOM 3177 O O . ALA A 1 394 ? -8.753 -3.851 15.877 1.00 87.44 394 ALA A O 1
ATOM 3178 N N . ILE A 1 395 ? -10.305 -3.808 17.515 1.00 86.69 395 ILE A N 1
ATOM 3179 C CA . ILE A 1 395 ? -10.645 -2.393 17.510 1.00 86.69 395 ILE A CA 1
ATOM 3180 C C . ILE A 1 395 ? -10.241 -1.850 18.880 1.00 86.69 395 ILE A C 1
ATOM 3182 O O . ILE A 1 395 ? -10.643 -2.398 19.909 1.00 86.69 395 ILE A O 1
ATOM 3186 N N . ASP A 1 396 ? -9.383 -0.838 18.870 1.00 81.69 396 ASP A N 1
ATOM 3187 C CA . ASP A 1 396 ? -8.813 -0.242 20.073 1.00 81.69 396 ASP A CA 1
ATOM 3188 C C . ASP A 1 396 ? -8.549 1.248 19.858 1.00 81.69 396 ASP A C 1
ATOM 3190 O O . ASP A 1 396 ? -7.775 1.643 18.971 1.00 81.69 396 ASP A O 1
ATOM 3194 N N . SER A 1 397 ? -9.177 2.068 20.696 1.00 79.12 397 SER A N 1
ATOM 3195 C CA . SER A 1 397 ? -9.016 3.517 20.748 1.00 79.12 397 SER A CA 1
ATOM 3196 C C . SER A 1 397 ? -9.265 4.186 19.391 1.00 79.12 397 SER A C 1
ATOM 3198 O O . SER A 1 397 ? -8.529 5.092 18.979 1.00 79.12 397 SER A O 1
ATOM 3200 N N . GLY A 1 398 ? -10.282 3.719 18.665 1.00 76.62 398 GLY A N 1
ATOM 3201 C CA . GLY A 1 398 ? -10.623 4.182 17.321 1.00 76.62 398 GLY A CA 1
ATOM 3202 C C . GLY A 1 398 ? -9.663 3.705 16.226 1.00 76.62 398 GLY A C 1
ATOM 3203 O O . GLY A 1 398 ? -9.744 4.168 15.090 1.00 76.62 398 GLY A O 1
ATOM 3204 N N . THR A 1 399 ? -8.737 2.796 16.522 1.00 80.25 399 THR A N 1
ATOM 3205 C CA . THR A 1 399 ? -7.853 2.167 15.529 1.00 80.25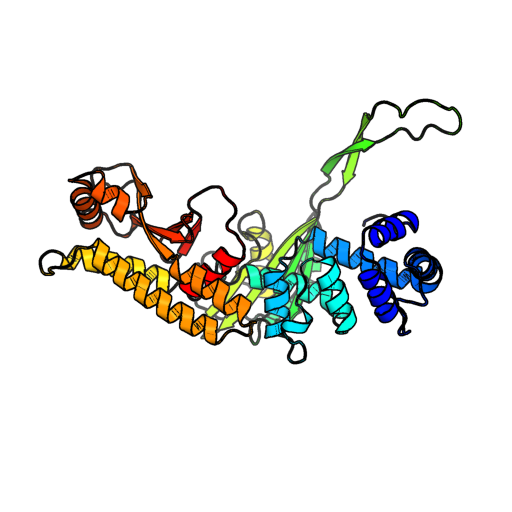 399 THR A CA 1
ATOM 3206 C C . THR A 1 399 ? -8.187 0.691 15.378 1.00 80.25 399 THR A C 1
ATOM 3208 O O . THR A 1 399 ? -8.915 0.132 16.193 1.00 80.25 399 THR A O 1
ATOM 3211 N N . TRP A 1 400 ? -7.690 0.050 14.321 1.00 85.12 400 TRP A N 1
ATOM 3212 C CA . TRP A 1 400 ? -7.894 -1.380 14.121 1.00 85.12 400 TRP A CA 1
ATOM 3213 C C . TRP A 1 400 ? -6.612 -2.070 13.675 1.00 85.12 400 TRP A C 1
ATOM 3215 O O . TRP A 1 400 ? -5.861 -1.548 12.848 1.00 85.12 400 TRP A O 1
ATOM 3225 N N . ASP A 1 401 ? -6.380 -3.265 14.209 1.00 80.19 401 ASP A N 1
ATOM 3226 C CA . ASP A 1 401 ? -5.211 -4.080 13.900 1.00 80.19 401 ASP A CA 1
ATOM 3227 C C . ASP A 1 401 ? -5.541 -5.578 13.991 1.00 80.19 401 ASP A C 1
ATOM 3229 O O . ASP A 1 401 ? -6.474 -6.012 14.664 1.00 80.19 401 ASP A O 1
ATOM 3233 N N . LEU A 1 402 ? -4.787 -6.402 13.261 1.00 80.31 402 LEU A N 1
ATOM 3234 C CA . LEU A 1 402 ? -4.963 -7.855 13.285 1.00 80.31 402 LEU A CA 1
ATOM 3235 C C . LEU A 1 402 ? -4.536 -8.389 14.659 1.00 80.31 402 LEU A C 1
ATOM 3237 O O . LEU A 1 402 ? -3.424 -8.113 15.109 1.00 80.31 402 LEU A O 1
ATOM 3241 N N . LEU A 1 403 ? -5.394 -9.181 15.303 1.00 76.44 403 LEU A N 1
ATOM 3242 C CA . LEU A 1 403 ? -5.135 -9.662 16.662 1.00 76.44 403 LEU A CA 1
ATOM 3243 C C . LEU A 1 403 ? -4.139 -10.845 16.683 1.00 76.44 403 LEU A C 1
ATOM 3245 O O . LEU A 1 403 ? -3.430 -11.068 17.664 1.00 76.44 403 LEU A O 1
ATOM 3249 N N . GLU A 1 404 ? -4.045 -11.598 15.583 1.00 72.50 404 GLU A N 1
ATOM 3250 C CA . GLU A 1 404 ? -3.143 -12.746 15.429 1.00 72.50 404 GLU A CA 1
ATOM 3251 C C . GLU A 1 404 ? -1.886 -12.423 14.610 1.00 72.50 404 GLU A C 1
ATOM 3253 O O . GLU A 1 404 ? -1.910 -11.616 13.683 1.00 72.50 404 GLU A O 1
ATOM 3258 N N . ASN A 1 405 ? -0.792 -13.145 14.880 1.00 59.84 405 ASN A N 1
ATOM 3259 C CA . ASN A 1 405 ? 0.411 -13.135 14.044 1.00 59.84 405 ASN A CA 1
ATOM 3260 C C . ASN A 1 405 ? 0.138 -13.886 12.732 1.00 59.84 405 ASN A C 1
ATOM 3262 O O . ASN A 1 405 ? 0.473 -15.060 12.577 1.00 59.84 405 ASN A O 1
ATOM 3266 N N . GLY A 1 406 ? -0.502 -13.209 11.785 1.00 63.22 406 GLY A N 1
ATOM 3267 C CA . GLY A 1 406 ? -0.853 -13.753 10.481 1.00 63.22 406 GLY A CA 1
ATOM 3268 C C . GLY A 1 406 ? -0.810 -12.693 9.389 1.00 63.22 406 GLY A C 1
ATOM 3269 O O . GLY A 1 406 ? -0.716 -11.494 9.644 1.00 63.22 406 GLY A O 1
ATOM 3270 N N . ARG A 1 407 ? -0.871 -13.141 8.135 1.00 71.19 407 ARG A N 1
ATOM 3271 C CA . ARG A 1 407 ? -1.135 -12.246 7.007 1.00 71.19 407 ARG A CA 1
ATOM 3272 C C . ARG A 1 407 ? -2.636 -12.226 6.761 1.00 71.19 407 ARG A C 1
ATOM 3274 O O . ARG A 1 407 ? -3.247 -13.279 6.599 1.00 71.19 407 ARG A O 1
ATOM 3281 N N . ILE A 1 408 ? -3.211 -11.032 6.724 1.00 80.62 408 ILE A N 1
ATOM 3282 C CA . ILE A 1 408 ? -4.540 -10.820 6.156 1.00 80.62 408 ILE A CA 1
ATOM 3283 C C . ILE A 1 408 ? -4.403 -10.755 4.633 1.00 80.62 408 ILE A C 1
ATOM 3285 O O . ILE A 1 408 ? -3.410 -10.217 4.139 1.00 80.62 408 ILE A O 1
ATOM 3289 N N . SER A 1 409 ? -5.352 -11.335 3.894 1.00 84.31 409 SER A N 1
ATOM 3290 C CA . SER A 1 409 ? -5.350 -11.204 2.435 1.00 84.31 409 SER A CA 1
ATOM 3291 C C . SER A 1 409 ? -5.615 -9.750 2.040 1.00 84.31 409 SER A C 1
ATOM 3293 O O . SER A 1 409 ? -6.280 -9.012 2.775 1.00 84.31 409 SER A O 1
ATOM 3295 N N . ASP A 1 410 ? -5.105 -9.332 0.884 1.00 81.62 410 ASP A N 1
ATOM 3296 C CA . ASP A 1 410 ? -5.249 -7.948 0.424 1.00 81.62 410 ASP A CA 1
ATOM 3297 C C . ASP A 1 410 ? -6.715 -7.562 0.206 1.00 81.62 410 ASP A C 1
ATOM 3299 O O . ASP A 1 410 ? -7.093 -6.420 0.466 1.00 81.62 410 ASP A O 1
ATOM 3303 N N . GLU A 1 411 ? -7.569 -8.507 -0.195 1.00 86.38 411 GLU A N 1
ATOM 3304 C CA . GLU A 1 411 ? -8.990 -8.216 -0.384 1.00 86.38 411 GLU A CA 1
ATOM 3305 C C . GLU A 1 411 ? -9.735 -8.087 0.955 1.00 86.38 411 GLU A C 1
ATOM 3307 O O . GLU A 1 411 ? -10.604 -7.231 1.088 1.00 86.38 411 GLU A O 1
ATOM 3312 N N . ASN A 1 412 ? -9.372 -8.874 1.979 1.00 88.56 412 ASN A N 1
ATOM 3313 C CA . ASN A 1 412 ? -9.901 -8.675 3.335 1.00 88.56 412 ASN A CA 1
ATOM 3314 C C . ASN A 1 412 ? -9.426 -7.340 3.915 1.00 88.56 412 ASN A C 1
ATOM 3316 O O . ASN A 1 412 ? -10.196 -6.629 4.555 1.00 88.56 412 ASN A O 1
ATOM 3320 N N . LYS A 1 413 ? -8.162 -6.974 3.673 1.00 85.88 413 LYS A N 1
ATOM 3321 C CA . LYS A 1 413 ? -7.629 -5.667 4.062 1.00 85.88 413 LYS A CA 1
ATOM 3322 C C . LYS A 1 413 ? -8.427 -4.533 3.416 1.00 85.88 413 LYS A C 1
ATOM 3324 O O . LYS A 1 413 ? -8.809 -3.611 4.127 1.00 85.88 413 LYS A O 1
ATOM 3329 N N . ARG A 1 414 ? -8.719 -4.633 2.117 1.00 86.00 414 ARG A N 1
ATOM 3330 C CA . ARG A 1 414 ? -9.521 -3.645 1.387 1.00 86.00 414 ARG A CA 1
ATOM 3331 C C . ARG A 1 414 ? -10.958 -3.558 1.899 1.00 86.00 414 ARG A C 1
ATOM 3333 O O . ARG A 1 414 ? -11.479 -2.462 2.051 1.00 86.00 414 ARG A O 1
ATOM 3340 N N . ALA A 1 415 ? -11.588 -4.692 2.200 1.00 90.25 415 ALA A N 1
ATOM 3341 C CA . ALA A 1 415 ? -12.920 -4.703 2.799 1.00 90.25 415 ALA A CA 1
ATOM 3342 C C . ALA A 1 415 ? -12.930 -4.018 4.179 1.00 90.25 415 ALA A C 1
ATOM 3344 O O . ALA A 1 415 ? -13.855 -3.272 4.476 1.00 90.25 415 ALA A O 1
ATOM 3345 N N . LEU A 1 416 ? -11.884 -4.189 4.995 1.00 89.50 416 LEU A N 1
ATOM 3346 C CA . LEU A 1 416 ? -11.753 -3.470 6.268 1.00 89.50 416 LEU A CA 1
ATOM 3347 C C . LEU A 1 416 ? -11.504 -1.969 6.071 1.00 89.50 416 LEU A C 1
ATOM 3349 O O . LEU A 1 416 ? -12.118 -1.167 6.763 1.00 89.50 416 LEU A O 1
ATOM 3353 N N . GLU A 1 417 ? -10.659 -1.571 5.115 1.00 86.81 417 GLU A N 1
ATOM 3354 C CA . GLU A 1 417 ? -10.482 -0.156 4.736 1.00 86.81 417 GLU A CA 1
ATOM 3355 C C . GLU A 1 417 ? -11.828 0.465 4.331 1.00 86.81 417 GLU A C 1
ATOM 3357 O O . GLU A 1 417 ? -12.183 1.553 4.793 1.00 86.81 417 GLU A O 1
ATOM 3362 N N . ALA A 1 418 ? -12.631 -0.280 3.564 1.00 88.50 418 ALA A N 1
ATOM 3363 C CA . ALA A 1 418 ? -13.980 0.123 3.206 1.00 88.50 418 ALA A CA 1
ATOM 3364 C C . ALA A 1 418 ? -14.910 0.222 4.402 1.00 88.50 418 ALA A C 1
ATOM 3366 O O . ALA A 1 418 ? -15.575 1.239 4.565 1.00 88.50 418 ALA A O 1
ATOM 3367 N N . PHE A 1 419 ? -14.918 -0.781 5.272 1.00 91.00 419 PHE A N 1
ATOM 3368 C CA . PHE A 1 419 ? -15.709 -0.780 6.493 1.00 91.00 419 PHE A CA 1
ATOM 3369 C C . PHE A 1 419 ? -15.383 0.433 7.376 1.00 91.00 419 PHE A C 1
ATOM 3371 O O . PHE A 1 419 ? -16.280 1.220 7.690 1.00 91.00 419 PHE A O 1
ATOM 3378 N N . PHE A 1 420 ? -14.101 0.665 7.666 1.00 87.81 420 PHE A N 1
ATOM 3379 C CA . PHE A 1 420 ? -13.626 1.717 8.568 1.00 87.81 420 PHE A CA 1
ATOM 3380 C C . PHE A 1 420 ? -13.582 3.129 7.966 1.00 87.81 420 PHE A C 1
ATOM 3382 O O . PHE A 1 420 ? -13.300 4.081 8.697 1.00 87.81 420 PHE A O 1
ATOM 3389 N N . GLY A 1 421 ? -13.887 3.289 6.673 1.00 78.31 421 GLY A N 1
ATOM 3390 C CA . GLY A 1 421 ? -13.897 4.596 5.999 1.00 78.31 421 GLY A CA 1
ATOM 3391 C C . GLY A 1 421 ? -12.529 5.182 5.765 1.00 78.31 421 GLY A C 1
ATOM 3392 O O . GLY A 1 421 ? -12.305 6.358 6.007 1.00 78.31 421 GLY A O 1
ATOM 3393 N N . GLN A 1 422 ? -11.636 4.322 5.306 1.00 73.12 422 GLN A N 1
ATOM 3394 C CA . GLN A 1 422 ? -10.230 4.607 5.089 1.00 73.12 422 GLN A CA 1
ATOM 3395 C C . GLN A 1 422 ? -9.810 4.279 3.649 1.00 73.12 422 GLN A C 1
ATOM 3397 O O . GLN A 1 422 ? -8.669 3.874 3.421 1.00 73.12 422 GLN A O 1
ATOM 3402 N N . ILE A 1 423 ? -10.757 4.386 2.712 1.00 64.06 423 ILE A N 1
ATOM 3403 C CA . ILE A 1 423 ? -10.529 4.219 1.273 1.00 64.06 423 ILE A CA 1
ATOM 3404 C C . ILE A 1 423 ? -10.227 5.569 0.639 1.00 64.06 423 ILE A C 1
ATOM 3406 O O . ILE A 1 423 ? -10.943 6.527 1.009 1.00 64.06 423 ILE A O 1
#